Protein AF-A0A2W4K9P0-F1 (afdb_monomer_lite)

Foldseek 3Di:
DQVVQCVLVVHAALALQRRNPVDDLVNLQVSLCVVVVHRWDSDPVRSVVSVCVVVVVVLQPDQEAEEEALAAAQVQRKGKDFDQDCVVCSRFKRHQEYEYEYEQLRYDHHPVRVVLLQCLLCCLQPNDSGHPDIDIHRFADDPPDPIGHNGYHYHYDHLQLVVCPPHPLVLLSNASRSRNQLVQAPLCVVPTFVVLVDSDGHLSSLQVVCNRPNCVVNVCSLVSHPLPQRSQVSGPSRRSSSVSSVVVNVVCVVVVVDDPVVVVVVVVVCVQPVDPVSVLVVLQVQLVVCVVQWDADPPAPPDDDPDDDDDDDDDDDDDDDDDDDDDDDDDPDDPQPQRRIWRCADPDPVNVVSVQDTDRGRGNDDPVVVVVVVVVVPPPDPPPPPDPRPDPPPPDDPDDDDPDDDDD

Sequence (408 aa):
LGEYIIQLAGHKPSHIVAPAVHLSQQQIRELFSREAGRELPDEPEALAAFARERLREKFLRADVGISGANFVVAESGTVVLVTNEGNGRMVTSLPRVHIAVMGMERVVPTWEDLGVLLEVLARSATGQKITVYTTFAGGPRRPGEVDGPEEFHLVIVDNGRSNLLGTLFQEALHCIRCGACLNACPVYRQMGGHPYGGVYSGPIGAVITPLLAGFDGWEELPYASSLCGACHEACPVMIPLHDLLVDLREEEVRQGRTGTAERIAFRLWRWIFTDPQRYRVAARLAAWLQRPWLRREPGGPGTEAPATGQGSTEGGGSGDPAVQGASPRASDGLPTLLAGAVLRGGPGPLGAWTAGRDFPPLADRPFHARWAQLQEEGPEGEVPPREPQRGVDEAGPTGEREAARDGA

Secondary structure (DSSP, 8-state):
-HHHHHHHHTPPPSSSS-TTTTS-HHHHHHHHHHHHTSPPPS-HHHHHHHHHHHHHHHHHH-SEEEE--SEEETTTTEEEEEESSTHHHHHHHSSSEEEEEEEGGGEES-HHHHHHHHHHHHHHHHS-SS-SEEEEE-SSPPTT-SSS-SEEEEEEE-TTGGGGTTSTTGGGGG-----HHHHH-HHHHHH-SGGG-SSS-HHHHHHHHHHHH-STTTTTGGGS----SHHHHT-TT---HHHHHHHHHHHHHHTT-S-HHHHHHHHHHHHHHTSHHHHHHHHHHHHHHTGGGEEE-TTSTT-PPP------------------------------TTTTEEE---STHHHHHTTSS-BPPPPSS-HHHHHHHHHHHTT-------PPPPPP-------------S--

pLDDT: mean 80.14, std 23.76, range [24.47, 98.44]

Structure (mmCIF, N/CA/C/O backbone):
data_AF-A0A2W4K9P0-F1
#
_entry.id   AF-A0A2W4K9P0-F1
#
loop_
_atom_site.group_PDB
_atom_site.id
_atom_site.type_symbol
_atom_site.label_atom_id
_atom_site.label_alt_id
_atom_site.label_comp_id
_atom_site.label_asym_id
_atom_site.label_entity_id
_atom_site.label_seq_id
_atom_site.pdbx_PDB_ins_code
_atom_site.Cartn_x
_atom_site.Cartn_y
_atom_site.Cartn_z
_atom_site.occupancy
_atom_site.B_iso_or_equiv
_atom_site.auth_seq_id
_atom_site.auth_comp_id
_atom_site.auth_asym_id
_atom_site.auth_atom_id
_atom_site.pdbx_PDB_model_num
ATOM 1 N N . LEU A 1 1 ? -5.126 9.663 12.847 1.00 88.94 1 LEU A N 1
ATOM 2 C CA . LEU A 1 1 ? -5.083 11.144 12.736 1.00 88.94 1 LEU A CA 1
ATOM 3 C C . LEU A 1 1 ? -4.818 11.591 11.300 1.00 88.94 1 LEU A C 1
ATOM 5 O O . LEU A 1 1 ? -5.563 12.425 10.803 1.00 88.94 1 LEU A O 1
ATOM 9 N N . GLY A 1 2 ? -3.816 11.013 10.626 1.00 92.44 2 GLY A N 1
ATOM 10 C CA . GLY A 1 2 ? -3.462 11.380 9.246 1.00 92.44 2 GLY A CA 1
ATOM 11 C C . GLY A 1 2 ? -4.633 11.342 8.256 1.00 92.44 2 GLY A C 1
ATOM 12 O O . GLY A 1 2 ? -4.801 12.285 7.496 1.00 92.44 2 GLY A O 1
ATOM 13 N N . GLU A 1 3 ? -5.489 10.318 8.332 1.00 91.88 3 GLU A N 1
ATOM 14 C CA . GLU A 1 3 ? -6.700 10.220 7.497 1.00 91.88 3 GLU A CA 1
ATOM 15 C C . GLU A 1 3 ? -7.649 11.416 7.668 1.00 91.88 3 GLU A C 1
ATOM 17 O O . GLU A 1 3 ? -8.127 11.984 6.694 1.00 91.88 3 GLU A O 1
ATOM 22 N N . TYR A 1 4 ? -7.874 11.866 8.906 1.00 94.19 4 TYR A N 1
ATOM 23 C CA . TYR A 1 4 ? -8.728 13.027 9.170 1.00 94.19 4 TYR A CA 1
ATOM 24 C C . TYR A 1 4 ? -8.139 14.315 8.579 1.00 94.19 4 TYR A C 1
ATOM 26 O O . TYR A 1 4 ? -8.867 15.136 8.025 1.00 94.19 4 TYR A O 1
ATOM 34 N N . ILE A 1 5 ? -6.814 14.471 8.652 1.00 96.06 5 ILE A N 1
ATOM 35 C CA . ILE A 1 5 ? -6.109 15.621 8.076 1.00 96.06 5 ILE A CA 1
ATOM 36 C C . ILE A 1 5 ? -6.307 15.658 6.557 1.00 96.06 5 ILE A C 1
ATOM 38 O O . ILE A 1 5 ? -6.720 16.686 6.026 1.00 96.06 5 ILE A O 1
ATOM 42 N N . ILE A 1 6 ? -6.058 14.549 5.849 1.00 95.38 6 ILE A N 1
ATOM 43 C CA . ILE A 1 6 ? -6.195 14.539 4.384 1.00 95.38 6 ILE A CA 1
ATOM 44 C C . ILE A 1 6 ? -7.653 14.666 3.931 1.00 95.38 6 ILE A C 1
ATOM 46 O O . ILE A 1 6 ? -7.902 15.275 2.894 1.00 95.38 6 ILE A O 1
ATOM 50 N N . GLN A 1 7 ? -8.616 14.180 4.724 1.00 94.62 7 GLN A N 1
ATOM 51 C CA . GLN A 1 7 ? -10.045 14.385 4.472 1.00 94.62 7 GLN A CA 1
ATOM 52 C C . GLN A 1 7 ? -10.422 15.866 4.527 1.00 94.62 7 GLN A C 1
ATOM 54 O O . GLN A 1 7 ? -11.086 16.353 3.617 1.00 94.62 7 GLN A O 1
ATOM 59 N N . LEU A 1 8 ? -9.968 16.594 5.553 1.00 96.19 8 LEU A N 1
ATOM 60 C CA . LEU A 1 8 ? -10.187 18.041 5.642 1.00 96.19 8 LEU A CA 1
ATOM 61 C C . LEU A 1 8 ? -9.476 18.804 4.515 1.00 96.19 8 LEU A C 1
ATOM 63 O O . LEU A 1 8 ? -9.989 19.813 4.039 1.00 96.19 8 LEU A O 1
ATOM 67 N N . ALA A 1 9 ? -8.305 18.329 4.085 1.00 95.69 9 ALA A N 1
ATOM 68 C CA . ALA A 1 9 ? -7.554 18.934 2.988 1.00 95.69 9 ALA A CA 1
ATOM 69 C C . ALA A 1 9 ? -8.117 18.590 1.593 1.00 95.69 9 ALA A C 1
ATOM 71 O O . ALA A 1 9 ? -7.747 19.233 0.616 1.00 95.69 9 ALA A O 1
ATOM 72 N N . GLY A 1 10 ? -8.980 17.574 1.471 1.00 94.56 10 GLY A N 1
ATOM 73 C CA . GLY A 1 10 ? -9.423 17.048 0.175 1.00 94.56 10 GLY A CA 1
ATOM 74 C C . GLY A 1 10 ? -8.313 16.333 -0.609 1.00 94.56 10 GLY A C 1
ATOM 75 O O . GLY A 1 10 ? -8.363 16.270 -1.836 1.00 94.56 10 GLY A O 1
ATOM 76 N N . HIS A 1 11 ? -7.288 15.822 0.078 1.00 93.56 11 HIS A N 1
ATOM 77 C CA . HIS A 1 11 ? -6.133 15.163 -0.533 1.00 93.56 11 HIS A CA 1
ATOM 78 C C . HIS A 1 11 ? -6.288 13.636 -0.541 1.00 93.56 11 HIS A C 1
ATOM 80 O O . HIS A 1 11 ? -6.910 13.045 0.340 1.00 93.56 11 HIS A O 1
ATOM 86 N N . LYS A 1 12 ? -5.643 12.973 -1.509 1.00 92.38 12 LYS A N 1
ATOM 87 C CA . LYS A 1 12 ? -5.405 11.521 -1.464 1.00 92.38 12 LYS A CA 1
ATOM 88 C C . LYS A 1 12 ? -4.264 11.190 -0.482 1.00 92.38 12 LYS A C 1
ATOM 90 O O . LYS A 1 12 ? -3.391 12.039 -0.265 1.00 92.38 12 LYS A O 1
ATOM 95 N N . PRO A 1 13 ? -4.216 9.971 0.086 1.00 93.00 13 PRO A N 1
ATOM 96 C CA . PRO A 1 13 ? -3.096 9.552 0.925 1.00 93.00 13 PRO A CA 1
ATOM 97 C C . PRO A 1 13 ? -1.794 9.524 0.116 1.00 93.00 13 PRO A C 1
ATOM 99 O O . PRO A 1 13 ? -1.765 9.018 -1.004 1.00 93.00 13 PRO A O 1
ATOM 102 N N . SER A 1 14 ? -0.704 10.053 0.679 1.00 93.12 14 SER A N 1
ATOM 103 C CA . SER A 1 14 ? 0.620 9.963 0.043 1.00 93.12 14 SER A CA 1
ATOM 104 C C . SER A 1 14 ? 1.397 8.715 0.478 1.00 93.12 14 SER A C 1
ATOM 106 O O . SER A 1 14 ? 2.172 8.178 -0.303 1.00 93.12 14 SER A O 1
ATOM 108 N N . HIS A 1 15 ? 1.179 8.216 1.697 1.00 94.56 15 HIS A N 1
ATOM 109 C CA . HIS A 1 15 ? 1.868 7.042 2.243 1.00 94.56 15 HIS A CA 1
ATOM 110 C C . HIS A 1 15 ? 0.883 6.115 2.962 1.00 94.56 15 HIS A C 1
ATOM 112 O O . HIS A 1 15 ? -0.005 6.592 3.663 1.00 94.56 15 HIS A O 1
ATOM 118 N N . ILE A 1 16 ? 1.088 4.798 2.859 1.00 91.94 16 ILE A N 1
ATOM 119 C CA . ILE A 1 16 ? 0.170 3.776 3.401 1.00 91.94 16 ILE A CA 1
ATOM 120 C C . ILE A 1 16 ? 0.044 3.857 4.934 1.00 91.94 16 ILE A C 1
ATOM 122 O O . ILE A 1 16 ? -1.041 3.686 5.475 1.00 91.94 16 ILE A O 1
ATOM 126 N N . VAL A 1 17 ? 1.147 4.132 5.636 1.00 91.56 17 VAL A N 1
ATOM 127 C CA . VAL A 1 17 ? 1.181 4.229 7.113 1.00 91.56 17 VAL A CA 1
ATOM 128 C C . VAL A 1 17 ? 1.068 5.678 7.606 1.00 91.56 17 VAL A C 1
ATOM 130 O O . VAL A 1 17 ? 0.690 5.922 8.746 1.00 91.56 17 VAL A O 1
ATOM 133 N N . ALA A 1 18 ? 1.384 6.656 6.752 1.00 92.19 18 ALA A N 1
ATOM 134 C CA . ALA A 1 18 ? 1.493 8.067 7.131 1.00 92.19 18 ALA A CA 1
ATOM 135 C C . ALA A 1 18 ? 0.796 8.965 6.088 1.00 92.19 18 ALA A C 1
ATOM 137 O O . ALA A 1 18 ? 1.460 9.703 5.358 1.00 92.19 18 ALA A O 1
ATOM 138 N N . PRO A 1 19 ? -0.544 8.908 5.983 1.00 93.31 19 PRO A N 1
ATOM 139 C CA . PRO A 1 19 ? -1.290 9.471 4.851 1.00 93.31 19 PRO A CA 1
ATOM 140 C C . PRO A 1 19 ? -1.031 10.959 4.578 1.00 93.31 19 PRO A C 1
ATOM 142 O O . PRO A 1 19 ? -1.033 11.384 3.423 1.00 93.31 19 PRO A O 1
ATOM 145 N N . ALA A 1 20 ? -0.773 11.729 5.639 1.00 95.00 20 ALA A N 1
ATOM 146 C CA . ALA A 1 20 ? -0.581 13.178 5.620 1.00 95.00 20 ALA A CA 1
ATOM 147 C C . ALA A 1 20 ? 0.897 13.622 5.645 1.00 95.00 20 ALA A C 1
ATOM 149 O O . ALA A 1 20 ? 1.160 14.792 5.892 1.00 95.00 20 ALA A O 1
ATOM 150 N N . VAL A 1 21 ? 1.869 12.728 5.411 1.00 92.88 21 VAL A N 1
ATOM 151 C CA . VAL A 1 21 ? 3.313 13.042 5.555 1.00 92.88 21 VAL A CA 1
ATOM 152 C C . VAL A 1 21 ? 3.809 14.173 4.638 1.00 92.88 21 VAL A C 1
ATOM 154 O O . VAL A 1 21 ? 4.849 14.766 4.891 1.00 92.88 21 VAL A O 1
ATOM 157 N N . HIS A 1 22 ? 3.063 14.491 3.580 1.00 94.00 22 HIS A N 1
ATOM 158 C CA . HIS A 1 22 ? 3.358 15.593 2.665 1.00 94.00 22 HIS A CA 1
ATOM 159 C C . HIS A 1 22 ? 2.952 16.979 3.203 1.00 94.00 22 HIS A C 1
ATOM 161 O O . HIS A 1 22 ? 3.239 17.977 2.548 1.00 94.00 22 HIS A O 1
ATOM 167 N N . LEU A 1 23 ? 2.260 17.054 4.346 1.00 95.38 23 LEU A N 1
ATOM 168 C CA . LEU A 1 23 ? 1.838 18.310 4.966 1.00 95.38 23 LEU A CA 1
ATOM 169 C C . LEU A 1 23 ? 2.756 18.676 6.130 1.00 95.38 23 LEU A C 1
ATOM 171 O O . LEU A 1 23 ? 3.065 17.843 6.984 1.00 95.38 23 LEU A O 1
ATOM 175 N N . SER A 1 24 ? 3.147 19.947 6.191 1.00 95.38 24 SER A N 1
ATOM 176 C CA . SER A 1 24 ? 3.861 20.500 7.337 1.00 95.38 24 SER A CA 1
ATOM 177 C C . SER A 1 24 ? 2.919 20.704 8.526 1.00 95.38 24 SER A C 1
ATOM 179 O O . SER A 1 24 ? 1.705 20.856 8.383 1.00 95.38 24 SER A O 1
ATOM 181 N N . GLN A 1 25 ? 3.492 20.772 9.725 1.00 94.56 25 GLN A N 1
ATOM 182 C CA . GLN A 1 25 ? 2.753 21.074 10.951 1.00 94.56 25 GLN A CA 1
ATOM 183 C C . GLN A 1 25 ? 1.997 22.410 10.868 1.00 94.56 25 GLN A C 1
ATOM 185 O O . GLN A 1 25 ? 0.849 22.485 11.295 1.00 94.56 25 GLN A O 1
ATOM 190 N N . GLN A 1 26 ? 2.593 23.430 10.242 1.00 95.56 26 GLN A N 1
ATOM 191 C CA . GLN A 1 26 ? 1.958 24.735 10.026 1.00 95.56 26 GLN A CA 1
ATOM 192 C C . GLN A 1 26 ? 0.724 24.617 9.123 1.00 95.56 26 GLN A C 1
ATOM 194 O O . GLN A 1 26 ? -0.338 25.140 9.454 1.00 95.56 26 GLN A O 1
ATOM 199 N N . GLN A 1 27 ? 0.821 23.858 8.026 1.00 96.38 27 GLN A N 1
ATOM 200 C CA . GLN A 1 27 ? -0.320 23.608 7.136 1.00 96.38 27 GLN A CA 1
ATOM 201 C C . GLN A 1 27 ? -1.446 22.856 7.861 1.00 96.38 27 GLN A C 1
ATOM 203 O O . GLN A 1 27 ? -2.626 23.152 7.661 1.00 96.38 27 GLN A O 1
ATOM 208 N N . ILE A 1 28 ? -1.092 21.906 8.733 1.00 96.81 28 ILE A N 1
ATOM 209 C CA . ILE A 1 28 ? -2.060 21.184 9.569 1.00 96.81 28 ILE A CA 1
ATOM 210 C C . ILE A 1 28 ? -2.723 22.138 10.573 1.00 96.81 28 ILE A C 1
ATOM 212 O O . ILE A 1 28 ? -3.947 22.101 10.716 1.00 96.81 28 ILE A O 1
ATOM 216 N N . ARG A 1 29 ? -1.959 23.025 11.226 1.00 96.69 29 ARG A N 1
ATOM 217 C CA . ARG A 1 29 ? -2.507 24.050 12.129 1.00 96.69 29 ARG A CA 1
ATOM 218 C C . ARG A 1 29 ? -3.492 24.956 11.414 1.00 96.69 29 ARG A C 1
ATOM 220 O O . ARG A 1 29 ? -4.583 25.180 11.934 1.00 96.69 29 ARG A O 1
ATOM 227 N N . GLU A 1 30 ? -3.135 25.475 10.245 1.00 96.88 30 GLU A N 1
ATOM 228 C CA . GLU A 1 30 ? -4.019 26.338 9.457 1.00 96.88 30 GLU A CA 1
ATOM 229 C C . GLU A 1 30 ? -5.318 25.615 9.098 1.00 96.88 30 GLU A C 1
ATOM 231 O O . GLU A 1 30 ? -6.407 26.174 9.237 1.00 96.88 30 GLU A O 1
ATOM 236 N N . LEU A 1 31 ? -5.216 24.351 8.682 1.00 97.12 31 LEU A N 1
ATOM 237 C CA . LEU A 1 31 ? -6.368 23.522 8.352 1.00 97.12 31 LEU A CA 1
ATOM 238 C C . LEU A 1 31 ? -7.289 23.316 9.560 1.00 97.12 31 LEU A C 1
ATOM 240 O O . LEU A 1 31 ? -8.498 23.520 9.454 1.00 97.12 31 LEU A O 1
ATOM 244 N N . PHE A 1 32 ? -6.725 22.956 10.713 1.00 97.56 32 PHE A N 1
ATOM 245 C CA . PHE A 1 32 ? -7.499 22.761 11.936 1.00 97.56 32 PHE A CA 1
ATOM 246 C C . PHE A 1 32 ? -8.051 24.073 12.498 1.00 97.56 32 PHE A C 1
ATOM 248 O O . PHE A 1 32 ? -9.169 24.077 12.996 1.00 97.56 32 PHE A O 1
ATOM 255 N N . SER A 1 33 ? -7.329 25.187 12.372 1.00 97.00 33 SER A N 1
ATOM 256 C CA . SER A 1 33 ? -7.804 26.509 12.802 1.00 97.00 33 SER A CA 1
ATOM 257 C C . SER A 1 33 ? -9.017 26.959 11.986 1.00 97.00 33 SER A C 1
ATOM 259 O O . SER A 1 33 ? -9.985 27.482 12.541 1.00 97.00 33 SER A O 1
ATOM 261 N N . ARG A 1 34 ? -9.013 26.690 10.671 1.00 96.44 34 ARG A N 1
ATOM 262 C CA . ARG A 1 34 ? -10.183 26.921 9.809 1.00 96.44 34 ARG A CA 1
ATOM 263 C C . ARG A 1 34 ? -11.380 26.068 10.232 1.00 96.44 34 ARG A C 1
ATOM 265 O O . ARG A 1 34 ? -12.467 26.614 10.376 1.00 96.44 34 ARG A O 1
ATOM 272 N N . GLU A 1 35 ? -11.182 24.771 10.476 1.00 95.19 35 GLU A N 1
ATOM 273 C CA . GLU A 1 35 ? -12.253 23.876 10.959 1.00 95.19 35 GLU A CA 1
ATOM 274 C C . GLU A 1 35 ? -12.756 24.273 12.360 1.00 95.19 35 GLU A C 1
ATOM 276 O O . GLU A 1 35 ? -13.940 24.138 12.656 1.00 95.19 35 GLU A O 1
ATOM 281 N N . ALA A 1 36 ? -11.878 24.785 13.227 1.00 94.81 36 ALA A N 1
ATOM 282 C CA . ALA A 1 36 ? -12.228 25.223 14.577 1.00 94.81 36 ALA A CA 1
ATOM 283 C C . ALA A 1 36 ? -12.943 26.585 14.615 1.00 94.81 36 ALA A C 1
ATOM 285 O O . ALA A 1 36 ? -13.529 26.931 15.641 1.00 94.81 36 ALA A O 1
ATOM 286 N N . GLY A 1 37 ? -12.847 27.389 13.548 1.00 96.31 37 GLY A N 1
ATOM 287 C CA . GLY A 1 37 ? -13.310 28.780 13.535 1.00 96.31 37 GLY A CA 1
ATOM 288 C C . GLY A 1 37 ? -12.505 29.715 14.450 1.00 96.31 37 GLY A C 1
ATOM 289 O O . GLY A 1 37 ? -12.964 30.812 14.764 1.00 96.31 37 GLY A O 1
ATOM 290 N N . ARG A 1 38 ? -11.321 29.287 14.903 1.00 95.88 38 ARG A N 1
ATOM 291 C CA . ARG A 1 38 ? -10.407 30.055 15.759 1.00 95.88 38 ARG A CA 1
ATOM 292 C C . ARG A 1 38 ? -8.971 29.629 15.509 1.00 95.88 38 ARG A C 1
ATOM 294 O O . ARG A 1 38 ? -8.723 28.497 15.107 1.00 95.88 38 ARG A O 1
ATOM 301 N N . GLU A 1 39 ? -8.027 30.508 15.812 1.00 95.88 39 GLU A N 1
ATOM 302 C CA . GLU A 1 39 ? -6.616 30.150 15.751 1.00 95.88 39 GLU A CA 1
ATOM 303 C C . GLU A 1 39 ? -6.278 29.096 16.815 1.00 95.88 39 GLU A C 1
ATOM 305 O O . GLU A 1 39 ? -6.648 29.218 17.991 1.00 95.88 39 GLU A O 1
ATOM 310 N N . LEU A 1 40 ? -5.618 28.026 16.372 1.00 96.12 40 LEU A N 1
ATOM 311 C CA . LEU A 1 40 ? -5.062 27.001 17.241 1.00 96.12 40 LEU A CA 1
ATOM 312 C C . LEU A 1 40 ? -3.561 27.234 17.452 1.00 96.12 40 LEU A C 1
ATOM 314 O O . LEU A 1 40 ? -2.914 27.821 16.584 1.00 96.12 40 LEU A O 1
ATOM 318 N N . PRO A 1 41 ? -3.005 26.756 18.576 1.00 94.19 41 PRO A N 1
ATOM 319 C CA . PRO A 1 41 ? -1.565 26.752 18.801 1.00 94.19 41 PRO A CA 1
ATOM 320 C C . PRO A 1 41 ? -0.820 25.830 17.819 1.00 94.19 41 PRO A C 1
ATOM 322 O O . PRO A 1 41 ? -1.420 24.920 17.239 1.00 94.19 41 PRO A O 1
ATOM 325 N N . ASP A 1 42 ? 0.481 26.061 17.627 1.00 89.56 42 ASP A N 1
ATOM 326 C CA . ASP A 1 42 ? 1.321 25.224 16.760 1.00 89.56 42 ASP A CA 1
ATOM 327 C C . ASP A 1 42 ? 1.654 23.869 17.397 1.00 89.56 42 ASP A C 1
ATOM 329 O O . ASP A 1 42 ? 1.945 22.934 16.658 1.00 89.56 42 ASP A O 1
ATOM 333 N N . GLU A 1 43 ? 1.596 23.711 18.723 1.00 94.81 43 GLU A N 1
ATOM 334 C CA . GLU A 1 43 ? 2.066 22.500 19.406 1.00 94.81 43 GLU A CA 1
ATOM 335 C C . GLU A 1 43 ? 1.337 21.225 18.919 1.00 94.81 43 GLU A C 1
ATOM 337 O O . GLU A 1 43 ? 0.098 21.181 18.910 1.00 94.81 43 GLU A O 1
ATOM 342 N N . PRO A 1 44 ? 2.065 20.145 18.557 1.00 92.94 44 PRO A N 1
ATOM 343 C CA . PRO A 1 44 ? 1.458 18.904 18.070 1.00 92.94 44 PRO A CA 1
ATOM 344 C C . PRO A 1 44 ? 0.423 18.316 19.034 1.00 92.94 44 PRO A C 1
ATOM 346 O O . PRO A 1 44 ? -0.605 17.787 18.603 1.00 92.94 44 PRO A O 1
ATOM 349 N N . GLU A 1 45 ? 0.662 18.433 20.340 1.00 94.31 45 GLU A N 1
ATOM 350 C CA . GLU A 1 45 ? -0.237 17.978 21.397 1.00 94.31 45 GLU A CA 1
ATOM 351 C C . GLU A 1 45 ? -1.570 18.730 21.363 1.00 94.31 45 GLU A C 1
ATOM 353 O O . GLU A 1 45 ? -2.626 18.107 21.498 1.00 94.31 45 GLU A O 1
ATOM 358 N N . ALA A 1 46 ? -1.540 20.047 21.134 1.00 94.81 46 ALA A N 1
ATOM 359 C CA . ALA A 1 46 ? -2.737 20.878 21.041 1.00 94.81 46 ALA A CA 1
ATOM 360 C C . ALA A 1 46 ? -3.557 20.529 19.789 1.00 94.81 46 ALA A C 1
ATOM 362 O O . ALA A 1 46 ? -4.777 20.348 19.869 1.00 94.81 46 ALA A O 1
ATOM 363 N N . LEU A 1 47 ? -2.890 20.344 18.647 1.00 95.50 47 LEU A N 1
ATOM 364 C CA . LEU A 1 47 ? -3.533 19.928 17.396 1.00 95.50 47 LEU A CA 1
ATOM 365 C C . LEU A 1 47 ? -4.150 18.524 17.512 1.00 95.50 47 LEU A C 1
ATOM 367 O O . LEU A 1 47 ? -5.289 18.294 17.091 1.00 95.50 47 LEU A O 1
ATOM 371 N N . ALA A 1 48 ? -3.435 17.582 18.131 1.00 93.88 48 ALA A N 1
ATOM 372 C CA . ALA A 1 48 ? -3.938 16.236 18.384 1.00 93.88 48 ALA A CA 1
ATOM 373 C C . ALA A 1 48 ? -5.106 16.232 19.385 1.00 93.88 48 ALA A C 1
ATOM 375 O O . ALA A 1 48 ? -6.048 15.448 19.221 1.00 93.88 48 ALA A O 1
ATOM 376 N N . ALA A 1 49 ? -5.075 17.099 20.403 1.00 94.12 49 ALA A N 1
ATOM 377 C CA . ALA A 1 49 ? -6.165 17.266 21.361 1.00 94.12 49 ALA A CA 1
ATOM 378 C C . ALA A 1 49 ? -7.436 17.790 20.681 1.00 94.12 49 ALA A C 1
ATOM 380 O O . ALA A 1 49 ? -8.503 17.206 20.880 1.00 94.12 49 ALA A O 1
ATOM 381 N N . PHE A 1 50 ? -7.313 18.796 19.810 1.00 95.12 50 PHE A N 1
ATOM 382 C CA . PHE A 1 50 ? -8.431 19.302 19.010 1.00 95.12 50 PHE A CA 1
ATOM 383 C C . PHE A 1 50 ? -9.047 18.204 18.130 1.00 95.12 50 PHE A C 1
ATOM 385 O O . PHE A 1 50 ? -10.254 17.957 18.176 1.00 95.12 50 PHE A O 1
ATOM 392 N N . ALA A 1 51 ? -8.218 17.478 17.371 1.00 94.25 51 ALA A N 1
ATOM 393 C CA . ALA A 1 51 ? -8.706 16.384 16.533 1.00 94.25 51 ALA A CA 1
ATOM 394 C C . ALA A 1 51 ? -9.396 15.290 17.367 1.00 94.25 51 ALA A C 1
ATOM 396 O O . ALA A 1 51 ? -10.433 14.757 16.970 1.00 94.25 51 ALA A O 1
ATOM 397 N N . ARG A 1 52 ? -8.847 14.965 18.543 1.00 93.50 52 ARG A N 1
ATOM 398 C CA . ARG A 1 52 ? -9.424 13.988 19.473 1.00 93.50 52 ARG A CA 1
ATOM 399 C C . ARG A 1 52 ? -10.789 14.429 19.993 1.00 93.50 52 ARG A C 1
ATOM 401 O O . ARG A 1 52 ? -11.693 13.598 20.021 1.00 93.50 52 ARG A O 1
ATOM 408 N N . GLU A 1 53 ? -10.932 15.680 20.417 1.00 93.38 53 GLU A N 1
ATOM 409 C CA . GLU A 1 53 ? -12.207 16.250 20.866 1.00 93.38 53 GLU A CA 1
ATOM 410 C C . GLU A 1 53 ? -13.263 16.120 19.763 1.00 93.38 53 GLU A C 1
ATOM 412 O O . GLU A 1 53 ? -14.296 15.477 19.959 1.00 93.38 53 GLU A O 1
ATOM 417 N N . ARG A 1 54 ? -12.931 16.597 18.559 1.00 92.25 54 ARG A N 1
ATOM 418 C CA . ARG A 1 54 ? -13.831 16.591 17.402 1.00 92.25 54 ARG A CA 1
ATOM 419 C C . ARG A 1 54 ? -14.250 15.187 16.964 1.00 92.25 54 ARG A C 1
ATOM 421 O O . ARG A 1 54 ? -15.408 14.960 16.615 1.00 92.25 54 ARG A O 1
ATOM 428 N N . LEU A 1 55 ? -13.312 14.239 16.948 1.00 93.38 55 LEU A N 1
ATOM 429 C CA . LEU A 1 55 ? -13.577 12.868 16.507 1.00 93.38 55 LEU A CA 1
ATOM 430 C C . LEU A 1 55 ? -14.306 12.036 17.569 1.00 93.38 55 LEU A C 1
ATOM 432 O O . LEU A 1 55 ? -15.113 11.183 17.206 1.00 93.38 55 LEU A O 1
ATOM 436 N N . ARG A 1 56 ? -14.077 12.280 18.867 1.00 92.38 56 ARG A N 1
ATOM 437 C CA . ARG A 1 56 ? -14.763 11.548 19.949 1.00 92.38 56 ARG A CA 1
ATOM 438 C C . ARG A 1 56 ? -16.274 11.708 19.895 1.00 92.38 56 ARG A C 1
ATOM 440 O O . ARG A 1 56 ? -16.978 10.714 20.042 1.00 92.38 56 ARG A O 1
ATOM 447 N N . GLU A 1 57 ? -16.766 12.917 19.638 1.00 90.81 57 GLU A N 1
ATOM 448 C CA . GLU A 1 57 ? -18.206 13.145 19.475 1.00 90.81 57 GLU A CA 1
ATOM 449 C C . GLU A 1 57 ? -18.795 12.300 18.341 1.00 90.81 57 GLU A C 1
ATOM 451 O O . GLU A 1 57 ? -19.884 11.746 18.482 1.00 90.81 57 GLU A O 1
ATOM 456 N N . LYS A 1 58 ? -18.057 12.167 17.230 1.00 91.81 58 LYS A N 1
ATOM 457 C CA . LYS A 1 58 ? -18.471 11.340 16.092 1.00 91.81 58 LYS A CA 1
ATOM 458 C C . LYS A 1 58 ? -18.482 9.857 16.456 1.00 91.81 58 LYS A C 1
ATOM 460 O O . LYS A 1 58 ? -19.464 9.186 16.164 1.00 91.81 58 LYS A O 1
ATOM 465 N N . PHE A 1 59 ? -17.437 9.356 17.121 1.00 92.62 59 PHE A N 1
ATOM 466 C CA . PHE A 1 59 ? -17.373 7.948 17.529 1.00 92.62 59 PHE A CA 1
ATOM 467 C C . PHE A 1 59 ? -18.488 7.565 18.510 1.00 92.62 59 PHE A C 1
ATOM 469 O O . PHE A 1 59 ? -19.047 6.484 18.384 1.00 92.62 59 PHE A O 1
ATOM 476 N N . LEU A 1 60 ? -18.839 8.447 19.452 1.00 92.12 60 LEU A N 1
ATOM 477 C CA . LEU A 1 60 ? -19.886 8.186 20.451 1.00 92.12 60 LEU A CA 1
ATOM 478 C C . LEU A 1 60 ? -21.308 8.188 19.878 1.00 92.12 60 LEU A C 1
ATOM 480 O O . LEU A 1 60 ? -22.200 7.593 20.475 1.00 92.12 60 LEU A O 1
ATOM 484 N N . ARG A 1 61 ? -21.537 8.887 18.762 1.00 94.50 61 ARG A N 1
ATOM 485 C CA . ARG A 1 61 ? -22.858 8.995 18.121 1.00 94.50 61 ARG A CA 1
ATOM 486 C C . ARG A 1 61 ? -23.054 8.020 16.961 1.00 94.50 61 ARG A C 1
ATOM 488 O O . ARG A 1 61 ? -24.155 7.954 16.431 1.00 94.50 61 ARG A O 1
ATOM 495 N N . ALA A 1 62 ? -22.004 7.335 16.519 1.00 95.75 62 ALA A N 1
ATOM 496 C CA . ALA A 1 62 ? -22.070 6.471 15.350 1.00 95.75 62 ALA A CA 1
ATOM 497 C C . ALA A 1 62 ? -22.816 5.165 15.657 1.00 95.75 62 ALA A C 1
ATOM 499 O O . ALA A 1 62 ? -22.449 4.436 16.576 1.00 95.75 62 ALA A O 1
ATOM 500 N N . ASP A 1 63 ? -23.810 4.831 14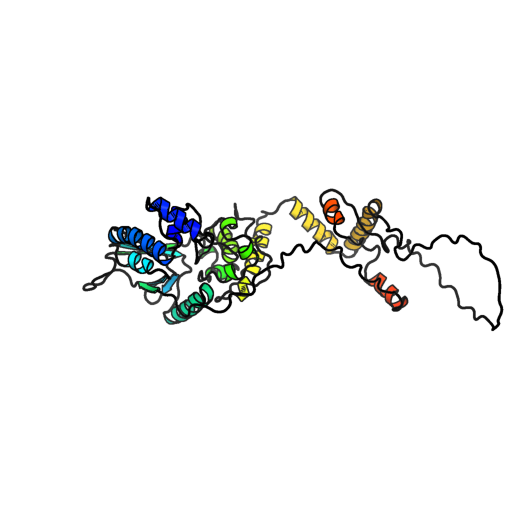.833 1.00 96.12 63 ASP A N 1
ATOM 501 C CA . ASP A 1 63 ? -24.516 3.546 14.913 1.00 96.12 63 ASP A CA 1
ATOM 502 C C . ASP A 1 63 ? -23.684 2.385 14.346 1.00 96.12 63 ASP A C 1
ATOM 504 O O . ASP A 1 63 ? -23.774 1.253 14.826 1.00 96.12 63 ASP A O 1
ATOM 508 N N . VAL A 1 64 ? -22.851 2.680 13.339 1.00 97.56 64 VAL A N 1
ATOM 509 C CA . VAL A 1 64 ? -22.039 1.706 12.600 1.00 97.56 64 VAL A CA 1
ATOM 510 C C . VAL A 1 64 ? -20.578 2.146 12.555 1.00 97.56 64 VAL A C 1
ATOM 512 O O . VAL A 1 64 ? -20.262 3.269 12.153 1.00 97.56 64 VAL A O 1
ATOM 515 N N . GLY A 1 65 ? -19.680 1.239 12.928 1.00 96.38 65 GLY A N 1
ATOM 516 C CA . GLY A 1 65 ? -18.239 1.370 12.755 1.00 96.38 65 GLY A CA 1
ATOM 517 C C . GLY A 1 65 ? -17.759 0.566 11.556 1.00 96.38 65 GLY A C 1
ATOM 518 O O . GLY A 1 65 ? -18.068 -0.618 11.443 1.00 96.38 65 GLY A O 1
ATOM 519 N N . ILE A 1 66 ? -16.976 1.188 10.673 1.00 97.19 66 ILE A N 1
ATOM 520 C CA . ILE A 1 66 ? -16.349 0.508 9.533 1.00 97.19 66 ILE A CA 1
ATOM 521 C C . ILE A 1 66 ? -14.837 0.549 9.713 1.00 97.19 66 ILE A C 1
ATOM 523 O O . ILE A 1 66 ? -14.253 1.628 9.838 1.00 97.19 66 ILE A O 1
ATOM 527 N N . SER A 1 67 ? -14.199 -0.619 9.712 1.00 95.81 67 SER A N 1
ATOM 528 C CA . SER A 1 67 ? -12.745 -0.742 9.812 1.00 95.81 67 SER A CA 1
ATOM 529 C C . SER A 1 67 ? -12.163 -1.563 8.668 1.00 95.81 67 SER A C 1
ATOM 531 O O . SER A 1 67 ? -12.853 -2.340 8.012 1.00 95.81 67 SER A O 1
ATOM 533 N N . GLY A 1 68 ? -10.853 -1.432 8.472 1.00 94.88 68 GLY A N 1
ATOM 534 C CA . GLY A 1 68 ? -10.083 -2.433 7.741 1.00 94.88 68 GLY A CA 1
ATOM 535 C C . GLY A 1 68 ? -9.824 -3.689 8.583 1.00 94.88 68 GLY A C 1
ATOM 536 O O . GLY A 1 68 ? -10.356 -3.839 9.685 1.00 94.88 68 GLY A O 1
ATOM 537 N N . ALA A 1 69 ? -8.920 -4.533 8.090 1.00 95.50 69 ALA A N 1
ATOM 538 C CA . ALA A 1 69 ? -8.191 -5.526 8.872 1.00 95.50 69 ALA A CA 1
ATOM 539 C C . ALA A 1 69 ? -6.735 -5.568 8.388 1.00 95.50 69 ALA A C 1
ATOM 541 O O . ALA A 1 69 ? -6.482 -5.590 7.177 1.00 95.50 69 ALA A O 1
ATOM 542 N N . ASN A 1 70 ? -5.780 -5.571 9.320 1.00 96.06 70 ASN A N 1
ATOM 543 C CA . ASN A 1 70 ? -4.382 -5.840 8.985 1.00 96.06 70 ASN A CA 1
ATOM 544 C C . ASN A 1 70 ? -4.201 -7.333 8.721 1.00 96.06 70 ASN A C 1
ATOM 546 O O . ASN A 1 70 ? -3.613 -7.699 7.702 1.00 96.06 70 ASN A O 1
ATOM 550 N N . PHE A 1 71 ? -4.780 -8.155 9.602 1.00 97.75 71 PHE A N 1
ATOM 551 C CA . PHE A 1 71 ? -4.812 -9.608 9.494 1.00 97.75 71 PHE A CA 1
ATOM 552 C C . PHE A 1 71 ? -6.155 -10.166 9.977 1.00 97.75 71 PHE A C 1
ATOM 554 O O . PHE A 1 71 ? -6.848 -9.531 10.775 1.00 97.75 71 PHE A O 1
ATOM 561 N N . VAL A 1 72 ? -6.495 -11.371 9.529 1.00 97.56 72 VAL A N 1
ATOM 562 C CA . VAL A 1 72 ? -7.537 -12.222 10.109 1.00 97.56 72 VAL A CA 1
ATOM 563 C C . VAL A 1 72 ? -6.946 -13.593 10.380 1.00 97.56 72 VAL A C 1
ATOM 565 O O . VAL A 1 72 ? -6.385 -14.207 9.476 1.00 97.56 72 VAL A O 1
ATOM 568 N N . VAL A 1 73 ? -7.069 -14.064 11.618 1.00 98.19 73 VAL A N 1
ATOM 569 C CA . VAL A 1 73 ? -6.575 -15.380 12.037 1.00 98.19 73 VAL A CA 1
ATOM 570 C C . VAL A 1 73 ? -7.614 -16.435 11.678 1.00 98.19 73 VAL A C 1
ATOM 572 O O . VAL A 1 73 ? -8.724 -16.409 12.212 1.00 98.19 73 VAL A O 1
ATOM 575 N N . ALA A 1 74 ? -7.276 -17.348 10.769 1.00 97.19 74 ALA A N 1
ATOM 576 C CA . ALA A 1 74 ? -8.210 -18.333 10.233 1.00 97.19 74 ALA A CA 1
ATOM 577 C C . ALA A 1 74 ? -8.693 -19.324 11.299 1.00 97.19 74 ALA A C 1
ATOM 579 O O . ALA A 1 74 ? -9.886 -19.616 11.348 1.00 97.19 74 ALA A O 1
ATOM 580 N N . GLU A 1 75 ? -7.801 -19.802 12.176 1.00 97.12 75 GLU A N 1
ATOM 581 C CA . GLU A 1 75 ? -8.163 -20.806 13.188 1.00 97.12 75 GLU A CA 1
ATOM 582 C C . GLU A 1 75 ? -9.190 -20.318 14.224 1.00 97.12 75 GLU A C 1
ATOM 584 O O . GLU A 1 75 ? -9.907 -21.128 14.806 1.00 97.12 75 GLU A O 1
ATOM 589 N N . SER A 1 76 ? -9.298 -19.003 14.440 1.00 95.94 76 SER A N 1
ATOM 590 C CA . SER A 1 76 ? -10.212 -18.411 15.426 1.00 95.94 76 SER A CA 1
ATOM 591 C C . SER A 1 76 ? -11.231 -17.433 14.838 1.00 95.94 76 SER A C 1
ATOM 593 O O . SER A 1 76 ? -12.072 -16.920 15.575 1.00 95.94 76 SER A O 1
ATOM 595 N N . GLY A 1 77 ? -11.138 -17.108 13.545 1.00 94.19 77 GLY A N 1
ATOM 596 C CA . GLY A 1 77 ? -11.951 -16.070 12.905 1.00 94.19 77 GLY A CA 1
ATOM 597 C C . GLY A 1 77 ? -11.732 -14.664 13.479 1.00 94.19 77 GLY A C 1
ATOM 598 O O . GLY A 1 77 ? -12.632 -13.830 13.417 1.00 94.19 77 GLY A O 1
ATOM 599 N N . THR A 1 78 ? -10.572 -14.391 14.088 1.00 96.50 78 THR A N 1
ATOM 600 C CA . THR A 1 78 ? -10.318 -13.121 14.791 1.00 96.50 78 THR A CA 1
ATOM 601 C C . THR A 1 78 ? -9.766 -12.049 13.859 1.00 96.50 78 THR A C 1
ATOM 603 O O . THR A 1 78 ? -8.753 -12.263 13.193 1.00 96.50 78 THR A O 1
ATOM 606 N N . VAL A 1 79 ? -10.392 -10.868 13.858 1.00 97.19 79 VAL A N 1
ATOM 607 C CA . VAL A 1 79 ? -9.918 -9.688 13.124 1.00 97.19 79 VAL A CA 1
ATOM 608 C C . VAL A 1 79 ? -8.859 -8.954 13.932 1.00 97.19 79 VAL A C 1
ATOM 610 O O . VAL A 1 79 ? -9.055 -8.658 15.109 1.00 97.19 79 VAL A O 1
ATOM 613 N N . VAL A 1 80 ? -7.749 -8.613 13.283 1.00 97.38 80 VAL A N 1
ATOM 614 C CA . VAL A 1 80 ? -6.614 -7.932 13.905 1.00 97.38 80 VAL A CA 1
ATOM 615 C C . VAL A 1 80 ? -6.425 -6.562 13.275 1.00 97.38 80 VAL A C 1
ATOM 617 O O . VAL A 1 80 ? -6.247 -6.422 12.059 1.00 97.38 80 VAL A O 1
ATOM 620 N N . LEU A 1 81 ? -6.439 -5.542 14.125 1.00 95.88 81 LEU A N 1
ATOM 621 C CA . LEU A 1 81 ? -6.220 -4.148 13.764 1.00 95.88 81 LEU A CA 1
ATOM 622 C C . LEU A 1 81 ? -4.975 -3.616 14.453 1.00 95.88 81 LEU A C 1
ATOM 624 O O . LEU A 1 81 ? -4.819 -3.729 15.668 1.00 95.88 81 LEU A O 1
ATOM 628 N N . VAL A 1 82 ? -4.120 -2.982 13.665 1.00 94.88 82 VAL A N 1
ATOM 629 C CA . VAL A 1 82 ? -2.851 -2.415 14.105 1.00 94.88 82 VAL A CA 1
ATOM 630 C C . VAL A 1 82 ? -2.915 -0.908 13.898 1.00 94.88 82 VAL A C 1
ATOM 632 O O . VAL A 1 82 ? -3.031 -0.441 12.764 1.00 94.88 82 VAL A O 1
ATOM 635 N N . THR A 1 83 ? -2.865 -0.138 14.985 1.00 92.56 83 THR A N 1
ATOM 636 C CA . THR A 1 83 ? -2.931 1.329 14.929 1.00 92.56 83 THR A CA 1
ATOM 637 C C . THR A 1 83 ? -1.948 1.978 15.900 1.00 92.56 83 THR A C 1
ATOM 639 O O . THR A 1 83 ? -1.548 1.391 16.906 1.00 92.56 83 THR A O 1
ATOM 642 N N . ASN A 1 84 ? -1.562 3.221 15.606 1.00 89.69 84 ASN A N 1
ATOM 643 C CA . ASN A 1 84 ? -0.789 4.056 16.531 1.00 89.69 84 ASN A CA 1
ATOM 644 C C . ASN A 1 84 ? -1.670 5.081 17.250 1.00 89.69 84 ASN A C 1
ATOM 646 O O . ASN A 1 84 ? -1.340 5.552 18.336 1.00 89.69 84 ASN A O 1
ATOM 650 N N . GLU A 1 85 ? -2.837 5.375 16.688 1.00 85.19 85 GLU A N 1
ATOM 651 C CA . GLU A 1 85 ? -3.869 6.188 17.298 1.00 85.19 85 GLU A CA 1
ATOM 652 C C . GLU A 1 85 ? -4.996 5.264 17.784 1.00 85.19 85 GLU A C 1
ATOM 654 O O . GLU A 1 85 ? -5.479 4.399 17.055 1.00 85.19 85 GLU A O 1
ATOM 659 N N . GLY A 1 86 ? -5.420 5.394 19.044 1.00 85.38 86 GLY A N 1
ATOM 660 C CA . GLY A 1 86 ? -6.403 4.485 19.663 1.00 85.38 86 GLY A CA 1
ATOM 661 C C . GLY A 1 86 ? -7.823 4.554 19.076 1.00 85.38 86 GLY A C 1
ATOM 662 O O . GLY A 1 86 ? -8.764 4.022 19.663 1.00 85.38 86 GLY A O 1
ATOM 663 N N . ASN A 1 87 ? -8.013 5.231 17.940 1.00 89.75 87 ASN A N 1
ATOM 664 C CA . ASN A 1 87 ? -9.301 5.365 17.266 1.00 89.75 87 ASN A CA 1
ATOM 665 C C . ASN A 1 87 ? -9.810 4.052 16.671 1.00 89.75 87 ASN A C 1
ATOM 667 O O . ASN A 1 87 ? -11.022 3.889 16.599 1.00 89.75 87 ASN A O 1
ATOM 671 N N . GLY A 1 88 ? -8.925 3.113 16.314 1.00 91.88 88 GLY A N 1
ATOM 672 C CA . GLY A 1 88 ? -9.332 1.780 15.855 1.00 91.88 88 GLY A CA 1
ATOM 673 C C . GLY A 1 88 ? -10.273 1.096 16.850 1.00 91.88 88 GLY A C 1
ATOM 674 O O . GLY A 1 88 ? -11.381 0.725 16.481 1.00 91.88 88 GLY A O 1
ATOM 675 N N . ARG A 1 89 ? -9.895 1.064 18.138 1.00 91.00 89 ARG A N 1
ATOM 676 C CA . ARG A 1 89 ? -10.736 0.504 19.210 1.00 91.00 89 ARG A CA 1
ATOM 677 C C . ARG A 1 89 ? -12.086 1.211 19.312 1.00 91.00 89 ARG A C 1
ATOM 679 O O . ARG A 1 89 ? -13.106 0.553 19.441 1.00 91.00 89 ARG A O 1
ATOM 686 N N . MET A 1 90 ? -12.102 2.544 19.223 1.00 93.19 90 MET A N 1
ATOM 687 C CA . MET A 1 90 ? -13.353 3.310 19.284 1.00 93.19 90 MET A CA 1
ATOM 688 C C . MET A 1 90 ? -14.297 2.963 18.130 1.00 93.19 90 MET A C 1
ATOM 690 O O . MET A 1 90 ? -15.496 2.872 18.354 1.00 93.19 90 MET A O 1
ATOM 694 N N . VAL A 1 91 ? -13.769 2.729 16.927 1.00 94.44 91 VAL A N 1
ATOM 695 C CA . VAL A 1 91 ? -14.564 2.317 15.759 1.00 94.44 91 VAL A CA 1
ATOM 696 C C . VAL A 1 91 ? -15.104 0.896 15.913 1.00 94.44 91 VAL A C 1
ATOM 698 O O . VAL A 1 91 ? -16.216 0.632 15.473 1.00 94.44 91 VAL A O 1
ATOM 701 N N . THR A 1 92 ? -14.350 -0.015 16.531 1.00 94.56 92 THR A N 1
ATOM 702 C CA . THR A 1 92 ? -14.751 -1.427 16.625 1.00 94.56 92 THR A CA 1
ATOM 703 C C . THR A 1 92 ? -15.550 -1.782 17.873 1.00 94.56 92 THR A C 1
ATOM 705 O O . THR A 1 92 ? -16.117 -2.865 17.905 1.00 94.56 92 THR A O 1
ATOM 708 N N . SER A 1 93 ? -15.572 -0.937 18.912 1.00 92.81 93 SER A N 1
ATOM 709 C CA . SER A 1 93 ? -16.197 -1.287 20.199 1.00 92.81 93 SER A CA 1
ATOM 710 C C . SER A 1 93 ? -17.327 -0.370 20.664 1.00 92.81 93 SER A C 1
ATOM 712 O O . SER A 1 93 ? -18.072 -0.778 21.550 1.00 92.81 93 SER A O 1
ATOM 714 N N . LEU A 1 94 ? -17.415 0.871 20.165 1.00 94.12 94 LEU A N 1
ATOM 715 C CA . LEU A 1 94 ? -18.461 1.820 20.580 1.00 94.12 94 LEU A CA 1
ATOM 716 C C . LEU A 1 94 ? -19.745 1.705 19.747 1.00 94.12 94 LEU A C 1
ATOM 718 O O . LEU A 1 94 ? -20.818 1.704 20.349 1.00 94.12 94 LEU A O 1
ATOM 722 N N . PRO A 1 95 ? -19.681 1.615 18.403 1.00 95.38 95 PRO A N 1
ATOM 723 C CA . PRO A 1 95 ? -20.881 1.483 17.591 1.00 95.38 95 PRO A CA 1
ATOM 724 C C . PRO A 1 95 ? -21.585 0.151 17.838 1.00 95.38 95 PRO A C 1
ATOM 726 O O . PRO A 1 95 ? -20.949 -0.864 18.131 1.00 95.38 95 PRO A O 1
ATOM 729 N N . ARG A 1 96 ? -22.909 0.144 17.661 1.00 95.44 96 ARG A N 1
ATOM 730 C CA . ARG A 1 96 ? -23.732 -1.063 17.820 1.00 95.44 96 ARG A CA 1
ATOM 731 C C . ARG A 1 96 ? -23.423 -2.109 16.753 1.00 95.44 96 ARG A C 1
ATOM 733 O O . ARG A 1 96 ? -23.526 -3.295 17.035 1.00 95.44 96 ARG A O 1
ATOM 740 N N . VAL A 1 97 ? -23.026 -1.685 15.556 1.00 97.38 97 VAL A N 1
ATOM 741 C CA . VAL A 1 97 ? -22.663 -2.582 14.453 1.00 97.38 97 VAL A CA 1
ATOM 742 C C . VAL A 1 97 ? -21.214 -2.339 14.049 1.00 97.38 97 VAL A C 1
ATOM 744 O O . VAL A 1 97 ? -20.815 -1.193 13.834 1.00 97.38 97 VAL A O 1
ATOM 747 N N . HIS A 1 98 ? -20.431 -3.405 13.889 1.00 97.44 98 HIS A N 1
ATOM 748 C CA . HIS A 1 98 ? -19.077 -3.340 13.335 1.00 97.44 98 HIS A CA 1
ATOM 749 C C . HIS A 1 98 ? -18.997 -4.085 12.001 1.00 97.44 98 HIS A C 1
ATOM 751 O O . HIS A 1 98 ? -19.314 -5.268 11.913 1.00 97.44 98 HIS A O 1
ATOM 757 N N . ILE A 1 99 ? -18.532 -3.392 10.963 1.00 98.00 99 ILE A N 1
ATOM 758 C CA . ILE A 1 99 ? -18.225 -3.968 9.654 1.00 98.00 99 ILE A CA 1
ATOM 759 C C . ILE A 1 99 ? -16.711 -3.905 9.438 1.00 98.00 99 ILE A C 1
ATOM 761 O O . ILE A 1 99 ? -16.131 -2.822 9.320 1.00 98.00 99 ILE A O 1
ATOM 765 N N . ALA A 1 100 ? -16.064 -5.063 9.358 1.00 97.38 100 ALA A N 1
ATOM 766 C CA . ALA A 1 100 ? -14.668 -5.177 8.956 1.00 97.38 100 ALA A CA 1
ATOM 767 C C . ALA A 1 100 ? -14.577 -5.478 7.454 1.00 97.38 100 ALA A C 1
ATOM 769 O O . ALA A 1 100 ? -15.216 -6.407 6.961 1.00 97.38 100 ALA A O 1
ATOM 770 N N . VAL A 1 101 ? -13.761 -4.715 6.726 1.00 97.31 101 VAL A N 1
ATOM 771 C CA . VAL A 1 101 ? -13.511 -4.906 5.290 1.00 97.31 101 VAL A CA 1
ATOM 772 C C . VAL A 1 101 ? -12.048 -5.269 5.069 1.00 97.31 101 VAL A C 1
ATOM 774 O O . VAL A 1 101 ? -11.140 -4.570 5.524 1.00 97.31 101 VAL A O 1
ATOM 777 N N . MET A 1 102 ? -11.791 -6.349 4.339 1.00 96.06 102 MET A N 1
ATOM 778 C CA . MET A 1 102 ? -10.432 -6.810 4.055 1.00 96.06 102 MET A CA 1
ATOM 779 C C . MET A 1 102 ? -10.294 -7.312 2.626 1.00 96.06 102 MET A C 1
ATOM 781 O O . MET A 1 102 ? -11.253 -7.796 2.040 1.00 96.06 102 MET A O 1
ATOM 785 N N . GLY A 1 103 ? -9.084 -7.236 2.076 1.00 95.25 103 GLY A N 1
ATOM 786 C CA . GLY A 1 103 ? -8.760 -8.016 0.883 1.00 95.25 103 GLY A CA 1
ATOM 787 C C . GLY A 1 103 ? -8.561 -9.488 1.256 1.00 95.25 103 GLY A C 1
ATOM 788 O O . GLY A 1 103 ? -8.127 -9.763 2.376 1.00 95.25 103 GLY A O 1
ATOM 789 N N . MET A 1 104 ? -8.857 -10.427 0.353 1.00 95.25 104 MET A N 1
ATOM 790 C CA . MET A 1 104 ? -8.731 -11.873 0.625 1.00 95.25 104 MET A CA 1
ATOM 791 C C . MET A 1 104 ? -7.329 -12.322 1.075 1.00 95.25 104 MET A C 1
ATOM 793 O O . MET A 1 104 ? -7.185 -13.350 1.725 1.00 95.25 104 MET A O 1
ATOM 797 N N . GLU A 1 105 ? -6.298 -11.534 0.773 1.00 95.19 105 GLU A N 1
ATOM 798 C CA . GLU A 1 105 ? -4.901 -11.812 1.098 1.00 95.19 105 GLU A CA 1
ATOM 799 C C . GLU A 1 105 ? -4.517 -11.495 2.552 1.00 95.19 105 GLU A C 1
ATOM 801 O O . GLU A 1 105 ? -3.373 -11.693 2.947 1.00 95.19 105 GLU A O 1
ATOM 806 N N . ARG A 1 106 ? -5.443 -10.966 3.365 1.00 95.94 106 ARG A N 1
ATOM 807 C CA . ARG A 1 106 ? -5.170 -10.584 4.765 1.00 95.94 106 ARG A CA 1
ATOM 808 C C . ARG A 1 106 ? -5.339 -11.736 5.760 1.00 95.94 106 ARG A C 1
ATOM 810 O O . ARG A 1 106 ? -5.425 -11.477 6.953 1.00 95.94 106 ARG A O 1
ATOM 817 N N . VAL A 1 107 ? -5.433 -12.982 5.305 1.00 96.12 107 VAL A N 1
ATOM 818 C CA . VAL A 1 107 ? -5.648 -14.145 6.179 1.00 96.12 107 VAL A CA 1
ATOM 819 C C . VAL A 1 107 ? -4.310 -14.745 6.607 1.00 96.12 107 VAL A C 1
ATOM 821 O O . VAL A 1 107 ? -3.421 -14.927 5.780 1.00 96.12 107 VAL A O 1
ATOM 824 N N . VAL A 1 108 ? -4.188 -15.081 7.890 1.00 97.56 108 VAL A N 1
ATOM 825 C CA . VAL A 1 108 ? -3.069 -15.847 8.455 1.00 97.56 108 VAL A CA 1
ATOM 826 C C . VAL A 1 108 ? -3.612 -17.148 9.055 1.00 97.56 108 VAL A C 1
ATOM 828 O O . VAL A 1 108 ? -4.710 -17.115 9.618 1.00 97.56 108 VAL A O 1
ATOM 831 N N . PRO A 1 109 ? -2.920 -18.295 8.937 1.00 97.56 109 PRO A N 1
ATOM 832 C CA . PRO A 1 109 ? -3.470 -19.570 9.397 1.00 97.56 109 PRO A CA 1
ATOM 833 C C . PRO A 1 109 ? -3.651 -19.624 10.918 1.00 97.56 109 PRO A C 1
ATOM 835 O O . PRO A 1 109 ? -4.753 -19.923 11.387 1.00 97.56 109 PRO A O 1
ATOM 838 N N . THR A 1 110 ? -2.591 -19.292 11.665 1.00 98.44 110 THR A N 1
ATOM 839 C CA . THR A 1 110 ? -2.527 -19.461 13.125 1.00 98.44 110 THR A CA 1
ATOM 840 C C . THR A 1 110 ? -2.115 -18.191 13.878 1.00 98.44 110 THR A C 1
ATOM 842 O O . THR A 1 110 ? -1.623 -17.215 13.301 1.00 98.44 110 THR A O 1
ATOM 845 N N . TRP A 1 111 ? -2.291 -18.207 15.199 1.00 98.06 111 TRP A N 1
ATOM 846 C CA . TRP A 1 111 ? -1.783 -17.199 16.130 1.00 98.06 111 TRP A CA 1
ATOM 847 C C . TRP A 1 111 ? -0.253 -17.125 16.145 1.00 98.06 111 TRP A C 1
ATOM 849 O O . TRP A 1 111 ? 0.298 -16.039 16.331 1.00 98.06 111 TRP A O 1
ATOM 859 N N . GLU A 1 112 ? 0.431 -18.251 15.931 1.00 97.69 112 GLU A N 1
ATOM 860 C CA . GLU A 1 112 ? 1.894 -18.292 15.836 1.00 97.69 112 GLU A CA 1
ATOM 861 C C . GLU A 1 112 ? 2.375 -17.523 14.598 1.00 97.69 112 GLU A C 1
ATOM 863 O O . GLU A 1 112 ? 3.232 -16.642 14.714 1.00 97.69 112 GLU A O 1
ATOM 868 N N . ASP A 1 113 ? 1.741 -17.759 13.442 1.00 97.19 113 ASP A N 1
ATOM 869 C CA . ASP A 1 113 ? 2.024 -17.020 12.203 1.00 97.19 113 ASP A CA 1
ATOM 870 C C . ASP A 1 113 ? 1.759 -15.519 12.374 1.00 97.19 113 ASP A C 1
ATOM 872 O O . ASP A 1 113 ? 2.551 -14.673 11.943 1.00 97.19 113 ASP A O 1
ATOM 876 N N . LEU A 1 114 ? 0.654 -15.167 13.044 1.00 97.75 114 LEU A N 1
ATOM 877 C CA . LEU A 1 114 ? 0.339 -13.776 13.349 1.00 97.75 114 LEU A CA 1
ATOM 878 C C . LEU A 1 114 ? 1.436 -13.116 14.192 1.00 97.75 114 LEU A C 1
ATOM 880 O O . LEU A 1 114 ? 1.788 -11.967 13.924 1.00 97.75 114 LEU A O 1
ATOM 884 N N . GLY A 1 115 ? 1.960 -13.815 15.202 1.00 96.56 115 GLY A N 1
ATOM 885 C CA . GLY A 1 115 ? 3.013 -13.299 16.077 1.00 96.56 115 GLY A CA 1
ATOM 886 C C . GLY A 1 115 ? 4.237 -12.839 15.285 1.00 96.56 115 GLY A C 1
ATOM 887 O O . GLY A 1 115 ? 4.695 -11.706 15.457 1.00 96.56 115 GLY A O 1
ATOM 888 N N . VAL A 1 116 ? 4.688 -13.671 14.342 1.00 95.56 116 VAL A N 1
ATOM 889 C CA . VAL A 1 116 ? 5.799 -13.345 13.435 1.00 95.56 116 VAL A CA 1
ATOM 890 C C . VAL A 1 116 ? 5.467 -12.122 12.579 1.00 95.56 116 VAL A C 1
ATOM 892 O O . VAL A 1 116 ? 6.272 -11.193 12.471 1.00 95.56 116 VAL A O 1
ATOM 895 N N . LEU A 1 117 ? 4.268 -12.084 11.992 1.00 97.12 117 LEU A N 1
ATOM 896 C CA . LEU A 1 117 ? 3.865 -11.000 11.095 1.00 97.12 117 LEU A CA 1
ATOM 897 C C . LEU A 1 117 ? 3.697 -9.659 11.817 1.00 97.12 117 LEU A C 1
ATOM 899 O O . LEU A 1 117 ? 4.077 -8.626 11.265 1.00 97.12 117 LEU A O 1
ATOM 903 N N . LEU A 1 118 ? 3.186 -9.652 13.050 1.00 96.88 118 LEU A N 1
ATOM 904 C CA . LEU A 1 118 ? 3.101 -8.447 13.880 1.00 96.88 118 LEU A CA 1
ATOM 905 C C . LEU A 1 118 ? 4.491 -7.903 14.235 1.00 96.88 118 LEU A C 1
ATOM 907 O O . LEU A 1 118 ? 4.703 -6.687 14.188 1.00 96.88 118 LEU A O 1
ATOM 911 N N . GLU A 1 119 ? 5.438 -8.793 14.545 1.00 94.69 119 GLU A N 1
ATOM 912 C CA . GLU A 1 119 ? 6.819 -8.434 14.872 1.00 94.69 119 GLU A CA 1
ATOM 913 C C . GLU A 1 119 ? 7.517 -7.749 13.691 1.00 94.69 119 GLU A C 1
ATOM 915 O O . GLU A 1 119 ? 8.088 -6.663 13.846 1.00 94.69 119 GLU A O 1
ATOM 920 N N . VAL A 1 120 ? 7.436 -8.338 12.494 1.00 95.81 120 VAL A N 1
ATOM 921 C CA . VAL A 1 120 ? 8.060 -7.740 11.304 1.00 95.81 120 VAL A CA 1
ATOM 922 C C . VAL A 1 120 ? 7.299 -6.509 10.805 1.00 95.81 120 VAL A C 1
ATOM 924 O O . VAL A 1 120 ? 7.929 -5.551 10.358 1.00 95.81 120 VAL A O 1
ATOM 927 N N . LEU A 1 121 ? 5.966 -6.468 10.934 1.00 96.75 121 LEU A N 1
ATOM 928 C CA . LEU A 1 121 ? 5.151 -5.320 10.522 1.00 96.75 121 LEU A CA 1
ATOM 929 C C . LEU A 1 121 ? 5.583 -4.040 11.241 1.00 96.75 121 LEU A C 1
ATOM 931 O O . LEU A 1 121 ? 5.877 -3.043 10.580 1.00 96.75 121 LEU A O 1
ATOM 935 N N . ALA A 1 122 ? 5.623 -4.059 12.577 1.00 94.69 122 ALA A N 1
ATOM 936 C CA . ALA A 1 122 ? 5.929 -2.869 13.371 1.00 94.69 122 ALA A CA 1
ATOM 937 C C . ALA A 1 122 ? 7.374 -2.392 13.151 1.00 94.69 122 ALA A C 1
ATOM 939 O O . ALA A 1 122 ? 7.619 -1.196 12.955 1.00 94.69 122 ALA A O 1
ATOM 940 N N . ARG A 1 123 ? 8.325 -3.332 13.101 1.00 95.38 123 ARG A N 1
ATOM 941 C CA . ARG A 1 123 ? 9.749 -3.024 12.917 1.00 95.38 123 ARG A CA 1
ATOM 942 C C . ARG A 1 123 ? 10.035 -2.442 11.542 1.00 95.38 123 ARG A C 1
ATOM 944 O O . ARG A 1 123 ? 10.736 -1.440 11.444 1.00 95.38 123 ARG A O 1
ATOM 951 N N . SER A 1 124 ? 9.467 -3.027 10.491 1.00 94.81 124 SER A N 1
ATOM 952 C CA . SER A 1 124 ? 9.683 -2.554 9.122 1.00 94.81 124 SER A CA 1
ATOM 953 C C . SER A 1 124 ? 8.903 -1.279 8.792 1.00 94.81 124 SER A C 1
ATOM 955 O O . SER A 1 124 ? 9.318 -0.543 7.901 1.00 94.81 124 SER A O 1
ATOM 957 N N . ALA A 1 125 ? 7.781 -1.013 9.471 1.00 92.69 125 ALA A N 1
ATOM 958 C CA . ALA A 1 125 ? 6.979 0.186 9.228 1.00 92.69 125 ALA A CA 1
ATOM 959 C C . ALA A 1 125 ? 7.521 1.421 9.960 1.00 92.69 125 ALA A C 1
ATOM 961 O O . ALA A 1 125 ? 7.810 2.438 9.333 1.00 92.69 125 ALA A O 1
ATOM 962 N N . THR A 1 126 ? 7.633 1.342 11.287 1.00 90.88 126 THR A N 1
ATOM 963 C CA . THR A 1 126 ? 7.916 2.493 12.164 1.00 90.88 126 THR A CA 1
ATOM 964 C C . THR A 1 126 ? 9.144 2.284 13.048 1.00 90.88 126 THR A C 1
ATOM 966 O O . THR A 1 126 ? 9.443 3.136 13.882 1.00 90.88 126 THR A O 1
ATOM 969 N N . GLY A 1 127 ? 9.853 1.157 12.911 1.00 92.81 127 GLY A N 1
ATOM 970 C CA . GLY A 1 127 ? 10.978 0.803 13.783 1.00 92.81 127 GLY A CA 1
ATOM 971 C C . GLY A 1 127 ? 10.562 0.404 15.202 1.00 92.81 127 GLY A C 1
ATOM 972 O O . GLY A 1 127 ? 11.414 0.201 16.066 1.00 92.81 127 GLY A O 1
ATOM 973 N N . GLN A 1 128 ? 9.260 0.289 15.471 1.00 92.88 128 GLN A N 1
ATOM 974 C CA . GLN A 1 128 ? 8.745 -0.064 16.789 1.00 92.88 128 GLN A CA 1
ATOM 975 C C . GLN A 1 128 ? 8.859 -1.574 17.029 1.00 92.88 128 GLN A C 1
ATOM 977 O O . GLN A 1 128 ? 8.734 -2.377 16.108 1.00 92.88 128 GLN A O 1
ATOM 982 N N . LYS A 1 129 ? 9.052 -1.982 18.291 1.00 91.69 129 LYS A N 1
ATOM 983 C CA . LYS A 1 129 ? 9.030 -3.410 18.669 1.00 91.69 129 LYS A CA 1
ATOM 984 C C . LYS A 1 129 ? 7.647 -4.035 18.454 1.00 91.69 129 LYS A C 1
ATOM 986 O O . LYS A 1 129 ? 7.558 -5.187 18.054 1.00 91.69 129 LYS A O 1
ATOM 991 N N . ILE A 1 130 ? 6.607 -3.257 18.740 1.00 91.88 130 ILE A N 1
ATOM 992 C CA . ILE A 1 130 ? 5.187 -3.518 18.505 1.00 91.88 130 ILE A CA 1
ATOM 993 C C . ILE A 1 130 ? 4.494 -2.153 18.397 1.00 91.88 130 ILE A C 1
ATOM 995 O O . ILE A 1 130 ? 5.000 -1.165 18.937 1.00 91.88 130 ILE A O 1
ATOM 999 N N . THR A 1 131 ? 3.369 -2.068 17.694 1.00 91.44 131 THR A N 1
ATOM 1000 C CA . THR A 1 131 ? 2.598 -0.820 17.603 1.00 91.44 131 THR A CA 1
ATOM 1001 C C . THR A 1 131 ? 1.948 -0.447 18.930 1.00 91.44 131 THR A C 1
ATOM 1003 O O . THR A 1 131 ? 1.793 -1.278 19.826 1.00 91.44 131 THR A O 1
ATOM 1006 N N . VAL A 1 132 ? 1.529 0.817 19.051 1.00 93.69 132 VAL A N 1
ATOM 1007 C CA . VAL A 1 132 ? 0.912 1.333 20.286 1.00 93.69 132 VAL A CA 1
ATOM 1008 C C . VAL A 1 132 ? -0.390 0.594 20.614 1.00 93.69 132 VAL A C 1
ATOM 1010 O O . VAL A 1 132 ? -0.657 0.304 21.779 1.00 93.69 132 VAL A O 1
ATOM 1013 N N . TYR A 1 133 ? -1.184 0.259 19.594 1.00 94.31 133 TYR A N 1
ATOM 1014 C CA . TYR A 1 133 ? -2.400 -0.530 19.740 1.00 94.31 133 TYR A CA 1
ATOM 1015 C C . TYR A 1 133 ? -2.394 -1.704 18.758 1.00 94.31 133 TYR A C 1
ATOM 1017 O O . TYR A 1 133 ? -2.227 -1.532 17.548 1.00 94.31 133 TYR A O 1
ATOM 1025 N N . THR A 1 134 ? -2.626 -2.902 19.294 1.00 94.94 134 THR A N 1
ATOM 1026 C CA . THR A 1 134 ? -2.961 -4.108 18.527 1.00 94.94 134 THR A CA 1
ATOM 1027 C C . THR A 1 134 ? -4.273 -4.644 19.085 1.00 94.94 134 THR A C 1
ATOM 1029 O O . THR A 1 134 ? -4.334 -5.093 20.227 1.00 94.94 134 THR A O 1
ATOM 1032 N N . THR A 1 135 ? -5.347 -4.504 18.314 1.00 94.44 135 THR A N 1
ATOM 1033 C CA . THR A 1 135 ? -6.705 -4.878 18.722 1.00 94.44 135 THR A CA 1
ATOM 1034 C C . THR A 1 135 ? -7.083 -6.199 18.076 1.00 94.44 135 THR A C 1
ATOM 1036 O O . THR A 1 135 ? -6.982 -6.335 16.859 1.00 94.44 135 THR A O 1
ATOM 1039 N N . PHE A 1 136 ? -7.555 -7.139 18.890 1.00 94.94 136 PHE A N 1
ATOM 1040 C CA . PHE A 1 136 ? -8.057 -8.441 18.463 1.00 94.94 136 PHE A CA 1
ATOM 1041 C C . PHE A 1 136 ? -9.571 -8.466 18.679 1.00 94.94 136 PHE A C 1
ATOM 1043 O O . PHE A 1 136 ? -10.035 -8.419 19.817 1.00 94.94 136 PHE A O 1
ATOM 1050 N N . ALA A 1 137 ? -10.341 -8.487 17.595 1.00 92.81 137 ALA A N 1
ATOM 1051 C CA . ALA A 1 137 ? -11.799 -8.467 17.615 1.00 92.81 137 ALA A CA 1
ATOM 1052 C C . ALA A 1 137 ? -12.342 -9.839 17.196 1.00 92.81 137 ALA A C 1
ATOM 1054 O O . ALA A 1 137 ? -12.208 -10.250 16.043 1.00 92.81 137 ALA A O 1
ATOM 1055 N N . GLY A 1 138 ? -12.932 -10.555 18.156 1.00 89.69 138 GLY A N 1
ATOM 1056 C CA . GLY A 1 138 ? -13.438 -11.922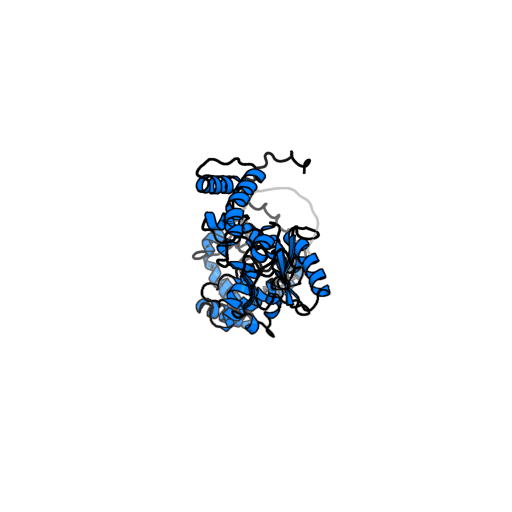 17.981 1.00 89.69 138 GLY A CA 1
ATOM 1057 C C . GLY A 1 138 ? -14.898 -12.029 17.525 1.00 89.69 138 GLY A C 1
ATOM 1058 O O . GLY A 1 138 ? -15.445 -13.127 17.555 1.00 89.69 138 GLY A O 1
ATOM 1059 N N . GLY A 1 139 ? -15.542 -10.915 17.158 1.00 90.00 139 GLY A N 1
ATOM 1060 C CA . GLY A 1 139 ? -16.947 -10.865 16.738 1.00 90.00 139 GLY A CA 1
ATOM 1061 C C . GLY A 1 139 ? -17.813 -9.959 17.627 1.00 90.00 139 GLY A C 1
ATOM 1062 O O . GLY A 1 139 ? -17.282 -9.020 18.226 1.00 90.00 139 GLY A O 1
ATOM 1063 N N . PRO A 1 140 ? -19.138 -10.200 17.695 1.00 95.06 140 PRO A N 1
ATOM 1064 C CA . PRO A 1 140 ? -20.044 -9.397 18.511 1.00 95.06 140 PRO A CA 1
ATOM 1065 C C . PRO A 1 140 ? -19.812 -9.640 20.007 1.00 95.06 140 PRO A C 1
ATOM 1067 O O . PRO A 1 140 ? -19.327 -10.703 20.411 1.00 95.06 140 PRO A O 1
ATOM 1070 N N . ARG A 1 141 ? -20.197 -8.661 20.832 1.00 93.94 141 ARG A N 1
ATOM 1071 C CA . ARG A 1 141 ? -20.112 -8.747 22.292 1.00 93.94 141 ARG A CA 1
ATOM 1072 C C . ARG A 1 141 ? -20.903 -9.946 22.811 1.00 93.94 141 ARG A C 1
ATOM 1074 O O . ARG A 1 141 ? -22.013 -10.237 22.352 1.00 93.94 141 ARG A O 1
ATOM 1081 N N . ARG A 1 142 ? -20.351 -10.628 23.806 1.00 93.06 142 ARG A N 1
ATOM 1082 C CA . ARG A 1 142 ? -20.977 -11.778 24.467 1.00 93.06 142 ARG A CA 1
ATOM 1083 C C . ARG A 1 142 ? -21.893 -11.322 25.606 1.00 93.06 142 ARG A C 1
ATOM 1085 O O . ARG A 1 142 ? -21.728 -10.223 26.139 1.00 93.06 142 ARG A O 1
ATOM 1092 N N . PRO A 1 143 ? -22.849 -12.164 26.038 1.00 92.81 143 PRO A N 1
ATOM 1093 C CA . PRO A 1 143 ? -23.644 -11.871 27.226 1.00 92.81 143 PRO A CA 1
ATOM 1094 C C . PRO A 1 143 ? -22.751 -11.590 28.444 1.00 92.81 143 PRO A C 1
ATOM 1096 O O . PRO A 1 143 ? -21.900 -12.404 28.793 1.00 92.81 143 PRO A O 1
ATOM 1099 N N . GLY A 1 144 ? -22.961 -10.443 29.093 1.00 90.75 144 GLY A N 1
ATOM 1100 C CA . GLY A 1 144 ? -22.191 -10.009 30.264 1.00 90.75 144 GLY A CA 1
ATOM 1101 C C . GLY A 1 144 ? -20.958 -9.151 29.957 1.00 90.75 144 GLY A C 1
ATOM 1102 O O . GLY A 1 144 ? -20.377 -8.602 30.892 1.00 90.75 144 GLY A O 1
ATOM 1103 N N . GLU A 1 145 ? -20.579 -8.980 28.687 1.00 90.94 145 GLU A N 1
ATOM 1104 C CA . GLU A 1 145 ? -19.546 -8.014 28.295 1.00 90.94 145 GLU A CA 1
ATOM 1105 C C . GLU A 1 145 ? -20.105 -6.582 28.311 1.00 90.94 145 GLU A C 1
ATOM 1107 O O . GLU A 1 145 ? -21.244 -6.329 27.911 1.00 90.94 145 GLU A O 1
ATOM 1112 N N . VAL A 1 146 ? -19.301 -5.641 28.817 1.00 87.44 146 VAL A N 1
ATOM 1113 C CA . VAL A 1 146 ? -19.707 -4.237 29.019 1.00 87.44 146 VAL A CA 1
ATOM 1114 C C . VAL A 1 146 ? -19.533 -3.370 27.772 1.00 87.44 146 VAL A C 1
ATOM 1116 O O . VAL A 1 146 ? -20.168 -2.322 27.666 1.00 87.44 146 VAL A O 1
ATOM 1119 N N . ASP A 1 147 ? -18.681 -3.787 26.838 1.00 87.81 147 ASP A N 1
ATOM 1120 C CA . ASP A 1 147 ? -18.376 -3.089 25.592 1.00 87.81 147 ASP A CA 1
ATOM 1121 C C . ASP A 1 147 ? -18.328 -4.054 24.399 1.00 87.81 147 ASP A C 1
ATOM 1123 O O . ASP A 1 147 ? -18.327 -5.273 24.558 1.00 87.81 147 ASP A O 1
ATOM 1127 N N . GLY A 1 148 ? -18.340 -3.491 23.188 1.00 92.81 148 GLY A N 1
ATOM 1128 C CA . GLY A 1 148 ? -18.325 -4.245 21.938 1.00 92.81 148 GLY A CA 1
ATOM 1129 C C . GLY A 1 148 ? -19.619 -4.110 21.127 1.00 92.81 148 GLY A C 1
ATOM 1130 O O . GLY A 1 148 ? -20.656 -3.694 21.655 1.00 92.81 148 GLY A O 1
ATOM 1131 N N . PRO A 1 149 ? -19.559 -4.458 19.834 1.00 95.88 149 PRO A N 1
ATOM 1132 C CA . PRO A 1 149 ? -20.689 -4.319 18.933 1.00 95.88 149 PRO A CA 1
ATOM 1133 C C . PRO A 1 149 ? -21.745 -5.396 19.215 1.00 95.88 149 PRO A C 1
ATOM 1135 O O . PRO A 1 149 ? -21.424 -6.524 19.576 1.00 95.88 149 PRO A O 1
ATOM 1138 N N . GLU A 1 150 ? -23.017 -5.064 19.033 1.00 95.88 150 GLU A N 1
ATOM 1139 C CA . GLU A 1 150 ? -24.143 -6.007 19.073 1.00 95.88 150 GLU A CA 1
ATOM 1140 C C . GLU A 1 150 ? -24.142 -6.934 17.851 1.00 95.88 150 GLU A C 1
ATOM 1142 O O . GLU A 1 150 ? -24.538 -8.093 17.952 1.00 95.88 150 GLU A O 1
ATOM 1147 N N . GLU A 1 151 ? -23.666 -6.429 16.713 1.00 96.56 151 GLU A N 1
ATOM 1148 C CA . GLU A 1 151 ? -23.627 -7.135 15.437 1.00 96.56 151 GLU A CA 1
ATOM 1149 C C . GLU A 1 151 ? -22.267 -6.950 14.755 1.00 96.56 151 GLU A C 1
ATOM 1151 O O . GLU A 1 151 ? -21.679 -5.867 14.780 1.00 96.56 151 GLU A O 1
ATOM 1156 N N . PHE A 1 152 ? -21.764 -8.015 14.132 1.00 96.62 152 PHE A N 1
ATOM 1157 C CA . PHE A 1 152 ? -20.481 -8.016 13.438 1.00 96.62 152 PHE A CA 1
ATOM 1158 C C . PHE A 1 152 ? -20.617 -8.597 12.030 1.00 96.62 152 PHE A C 1
ATOM 1160 O O . PHE A 1 152 ? -21.177 -9.681 11.850 1.00 96.62 152 PHE A O 1
ATOM 1167 N N . HIS A 1 153 ? -20.028 -7.912 11.050 1.00 97.25 153 HIS A N 1
ATOM 1168 C CA . HIS A 1 153 ? -19.939 -8.367 9.666 1.00 97.25 153 HIS A CA 1
ATOM 1169 C C . HIS A 1 153 ? -18.495 -8.338 9.173 1.00 97.25 153 HIS A C 1
ATOM 1171 O O . HIS A 1 153 ? -17.781 -7.351 9.357 1.00 97.25 153 HIS A O 1
ATOM 1177 N N . LEU A 1 154 ? -18.096 -9.390 8.459 1.00 96.25 154 LEU A N 1
ATOM 1178 C CA . LEU A 1 154 ? -16.830 -9.447 7.738 1.00 96.25 154 LEU A CA 1
ATOM 1179 C C . LEU A 1 154 ? -17.093 -9.439 6.231 1.00 96.25 154 LEU A C 1
ATOM 1181 O O . LEU A 1 154 ? -17.770 -10.324 5.708 1.00 96.25 154 LEU A O 1
ATOM 1185 N N . VAL A 1 155 ? -16.525 -8.459 5.533 1.00 97.69 155 VAL A N 1
ATOM 1186 C CA . VAL A 1 155 ? -16.567 -8.349 4.073 1.00 97.69 155 VAL A CA 1
ATOM 1187 C C . VAL A 1 155 ? -15.185 -8.667 3.517 1.00 97.69 155 VAL A C 1
ATOM 1189 O O . VAL A 1 155 ? -14.238 -7.894 3.682 1.00 97.69 155 VAL A O 1
ATOM 1192 N N . ILE A 1 156 ? -15.076 -9.811 2.841 1.00 97.06 156 ILE A N 1
ATOM 1193 C CA . ILE A 1 156 ? -13.858 -10.229 2.146 1.00 97.06 156 ILE A CA 1
ATOM 1194 C C . ILE A 1 156 ? -13.961 -9.801 0.684 1.00 97.06 156 ILE A C 1
ATOM 1196 O O . ILE A 1 156 ? -14.856 -10.221 -0.046 1.00 97.06 156 ILE A O 1
ATOM 1200 N N . VAL A 1 157 ? -13.029 -8.954 0.265 1.00 96.50 157 VAL A N 1
ATOM 1201 C CA . VAL A 1 157 ? -12.974 -8.362 -1.066 1.00 96.50 157 VAL A CA 1
ATOM 1202 C C . VAL A 1 157 ? -11.921 -9.088 -1.893 1.00 96.50 157 VAL A C 1
ATOM 1204 O O . VAL A 1 157 ? -10.723 -9.007 -1.617 1.00 96.50 157 VAL A O 1
ATOM 1207 N N . ASP A 1 158 ? -12.372 -9.768 -2.941 1.00 95.31 158 ASP A N 1
ATOM 1208 C CA . ASP A 1 158 ? -11.489 -10.299 -3.973 1.00 95.31 158 ASP A CA 1
ATOM 1209 C C . ASP A 1 158 ? -10.947 -9.150 -4.846 1.00 95.31 158 ASP A C 1
ATOM 1211 O O . ASP A 1 158 ? -9.776 -8.777 -4.746 1.00 95.31 158 ASP A O 1
ATOM 1215 N N . ASN A 1 159 ? -11.820 -8.507 -5.631 1.00 94.00 159 ASN A N 1
ATOM 1216 C CA . ASN A 1 159 ? -11.468 -7.414 -6.548 1.00 94.00 159 ASN A CA 1
ATOM 1217 C C . ASN A 1 159 ? -10.257 -7.770 -7.434 1.00 94.00 159 ASN A C 1
ATOM 1219 O O . ASN A 1 159 ? -9.295 -7.005 -7.509 1.00 94.00 159 ASN A O 1
ATOM 1223 N N . GLY A 1 160 ? -10.277 -8.962 -8.037 1.00 94.00 160 GLY A N 1
ATOM 1224 C CA . GLY A 1 160 ? -9.246 -9.431 -8.965 1.00 94.00 160 GLY A CA 1
ATOM 1225 C C . GLY A 1 160 ? -8.035 -10.095 -8.307 1.00 94.00 160 GLY A C 1
ATOM 1226 O O . GLY A 1 160 ? -7.153 -10.568 -9.015 1.00 94.00 160 GLY A O 1
ATOM 1227 N N . ARG A 1 161 ? -7.975 -10.181 -6.972 1.00 96.38 161 ARG A N 1
ATOM 1228 C CA . ARG A 1 161 ? -6.851 -10.809 -6.249 1.00 96.38 161 ARG A CA 1
ATOM 1229 C C . ARG A 1 161 ? -6.729 -12.304 -6.524 1.00 96.38 161 ARG A C 1
ATOM 1231 O O . ARG A 1 161 ? -5.615 -12.798 -6.667 1.00 96.38 161 ARG A O 1
ATOM 1238 N N . SER A 1 162 ? -7.843 -13.018 -6.627 1.00 96.50 162 SER A N 1
ATOM 1239 C CA . SER A 1 162 ? -7.869 -14.448 -6.953 1.00 96.50 162 SER A CA 1
ATOM 1240 C C . SER A 1 162 ? -7.271 -14.757 -8.320 1.00 96.50 162 SER A C 1
ATOM 1242 O O . SER A 1 162 ? -6.669 -15.815 -8.471 1.00 96.50 162 SER A O 1
ATOM 1244 N N . ASN A 1 163 ? -7.318 -13.817 -9.270 1.00 95.56 163 ASN A N 1
ATOM 1245 C CA . ASN A 1 163 ? -6.670 -13.971 -10.576 1.00 95.56 163 ASN A CA 1
ATOM 1246 C C . ASN A 1 163 ? -5.138 -14.025 -10.479 1.00 95.56 163 ASN A C 1
ATOM 1248 O O . ASN A 1 163 ? -4.489 -14.455 -11.427 1.00 95.56 163 ASN A O 1
ATOM 1252 N N . LEU A 1 164 ? -4.554 -13.580 -9.359 1.00 96.75 164 LEU A N 1
ATOM 1253 C CA . LEU A 1 164 ? -3.107 -13.612 -9.141 1.00 96.75 164 LEU A CA 1
ATOM 1254 C C . LEU A 1 164 ? -2.637 -14.936 -8.532 1.00 96.75 164 LEU A C 1
ATOM 1256 O O . LEU A 1 164 ? -1.448 -15.247 -8.616 1.00 96.75 164 LEU A O 1
ATOM 1260 N N . LEU A 1 165 ? -3.536 -15.726 -7.937 1.00 96.50 165 LEU A N 1
ATOM 1261 C CA . LEU A 1 165 ? -3.184 -17.022 -7.360 1.00 96.50 165 LEU A CA 1
ATOM 1262 C C . LEU A 1 165 ? -2.699 -17.986 -8.452 1.00 96.50 165 LEU A C 1
ATOM 1264 O O . LEU A 1 165 ? -3.300 -18.102 -9.516 1.00 96.50 165 LEU A O 1
ATOM 1268 N N . GLY A 1 166 ? -1.598 -18.685 -8.185 1.00 96.00 166 GLY A N 1
ATOM 1269 C CA . GLY A 1 166 ? -0.942 -19.597 -9.122 1.00 96.00 166 GLY A CA 1
ATOM 1270 C C . GLY A 1 166 ? -0.184 -18.912 -10.264 1.00 96.00 166 GLY A C 1
ATOM 1271 O O . GLY A 1 166 ? 0.362 -19.604 -11.120 1.00 96.00 166 GLY A O 1
ATOM 1272 N N . THR A 1 167 ? -0.136 -17.577 -10.294 1.00 96.44 167 THR A N 1
ATOM 1273 C CA . THR A 1 167 ? 0.603 -16.807 -11.307 1.00 96.44 167 THR A CA 1
ATOM 1274 C C . THR A 1 167 ? 1.957 -16.336 -10.777 1.00 96.44 167 THR A C 1
ATOM 1276 O O . THR A 1 167 ? 2.206 -16.364 -9.572 1.00 96.44 167 THR A O 1
ATOM 1279 N N . LEU A 1 168 ? 2.806 -15.818 -11.671 1.00 95.31 168 LEU A N 1
ATOM 1280 C CA . LEU A 1 168 ? 4.063 -15.151 -11.301 1.00 95.31 168 LEU A CA 1
ATOM 1281 C C . LEU A 1 168 ? 3.837 -13.958 -10.350 1.00 95.31 168 LEU A C 1
ATOM 1283 O O . LEU A 1 168 ? 4.700 -13.631 -9.546 1.00 95.31 168 LEU A O 1
ATOM 1287 N N . PHE A 1 169 ? 2.648 -13.346 -10.379 1.00 97.56 169 PHE A N 1
ATOM 1288 C CA . PHE A 1 169 ? 2.307 -12.180 -9.563 1.00 97.56 169 PHE A CA 1
ATOM 1289 C C . PHE A 1 169 ? 1.728 -12.522 -8.184 1.00 97.56 169 PHE A C 1
ATOM 1291 O O . PHE A 1 169 ? 1.412 -11.606 -7.418 1.00 97.56 169 PHE A O 1
ATOM 1298 N N . GLN A 1 170 ? 1.582 -13.809 -7.842 1.00 97.38 170 GLN A N 1
ATOM 1299 C CA . GLN A 1 170 ? 0.977 -14.237 -6.575 1.00 97.38 170 GLN A CA 1
ATOM 1300 C C . GLN A 1 170 ? 1.662 -13.595 -5.364 1.00 97.38 170 GLN A C 1
ATOM 1302 O O . GLN A 1 170 ? 0.992 -13.186 -4.416 1.00 97.38 170 GLN A O 1
ATOM 1307 N N . GLU A 1 171 ? 2.986 -13.466 -5.398 1.00 97.06 171 GLU A N 1
ATOM 1308 C CA . GLU A 1 171 ? 3.766 -12.953 -4.270 1.00 97.06 171 GLU A CA 1
ATOM 1309 C C . GLU A 1 171 ? 3.425 -11.501 -3.910 1.00 97.06 171 GLU A C 1
ATOM 1311 O O . GLU A 1 171 ? 3.578 -11.102 -2.755 1.00 97.06 171 GLU A O 1
ATOM 1316 N N . ALA A 1 172 ? 2.863 -10.716 -4.837 1.00 97.31 172 ALA A N 1
ATOM 1317 C CA . ALA A 1 172 ? 2.368 -9.374 -4.529 1.00 97.31 172 ALA A CA 1
ATOM 1318 C C . ALA A 1 172 ? 1.275 -9.391 -3.437 1.00 97.31 172 ALA A C 1
ATOM 1320 O O . ALA A 1 172 ? 1.148 -8.432 -2.665 1.00 97.31 172 ALA A O 1
ATOM 1321 N N . LEU A 1 173 ? 0.521 -10.493 -3.323 1.00 97.12 173 LEU A N 1
ATOM 1322 C CA . LEU A 1 173 ? -0.509 -10.686 -2.300 1.00 97.12 173 LEU A CA 1
ATOM 1323 C C . LEU A 1 173 ? 0.069 -10.877 -0.890 1.00 97.12 173 LEU A C 1
ATOM 1325 O O . LEU A 1 173 ? -0.626 -10.589 0.082 1.00 97.12 173 LEU A O 1
ATOM 1329 N N . HIS A 1 174 ? 1.341 -11.263 -0.744 1.00 96.75 174 HIS A N 1
ATOM 1330 C CA . HIS A 1 174 ? 1.977 -11.409 0.574 1.00 96.75 174 HIS A CA 1
ATOM 1331 C C . HIS A 1 174 ? 2.202 -10.067 1.282 1.00 96.75 174 HIS A C 1
ATOM 1333 O O . HIS A 1 174 ? 2.521 -10.030 2.470 1.00 96.75 174 HIS A O 1
ATOM 1339 N N . CYS A 1 175 ? 2.065 -8.941 0.573 1.00 97.19 175 CYS A N 1
ATOM 1340 C CA . CYS A 1 175 ? 2.407 -7.628 1.104 1.00 97.19 175 CYS A CA 1
ATOM 1341 C C . CYS A 1 175 ? 1.636 -7.338 2.387 1.00 97.19 175 CYS A C 1
ATOM 1343 O O . CYS A 1 175 ? 0.432 -7.154 2.324 1.00 97.19 175 CYS A O 1
ATOM 1345 N N . ILE A 1 176 ? 2.311 -7.173 3.525 1.00 96.31 176 ILE A N 1
ATOM 1346 C CA . ILE A 1 176 ? 1.693 -6.844 4.827 1.00 96.31 176 ILE A CA 1
ATOM 1347 C C . ILE A 1 176 ? 1.407 -5.348 5.031 1.00 96.31 176 ILE A C 1
ATOM 1349 O O . ILE A 1 176 ? 1.040 -4.924 6.122 1.00 96.31 176 ILE A O 1
ATOM 1353 N N . ARG A 1 177 ? 1.574 -4.531 3.982 1.00 95.31 177 ARG A N 1
ATOM 1354 C CA . ARG A 1 177 ? 1.315 -3.078 3.985 1.00 95.31 177 ARG A CA 1
ATOM 1355 C C . ARG A 1 177 ? 2.146 -2.288 5.013 1.00 95.31 177 ARG A C 1
ATOM 1357 O O . ARG A 1 177 ? 1.699 -1.260 5.506 1.00 95.31 177 ARG A O 1
ATOM 1364 N N . CYS A 1 178 ? 3.381 -2.719 5.286 1.00 95.94 178 CYS A N 1
ATOM 1365 C CA . CYS A 1 178 ? 4.286 -2.025 6.213 1.00 95.94 178 CYS A CA 1
ATOM 1366 C C . CYS A 1 178 ? 4.852 -0.700 5.666 1.00 95.94 178 CYS A C 1
ATOM 1368 O O . CYS A 1 178 ? 5.282 0.147 6.436 1.00 95.94 178 CYS A O 1
ATOM 1370 N N . GLY A 1 179 ? 4.882 -0.506 4.343 1.00 96.38 179 GLY A N 1
ATOM 1371 C CA . GLY A 1 179 ? 5.455 0.694 3.720 1.00 96.38 179 GLY A CA 1
ATOM 1372 C C . GLY A 1 179 ? 6.987 0.710 3.611 1.00 96.38 179 GLY A C 1
ATOM 1373 O O . GLY A 1 179 ? 7.532 1.650 3.045 1.00 96.38 179 GLY A O 1
ATOM 1374 N N . ALA A 1 180 ? 7.698 -0.334 4.052 1.00 97.56 180 ALA A N 1
ATOM 1375 C CA . ALA A 1 180 ? 9.165 -0.390 3.973 1.00 97.56 180 ALA A CA 1
ATOM 1376 C C . ALA A 1 180 ? 9.703 -0.167 2.547 1.00 97.56 180 ALA A C 1
ATOM 1378 O O . ALA A 1 180 ? 10.654 0.584 2.341 1.00 97.56 180 ALA A O 1
ATOM 1379 N N . CYS A 1 181 ? 9.035 -0.743 1.541 1.00 97.94 181 CYS A N 1
ATOM 1380 C CA . CYS A 1 181 ? 9.403 -0.549 0.139 1.00 97.94 181 CYS A CA 1
ATOM 1381 C C . CYS A 1 181 ? 9.253 0.908 -0.335 1.00 97.94 181 CYS A C 1
ATOM 1383 O O . CYS A 1 181 ? 10.029 1.338 -1.185 1.00 97.94 181 CYS A O 1
ATOM 1385 N N . LEU A 1 182 ? 8.302 1.678 0.210 1.00 96.94 182 LEU A N 1
ATOM 1386 C CA . LEU A 1 182 ? 8.146 3.104 -0.102 1.00 96.94 182 LEU A CA 1
ATOM 1387 C C . LEU A 1 182 ? 9.352 3.873 0.447 1.00 96.94 182 LEU A C 1
ATOM 1389 O O . LEU A 1 182 ? 9.992 4.619 -0.290 1.00 96.94 182 LEU A O 1
ATOM 1393 N N . ASN A 1 183 ? 9.707 3.624 1.710 1.00 94.38 183 ASN A N 1
ATOM 1394 C CA . ASN A 1 183 ? 10.819 4.294 2.387 1.00 94.38 183 ASN A CA 1
ATOM 1395 C C . ASN A 1 183 ? 12.184 3.981 1.757 1.00 94.38 183 ASN A C 1
ATOM 1397 O O . ASN A 1 183 ? 13.050 4.852 1.717 1.00 94.38 183 ASN A O 1
ATOM 1401 N N . ALA A 1 184 ? 12.380 2.765 1.243 1.00 96.56 184 ALA A N 1
ATOM 1402 C CA . ALA A 1 184 ? 13.619 2.370 0.571 1.00 96.56 184 ALA A CA 1
ATOM 1403 C C . ALA A 1 184 ? 13.724 2.894 -0.874 1.00 96.56 184 ALA A C 1
ATOM 1405 O O . ALA A 1 184 ? 14.823 3.032 -1.410 1.00 96.56 184 ALA A O 1
ATOM 1406 N N . CYS A 1 185 ? 12.597 3.182 -1.530 1.00 97.62 185 CYS A N 1
ATOM 1407 C CA . CYS A 1 185 ? 12.578 3.489 -2.955 1.00 97.62 185 CYS A CA 1
ATOM 1408 C C . CYS A 1 185 ? 13.080 4.915 -3.256 1.00 97.62 185 CYS A C 1
ATOM 1410 O O . CYS A 1 185 ? 12.451 5.885 -2.822 1.00 97.62 185 CYS A O 1
ATOM 1412 N N . PRO A 1 186 ? 14.145 5.088 -4.067 1.00 96.88 186 PRO A N 1
ATOM 1413 C CA . PRO A 1 186 ? 14.647 6.418 -4.416 1.00 96.88 186 PRO A CA 1
ATOM 1414 C C . PRO A 1 186 ? 13.631 7.227 -5.235 1.00 96.88 186 PRO A C 1
ATOM 1416 O O . PRO A 1 186 ? 13.499 8.432 -5.040 1.00 96.88 186 PRO A O 1
ATOM 1419 N N . VAL A 1 187 ? 12.862 6.558 -6.099 1.00 96.69 187 VAL A N 1
ATOM 1420 C CA . VAL A 1 187 ? 11.827 7.192 -6.926 1.00 96.69 187 VAL A CA 1
ATOM 1421 C C . VAL A 1 187 ? 10.690 7.727 -6.051 1.00 96.69 187 VAL A C 1
ATOM 1423 O O . VAL A 1 187 ? 10.327 8.895 -6.151 1.00 96.69 187 VAL A O 1
ATOM 1426 N N . TYR A 1 188 ? 10.165 6.916 -5.127 1.00 96.44 188 TYR A N 1
ATOM 1427 C CA . TYR A 1 188 ? 9.126 7.363 -4.192 1.00 96.44 188 TYR A CA 1
ATOM 1428 C C . TYR A 1 188 ? 9.613 8.515 -3.304 1.00 96.44 188 TYR A C 1
ATOM 1430 O O . TYR A 1 188 ? 8.888 9.487 -3.116 1.00 96.44 188 TYR A O 1
ATOM 1438 N N . ARG A 1 189 ? 10.847 8.445 -2.789 1.00 94.44 189 ARG A N 1
ATOM 1439 C CA . ARG A 1 189 ? 11.411 9.505 -1.938 1.00 94.44 189 ARG A CA 1
ATOM 1440 C C . ARG A 1 189 ? 11.519 10.855 -2.645 1.00 94.44 189 ARG A C 1
ATOM 1442 O O . ARG A 1 189 ? 11.385 11.876 -1.980 1.00 94.44 189 ARG A O 1
ATOM 1449 N N . GLN A 1 190 ? 11.753 10.857 -3.957 1.00 94.19 190 GLN A N 1
ATOM 1450 C CA . GLN A 1 190 ? 11.868 12.088 -4.737 1.00 94.19 190 GLN A CA 1
ATOM 1451 C C . GLN A 1 190 ? 10.510 12.633 -5.197 1.00 94.19 190 GLN A C 1
ATOM 1453 O O . GLN A 1 190 ? 10.310 13.844 -5.217 1.00 94.19 190 GLN A O 1
ATOM 1458 N N . MET A 1 191 ? 9.588 11.754 -5.596 1.00 92.44 191 MET A N 1
ATOM 1459 C CA . MET A 1 191 ? 8.319 12.154 -6.223 1.00 92.44 191 MET A CA 1
ATOM 1460 C C . MET A 1 191 ? 7.144 12.220 -5.236 1.00 92.44 191 MET A C 1
ATOM 1462 O O . MET A 1 191 ? 6.130 12.856 -5.516 1.00 92.44 191 MET A O 1
ATOM 1466 N N . GLY A 1 192 ? 7.251 11.543 -4.091 1.00 93.44 192 GLY A N 1
ATOM 1467 C CA . GLY A 1 192 ? 6.134 11.292 -3.187 1.00 93.44 192 GLY A CA 1
ATOM 1468 C C . GLY A 1 192 ? 5.147 10.253 -3.733 1.00 93.44 192 GLY A C 1
ATOM 1469 O O . GLY A 1 192 ? 5.379 9.602 -4.753 1.00 93.44 192 GLY A O 1
ATOM 1470 N N . GLY A 1 193 ? 4.026 10.073 -3.030 1.00 93.88 193 GLY A N 1
ATOM 1471 C CA . GLY A 1 193 ? 3.040 9.045 -3.377 1.00 93.88 193 GLY A CA 1
ATOM 1472 C C . GLY A 1 193 ? 1.924 9.473 -4.323 1.00 93.88 193 GLY A C 1
ATOM 1473 O O . GLY A 1 193 ? 1.357 8.618 -4.992 1.00 93.88 193 GLY A O 1
ATOM 1474 N N . HIS A 1 194 ? 1.610 10.767 -4.416 1.00 94.31 194 HIS A N 1
ATOM 1475 C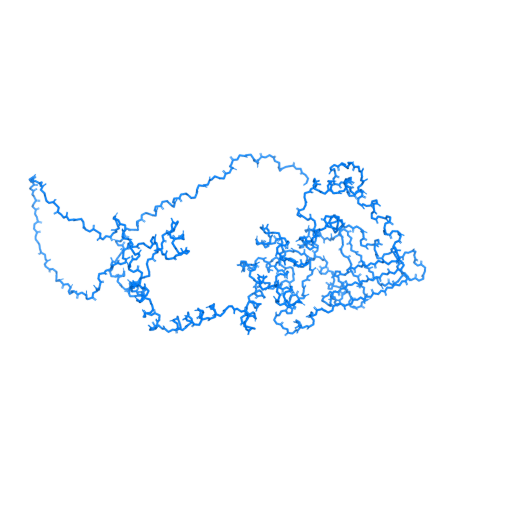 CA . HIS A 1 194 ? 0.505 11.248 -5.256 1.00 94.31 194 HIS A CA 1
ATOM 1476 C C . HIS A 1 194 ? 0.680 10.977 -6.757 1.00 94.31 194 HIS A C 1
ATOM 1478 O O . HIS A 1 194 ? -0.318 10.608 -7.378 1.00 94.31 194 HIS A O 1
ATOM 1484 N N . PRO A 1 195 ? 1.890 11.073 -7.349 1.00 93.38 195 PRO A N 1
ATOM 1485 C CA . PRO A 1 195 ? 2.085 10.767 -8.769 1.00 93.38 195 PRO A CA 1
ATOM 1486 C C . PRO A 1 195 ? 1.751 9.321 -9.159 1.00 93.38 195 PRO A C 1
ATOM 1488 O O . PRO A 1 195 ? 1.500 9.059 -10.327 1.00 93.38 195 PRO A O 1
ATOM 1491 N N . TYR A 1 196 ? 1.692 8.391 -8.197 1.00 93.44 196 TYR A N 1
ATOM 1492 C CA . TYR A 1 196 ? 1.269 7.010 -8.450 1.00 93.44 196 TYR A CA 1
ATOM 1493 C C . TYR A 1 196 ? -0.249 6.882 -8.667 1.00 93.44 196 TYR A C 1
ATOM 1495 O O . TYR A 1 196 ? -0.707 5.809 -9.034 1.00 93.44 196 TYR A O 1
ATOM 1503 N N . GLY A 1 197 ? -1.043 7.931 -8.410 1.00 89.12 197 GLY A N 1
ATOM 1504 C CA . GLY A 1 197 ? -2.476 8.048 -8.729 1.00 89.12 197 GLY A CA 1
ATOM 1505 C C . GLY A 1 197 ? -3.455 7.238 -7.860 1.00 89.12 197 GLY A C 1
ATOM 1506 O O . GLY A 1 197 ? -4.565 7.717 -7.571 1.00 89.12 197 GLY A O 1
ATOM 1507 N N . GLY A 1 198 ? -3.062 6.036 -7.437 1.00 84.31 198 GLY A N 1
ATOM 1508 C CA . GLY A 1 198 ? -3.862 5.102 -6.644 1.00 84.31 198 GLY A CA 1
ATOM 1509 C C . GLY A 1 198 ? -3.750 5.289 -5.127 1.00 84.31 198 GLY A C 1
ATOM 1510 O O . GLY A 1 198 ? -3.015 6.136 -4.627 1.00 84.31 198 GLY A O 1
ATOM 1511 N N . VAL A 1 199 ? -4.496 4.468 -4.379 1.00 85.56 199 VAL A N 1
ATOM 1512 C CA . VAL A 1 199 ? -4.376 4.376 -2.908 1.00 85.56 199 VAL A CA 1
ATOM 1513 C C . VAL A 1 199 ? -3.086 3.651 -2.515 1.00 85.56 199 VAL A C 1
ATOM 1515 O O . VAL A 1 199 ? -2.452 3.988 -1.516 1.00 85.56 199 VAL A O 1
ATOM 1518 N N . TYR A 1 200 ? -2.680 2.661 -3.313 1.00 91.81 200 TYR A N 1
ATOM 1519 C CA . TYR A 1 200 ? -1.379 2.023 -3.184 1.00 91.81 200 TYR A CA 1
ATOM 1520 C C . TYR A 1 200 ? -0.343 2.859 -3.938 1.00 91.81 200 TYR A C 1
ATOM 1522 O O . TYR A 1 200 ? -0.430 3.007 -5.153 1.00 91.81 200 TYR A O 1
ATOM 1530 N N . SER A 1 201 ? 0.640 3.395 -3.219 1.00 94.31 201 SER A N 1
ATOM 1531 C CA . SER A 1 201 ? 1.746 4.168 -3.788 1.00 94.31 201 SER A CA 1
ATOM 1532 C C . SER A 1 201 ? 3.074 3.405 -3.712 1.00 94.31 201 SER A C 1
ATOM 1534 O O . SER A 1 201 ? 3.165 2.325 -3.115 1.00 94.31 201 SER A O 1
ATOM 1536 N N . GLY A 1 202 ? 4.117 3.957 -4.336 1.00 95.75 202 GLY A N 1
ATOM 1537 C CA . GLY A 1 202 ? 5.463 3.384 -4.308 1.00 95.75 202 GLY A CA 1
ATOM 1538 C C . GLY A 1 202 ? 5.585 2.050 -5.051 1.00 95.75 202 GLY A C 1
ATOM 1539 O O . GLY A 1 202 ? 4.706 1.699 -5.838 1.00 95.75 202 GLY A O 1
ATOM 1540 N N . PRO A 1 203 ? 6.660 1.279 -4.795 1.00 97.06 203 PRO A N 1
ATOM 1541 C CA . PRO A 1 203 ? 6.942 0.046 -5.534 1.00 97.06 203 PRO A CA 1
ATOM 1542 C C . PRO A 1 203 ? 5.811 -0.986 -5.499 1.00 97.06 203 PRO A C 1
ATOM 1544 O O . PRO A 1 203 ? 5.464 -1.545 -6.532 1.00 97.06 203 PRO A O 1
ATOM 1547 N N . ILE A 1 204 ? 5.190 -1.212 -4.335 1.00 97.69 204 ILE A N 1
ATOM 1548 C CA . ILE A 1 204 ? 4.041 -2.124 -4.251 1.00 97.69 204 ILE A CA 1
ATOM 1549 C C . ILE A 1 204 ? 2.841 -1.587 -5.032 1.00 97.69 204 ILE A C 1
ATOM 1551 O O . ILE A 1 204 ? 2.168 -2.361 -5.701 1.00 97.69 204 ILE A O 1
ATOM 1555 N N . GLY A 1 205 ? 2.584 -0.277 -4.974 1.00 96.31 205 GLY A N 1
ATOM 1556 C CA . GLY A 1 205 ? 1.509 0.364 -5.727 1.00 96.31 205 GLY A CA 1
ATOM 1557 C C . GLY A 1 205 ? 1.688 0.233 -7.232 1.00 96.31 205 GLY A C 1
ATOM 1558 O O . GLY A 1 205 ? 0.720 -0.064 -7.929 1.00 96.31 205 GLY A O 1
ATOM 1559 N N . ALA A 1 206 ? 2.928 0.370 -7.702 1.00 96.88 206 ALA A N 1
ATOM 1560 C CA . ALA A 1 206 ? 3.286 0.210 -9.103 1.00 96.88 206 ALA A CA 1
ATOM 1561 C C . ALA A 1 206 ? 3.055 -1.216 -9.633 1.00 96.88 206 ALA A C 1
ATOM 1563 O O . ALA A 1 206 ? 2.760 -1.383 -10.811 1.00 96.88 206 ALA A O 1
ATOM 1564 N N . VAL A 1 207 ? 3.138 -2.227 -8.760 1.00 97.31 207 VAL A N 1
ATOM 1565 C CA . VAL A 1 207 ? 2.842 -3.624 -9.106 1.00 97.31 207 VAL A CA 1
ATOM 1566 C C . VAL A 1 207 ? 1.353 -3.939 -8.957 1.00 97.31 207 VAL A C 1
ATOM 1568 O O . VAL A 1 207 ? 0.711 -4.413 -9.886 1.00 97.31 207 VAL A O 1
ATOM 1571 N N . ILE A 1 208 ? 0.777 -3.689 -7.779 1.00 95.75 208 ILE A N 1
ATOM 1572 C CA . ILE A 1 208 ? -0.554 -4.205 -7.438 1.00 95.75 208 ILE A CA 1
ATOM 1573 C C . ILE A 1 208 ? -1.685 -3.447 -8.143 1.00 95.75 208 ILE A C 1
ATOM 1575 O O . ILE A 1 208 ? -2.729 -4.027 -8.416 1.00 95.75 208 ILE A O 1
ATOM 1579 N N . THR A 1 209 ? -1.506 -2.158 -8.442 1.00 95.31 209 THR A N 1
ATOM 1580 C CA . THR A 1 209 ? -2.565 -1.344 -9.057 1.00 95.31 209 THR A CA 1
ATOM 1581 C C . THR A 1 209 ? -2.948 -1.843 -10.452 1.00 95.31 209 THR A C 1
ATOM 1583 O O . THR A 1 209 ? -4.126 -2.161 -10.621 1.00 95.31 209 THR A O 1
ATOM 1586 N N . PRO A 1 210 ? -2.021 -2.002 -11.420 1.00 94.50 210 PRO A N 1
ATOM 1587 C CA . PRO A 1 210 ? -2.382 -2.522 -12.742 1.00 94.50 210 PRO A CA 1
ATOM 1588 C C . PRO A 1 210 ? -2.918 -3.960 -12.689 1.00 94.50 210 PRO A C 1
ATOM 1590 O O . PRO A 1 210 ? -3.795 -4.323 -13.469 1.00 94.50 210 PRO A O 1
ATOM 1593 N N . LEU A 1 211 ? -2.468 -4.770 -11.724 1.00 94.62 211 LEU A N 1
ATOM 1594 C CA . LEU A 1 211 ? -2.966 -6.134 -11.525 1.00 94.62 211 LEU A CA 1
ATOM 1595 C C . LEU A 1 211 ? -4.422 -6.190 -11.035 1.00 94.62 211 LEU A C 1
ATOM 1597 O O . LEU A 1 211 ? -5.148 -7.118 -11.385 1.00 94.62 211 LEU A O 1
ATOM 1601 N N . LEU A 1 212 ? -4.855 -5.220 -10.223 1.00 93.69 212 LEU A N 1
ATOM 1602 C CA . LEU A 1 212 ? -6.216 -5.182 -9.674 1.00 93.69 212 LEU A CA 1
ATOM 1603 C C . LEU A 1 212 ? -7.188 -4.344 -10.512 1.00 93.69 212 LEU A C 1
ATOM 1605 O O . LEU A 1 212 ? -8.373 -4.663 -10.561 1.00 93.69 212 LEU A O 1
ATOM 1609 N N . ALA A 1 213 ? -6.714 -3.255 -11.118 1.00 91.88 213 ALA A N 1
ATOM 1610 C CA . ALA A 1 213 ? -7.543 -2.304 -11.861 1.00 91.88 213 ALA A CA 1
ATOM 1611 C C . ALA A 1 213 ? -7.476 -2.493 -13.386 1.00 91.88 213 ALA A C 1
ATOM 1613 O O . ALA A 1 213 ? -8.268 -1.887 -14.105 1.00 91.88 213 ALA A O 1
ATOM 1614 N N . GLY A 1 214 ? -6.557 -3.331 -13.876 1.00 90.81 214 GLY A N 1
ATOM 1615 C CA . GLY A 1 214 ? -6.172 -3.369 -15.283 1.00 90.81 214 GLY A CA 1
ATOM 1616 C C . GLY A 1 214 ? -5.137 -2.291 -15.619 1.00 90.81 214 GLY A C 1
ATOM 1617 O O . GLY A 1 214 ? -4.877 -1.387 -14.830 1.00 90.81 214 GLY A O 1
ATOM 1618 N N . PHE A 1 215 ? -4.533 -2.394 -16.803 1.00 89.75 215 PHE A N 1
ATOM 1619 C CA . PHE A 1 215 ? -3.477 -1.477 -17.251 1.00 89.75 215 PHE A CA 1
ATOM 1620 C C . PHE A 1 215 ? -3.988 -0.116 -17.731 1.00 89.75 215 PHE A C 1
ATOM 1622 O O . PHE A 1 215 ? -3.209 0.828 -17.761 1.00 89.75 215 PHE A O 1
ATOM 1629 N N . ASP A 1 216 ? -5.264 0.001 -18.105 1.00 89.75 216 ASP A N 1
ATOM 1630 C CA . ASP A 1 216 ? -5.805 1.232 -18.690 1.00 89.75 216 ASP A CA 1
ATOM 1631 C C . ASP A 1 216 ? -5.727 2.394 -17.682 1.00 89.75 216 ASP A C 1
ATOM 1633 O O . ASP A 1 216 ? -6.373 2.365 -16.629 1.00 89.75 216 ASP A O 1
ATOM 1637 N N . GLY A 1 217 ? -4.935 3.421 -18.003 1.00 89.25 217 GLY A N 1
ATOM 1638 C CA . GLY A 1 217 ? -4.655 4.560 -17.118 1.00 89.25 217 GLY A CA 1
ATOM 1639 C C . GLY A 1 217 ? -3.561 4.316 -16.069 1.00 89.25 217 GLY A C 1
ATOM 1640 O O . GLY A 1 217 ? -3.340 5.178 -15.213 1.00 89.25 217 GLY A O 1
ATOM 1641 N N . TRP A 1 218 ? -2.886 3.166 -16.123 1.00 93.31 218 TRP A N 1
ATOM 1642 C CA . TRP A 1 218 ? -1.821 2.745 -15.206 1.00 93.31 218 TRP A CA 1
ATOM 1643 C C . TRP A 1 218 ? -0.570 2.234 -15.936 1.00 93.31 218 TRP A C 1
ATOM 1645 O O . TRP A 1 218 ? 0.310 1.654 -15.300 1.00 93.31 218 TRP A O 1
ATOM 1655 N N . GLU A 1 219 ? -0.473 2.468 -17.245 1.00 91.06 219 GLU A N 1
ATOM 1656 C CA . GLU A 1 219 ? 0.569 1.936 -18.136 1.00 91.06 219 GLU A CA 1
ATOM 1657 C C . GLU A 1 219 ? 1.978 2.414 -17.748 1.00 91.06 219 GLU A C 1
ATOM 1659 O O . GLU A 1 219 ? 2.976 1.733 -17.938 1.00 91.06 219 GLU A O 1
ATOM 1664 N N . GLU A 1 220 ? 2.078 3.596 -17.142 1.00 92.38 220 GLU A N 1
ATOM 1665 C CA . GLU A 1 220 ? 3.360 4.178 -16.732 1.00 92.38 220 GLU A CA 1
ATOM 1666 C C . GLU A 1 220 ? 3.855 3.639 -15.378 1.00 92.38 220 GLU A C 1
ATOM 1668 O O . GLU A 1 220 ? 5.032 3.780 -15.030 1.00 92.38 220 GLU A O 1
ATOM 1673 N N . LEU A 1 221 ? 2.979 3.012 -14.581 1.00 94.94 221 LEU A N 1
ATOM 1674 C CA . LEU A 1 221 ? 3.334 2.565 -13.233 1.00 94.94 221 LEU A CA 1
ATOM 1675 C C . LEU A 1 221 ? 4.458 1.518 -13.220 1.00 94.94 221 LEU A C 1
ATOM 1677 O O . LEU A 1 221 ? 5.401 1.709 -12.442 1.00 94.94 221 LEU A O 1
ATOM 1681 N N . PRO A 1 222 ? 4.454 0.475 -14.077 1.00 95.38 222 PRO A N 1
ATOM 1682 C CA . PRO A 1 222 ? 5.569 -0.464 -14.165 1.00 95.38 222 PRO A CA 1
ATOM 1683 C C . PRO A 1 222 ? 6.919 0.212 -14.449 1.00 95.38 222 PRO A C 1
ATOM 1685 O O . PRO A 1 222 ? 7.976 -0.307 -14.070 1.00 95.38 222 PRO A O 1
ATOM 1688 N N . TYR A 1 223 ? 6.910 1.389 -15.082 1.00 94.75 223 TYR A N 1
ATOM 1689 C CA . TYR A 1 223 ? 8.093 2.172 -15.443 1.00 94.75 223 TYR A CA 1
ATOM 1690 C C . TYR A 1 223 ? 8.538 3.168 -14.363 1.00 94.75 223 TYR A C 1
ATOM 1692 O O . TYR A 1 223 ? 9.667 3.658 -14.424 1.00 94.75 223 TYR A O 1
ATOM 1700 N N . ALA A 1 224 ? 7.735 3.389 -13.317 1.00 94.19 224 ALA A N 1
ATOM 1701 C CA . ALA A 1 224 ? 8.046 4.261 -12.179 1.00 94.19 224 ALA A CA 1
ATOM 1702 C C . ALA A 1 224 ? 9.070 3.641 -11.196 1.00 94.19 224 ALA A C 1
ATOM 1704 O O . ALA A 1 224 ? 8.895 3.652 -9.975 1.00 94.19 224 ALA A O 1
ATOM 1705 N N . SER A 1 225 ? 10.154 3.066 -11.723 1.00 95.62 225 SER A N 1
ATOM 1706 C CA . SER A 1 225 ? 11.188 2.369 -10.959 1.00 95.62 225 SER A CA 1
ATOM 1707 C C . SER A 1 225 ? 12.528 2.367 -11.691 1.00 95.62 225 SER A C 1
ATOM 1709 O O . SER A 1 225 ? 12.592 2.120 -12.895 1.00 95.62 225 SER A O 1
ATOM 1711 N N . SER A 1 226 ? 13.613 2.553 -10.933 1.00 95.50 226 SER A N 1
ATOM 1712 C CA . SER A 1 226 ? 14.990 2.358 -11.406 1.00 95.50 226 SER A CA 1
ATOM 1713 C C . SER A 1 226 ? 15.427 0.889 -11.437 1.00 95.50 226 SER A C 1
ATOM 1715 O O . SER A 1 226 ? 16.556 0.611 -11.830 1.00 95.50 226 SER A O 1
ATOM 1717 N N . LEU A 1 227 ? 14.564 -0.041 -10.999 1.00 97.62 227 LEU A N 1
ATOM 1718 C CA . LEU A 1 227 ? 14.842 -1.480 -10.900 1.00 97.62 227 LEU A CA 1
ATOM 1719 C C . LEU A 1 227 ? 16.070 -1.832 -10.036 1.00 97.62 227 LEU A C 1
ATOM 1721 O O . LEU A 1 227 ? 16.686 -2.873 -10.220 1.00 97.62 227 LEU A O 1
ATOM 1725 N N . CYS A 1 228 ? 16.422 -0.994 -9.057 1.00 97.44 228 CYS A N 1
ATOM 1726 C CA . CYS A 1 228 ? 17.621 -1.192 -8.234 1.00 97.44 228 CYS A CA 1
ATOM 1727 C C . CYS A 1 228 ? 17.521 -2.294 -7.162 1.00 97.44 228 CYS A C 1
ATOM 1729 O O . CYS A 1 228 ? 18.473 -2.478 -6.414 1.00 97.44 228 CYS A O 1
ATOM 1731 N N . GLY A 1 229 ? 16.376 -2.965 -7.005 1.00 97.25 229 GLY A N 1
ATOM 1732 C CA . GLY A 1 229 ? 16.205 -4.053 -6.029 1.00 97.25 229 GLY A CA 1
ATOM 1733 C C . GLY A 1 229 ? 16.035 -3.638 -4.557 1.00 97.25 229 GLY A C 1
ATOM 1734 O O . GLY A 1 229 ? 15.555 -4.444 -3.766 1.00 97.25 229 GLY A O 1
ATOM 1735 N N . ALA A 1 230 ? 16.284 -2.378 -4.178 1.00 98.06 230 ALA A N 1
ATOM 1736 C CA . ALA A 1 230 ? 16.220 -1.923 -2.775 1.00 98.06 230 ALA A CA 1
ATOM 1737 C C . ALA A 1 230 ? 14.870 -2.194 -2.073 1.00 98.06 230 ALA A C 1
ATOM 1739 O O . ALA A 1 230 ? 14.802 -2.407 -0.866 1.00 98.06 230 ALA A O 1
ATOM 1740 N N . CYS A 1 231 ? 13.769 -2.195 -2.829 1.00 97.69 231 CYS A N 1
ATOM 1741 C CA . CYS A 1 231 ? 12.445 -2.514 -2.300 1.00 97.69 231 CYS A CA 1
ATOM 1742 C C . CYS A 1 231 ? 12.278 -3.990 -1.905 1.00 97.69 231 CYS A C 1
ATOM 1744 O O . CYS A 1 231 ? 11.506 -4.262 -0.988 1.00 97.69 231 CYS A O 1
ATOM 1746 N N . HIS A 1 232 ? 12.983 -4.907 -2.575 1.00 97.75 232 HIS A N 1
ATOM 1747 C CA . HIS A 1 232 ? 13.014 -6.329 -2.237 1.00 97.75 232 HIS A CA 1
ATOM 1748 C C . HIS A 1 232 ? 13.861 -6.559 -0.984 1.00 97.75 232 HIS A C 1
ATOM 1750 O O . HIS A 1 232 ? 13.374 -7.169 -0.039 1.00 97.75 232 HIS A O 1
ATOM 1756 N N . GLU A 1 233 ? 15.063 -5.974 -0.926 1.00 97.38 233 GLU A N 1
ATOM 1757 C CA . GLU A 1 233 ? 15.945 -6.064 0.250 1.00 97.38 233 GLU A CA 1
ATOM 1758 C C . GLU A 1 233 ? 15.284 -5.524 1.526 1.00 97.38 233 GLU A C 1
ATOM 1760 O O . GLU A 1 233 ? 15.454 -6.076 2.610 1.00 97.38 233 GLU A O 1
ATOM 1765 N N . ALA A 1 234 ? 14.493 -4.455 1.405 1.00 97.19 234 ALA A N 1
ATOM 1766 C CA . ALA A 1 234 ? 13.759 -3.878 2.528 1.00 97.19 234 ALA A CA 1
ATOM 1767 C C . ALA A 1 234 ? 12.458 -4.629 2.880 1.00 97.19 234 ALA A C 1
ATOM 1769 O O . ALA A 1 234 ? 11.816 -4.301 3.882 1.00 97.19 234 ALA A O 1
ATOM 1770 N N . CYS A 1 235 ? 12.002 -5.574 2.051 1.00 98.19 235 CYS A N 1
ATOM 1771 C CA . CYS A 1 235 ? 10.716 -6.236 2.239 1.00 98.19 235 CYS A CA 1
ATOM 1772 C C . CYS A 1 235 ? 10.816 -7.336 3.310 1.00 98.19 235 CYS A C 1
ATOM 1774 O O . CYS A 1 235 ? 11.481 -8.340 3.075 1.00 98.19 235 CYS A O 1
ATOM 1776 N N . PRO A 1 236 ? 10.086 -7.249 4.440 1.00 97.12 236 PRO A N 1
ATOM 1777 C CA . PRO A 1 236 ? 10.147 -8.286 5.477 1.00 97.12 236 PRO A CA 1
ATOM 1778 C C . PRO A 1 236 ? 9.549 -9.633 5.050 1.00 97.12 236 PRO A C 1
ATOM 1780 O O . PRO A 1 236 ? 9.746 -10.636 5.724 1.00 97.12 236 PRO A O 1
ATOM 1783 N N . VAL A 1 237 ? 8.785 -9.642 3.957 1.00 97.19 237 VAL A N 1
ATOM 1784 C CA . VAL A 1 237 ? 8.137 -10.830 3.385 1.00 97.19 237 VAL A CA 1
ATOM 1785 C C . VAL A 1 237 ? 8.672 -11.146 1.982 1.00 97.19 237 VAL A C 1
ATOM 1787 O O . VAL A 1 237 ? 8.025 -11.854 1.219 1.00 97.19 237 VAL A O 1
ATOM 1790 N N . MET A 1 238 ? 9.853 -10.606 1.648 1.00 96.75 238 MET A N 1
ATOM 1791 C CA . MET A 1 238 ? 10.678 -10.974 0.489 1.00 96.75 238 MET A CA 1
ATOM 1792 C C . MET A 1 238 ? 10.005 -10.892 -0.890 1.00 96.75 238 MET A C 1
ATOM 1794 O O . MET A 1 238 ? 10.376 -11.622 -1.801 1.00 96.75 238 MET A O 1
ATOM 1798 N N . ILE A 1 239 ? 9.065 -9.965 -1.095 1.00 98.25 239 ILE A N 1
ATOM 1799 C CA . ILE A 1 239 ? 8.408 -9.792 -2.403 1.00 98.25 239 ILE A CA 1
ATOM 1800 C C . ILE A 1 239 ? 9.417 -9.219 -3.415 1.00 98.25 239 ILE A C 1
ATOM 1802 O O . ILE A 1 239 ? 9.990 -8.151 -3.158 1.00 98.25 239 ILE A O 1
ATOM 1806 N N . PRO A 1 240 ? 9.636 -9.854 -4.577 1.00 97.62 240 PRO A N 1
ATOM 1807 C CA . PRO A 1 240 ? 10.581 -9.416 -5.601 1.00 97.62 240 PRO A CA 1
ATOM 1808 C C . PRO A 1 240 ? 9.960 -8.330 -6.486 1.00 97.6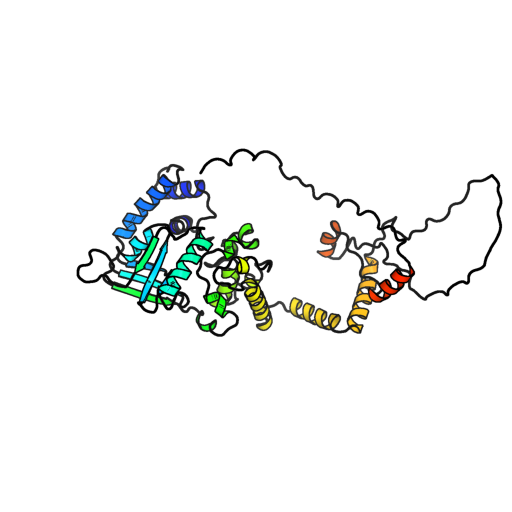2 240 PRO A C 1
ATOM 1810 O O . PRO A 1 240 ? 9.800 -8.477 -7.690 1.00 97.62 240 PRO A O 1
ATOM 1813 N N . LEU A 1 241 ? 9.593 -7.191 -5.886 1.00 98.19 241 LEU A N 1
ATOM 1814 C CA . LEU A 1 241 ? 8.841 -6.131 -6.576 1.00 98.19 241 LEU A CA 1
ATOM 1815 C C . LEU A 1 241 ? 9.526 -5.620 -7.853 1.00 98.19 241 LEU A C 1
ATOM 1817 O O . LEU A 1 241 ? 8.840 -5.217 -8.779 1.00 98.19 241 LEU A O 1
ATOM 1821 N N . HIS A 1 242 ? 10.857 -5.618 -7.914 1.00 97.44 242 HIS A N 1
ATOM 1822 C CA . HIS A 1 242 ? 11.591 -5.185 -9.102 1.00 97.44 242 HIS A CA 1
ATOM 1823 C C . HIS A 1 242 ? 11.450 -6.171 -10.269 1.00 97.44 242 HIS A C 1
ATOM 1825 O O . HIS A 1 242 ? 11.248 -5.715 -11.391 1.00 97.44 242 HIS A O 1
ATOM 1831 N N . ASP A 1 243 ? 11.466 -7.478 -10.006 1.00 97.94 243 ASP A N 1
ATOM 1832 C CA . ASP A 1 243 ? 11.219 -8.503 -11.024 1.00 97.94 243 ASP A CA 1
ATOM 1833 C C . ASP A 1 243 ? 9.758 -8.472 -11.475 1.00 97.94 243 ASP A C 1
ATOM 1835 O O . ASP A 1 243 ? 9.488 -8.399 -12.670 1.00 97.94 243 ASP A O 1
ATOM 1839 N N . LEU A 1 244 ? 8.811 -8.354 -10.533 1.00 98.25 244 LEU A N 1
ATOM 1840 C CA . LEU A 1 244 ? 7.385 -8.233 -10.864 1.00 98.25 244 LEU A CA 1
ATOM 1841 C C . LEU A 1 244 ? 7.086 -7.010 -11.749 1.00 98.25 244 LEU A C 1
ATOM 1843 O O . LEU A 1 244 ? 6.190 -7.057 -12.588 1.00 98.25 244 LEU A O 1
ATOM 1847 N N . LEU A 1 245 ? 7.827 -5.907 -11.591 1.00 98.00 245 LEU A N 1
ATOM 1848 C CA . LEU A 1 245 ? 7.713 -4.748 -12.484 1.00 98.00 245 LEU A CA 1
ATOM 1849 C C . LEU A 1 245 ? 8.233 -5.058 -13.893 1.00 98.00 245 LEU A C 1
ATOM 1851 O O . LEU A 1 245 ? 7.661 -4.564 -14.861 1.00 98.00 245 LEU A O 1
ATOM 1855 N N . VAL A 1 246 ? 9.297 -5.853 -14.031 1.00 97.38 246 VAL A N 1
ATOM 1856 C CA . VAL A 1 246 ? 9.789 -6.307 -15.342 1.00 97.38 246 VAL A CA 1
ATOM 1857 C C . VAL A 1 246 ? 8.769 -7.234 -16.001 1.00 97.38 246 VAL A C 1
ATOM 1859 O O . VAL A 1 246 ? 8.453 -7.034 -17.174 1.00 97.38 246 VAL A O 1
ATOM 1862 N N . ASP A 1 247 ? 8.191 -8.163 -15.240 1.00 97.44 247 ASP A N 1
ATOM 1863 C CA . ASP A 1 247 ? 7.146 -9.072 -15.722 1.00 97.44 247 ASP A CA 1
ATOM 1864 C C . ASP A 1 247 ? 5.892 -8.310 -16.178 1.00 97.44 247 ASP A C 1
ATOM 1866 O O . ASP A 1 247 ? 5.301 -8.638 -17.208 1.00 97.44 247 ASP A O 1
ATOM 1870 N N . LEU A 1 248 ? 5.506 -7.244 -15.466 1.00 96.38 248 LEU A N 1
ATOM 1871 C CA . LEU A 1 248 ? 4.410 -6.365 -15.888 1.00 96.38 248 LEU A CA 1
ATOM 1872 C C . LEU A 1 248 ? 4.711 -5.668 -17.218 1.00 96.38 248 LEU A C 1
ATOM 1874 O O . LEU A 1 248 ? 3.851 -5.657 -18.096 1.00 96.38 248 LEU A O 1
ATOM 1878 N N . ARG A 1 249 ? 5.930 -5.145 -17.400 1.00 95.31 249 ARG A N 1
ATOM 1879 C CA . ARG A 1 249 ? 6.348 -4.535 -18.677 1.00 95.31 249 ARG A CA 1
ATOM 1880 C C . ARG A 1 249 ? 6.338 -5.560 -19.815 1.00 95.31 249 ARG A C 1
ATOM 1882 O O . ARG A 1 249 ? 5.966 -5.231 -20.941 1.00 95.31 249 ARG A O 1
ATOM 1889 N N . GLU A 1 250 ? 6.745 -6.805 -19.551 1.00 94.56 250 GLU A N 1
ATOM 1890 C CA . GLU A 1 250 ? 6.644 -7.882 -20.544 1.00 94.56 250 GLU A CA 1
ATOM 1891 C C . GLU A 1 250 ? 5.181 -8.154 -20.912 1.00 94.56 250 GLU A C 1
ATOM 1893 O O . GLU A 1 250 ? 4.853 -8.298 -22.094 1.00 94.56 250 GLU A O 1
ATOM 1898 N N . GLU A 1 251 ? 4.291 -8.189 -19.923 1.00 92.88 251 GLU A N 1
ATOM 1899 C CA . GLU A 1 251 ? 2.870 -8.428 -20.147 1.00 92.88 251 GLU A CA 1
ATOM 1900 C C . GLU A 1 251 ? 2.221 -7.298 -20.965 1.00 92.88 251 GLU A C 1
ATOM 1902 O O . GLU A 1 251 ? 1.456 -7.577 -21.890 1.00 92.88 251 GLU A O 1
ATOM 1907 N N . GLU A 1 252 ? 2.601 -6.037 -20.750 1.00 91.81 252 GLU A N 1
ATOM 1908 C CA . GLU A 1 252 ? 2.170 -4.917 -21.602 1.00 91.81 252 GLU A CA 1
ATOM 1909 C C . GLU A 1 252 ? 2.595 -5.097 -23.064 1.00 91.81 252 GLU A C 1
ATOM 1911 O O . GLU A 1 252 ? 1.800 -4.891 -23.994 1.00 91.81 252 GLU A O 1
ATOM 1916 N N . VAL A 1 253 ? 3.837 -5.540 -23.290 1.00 91.62 253 VAL A N 1
ATOM 1917 C CA . VAL A 1 253 ? 4.335 -5.866 -24.634 1.00 91.62 253 VAL A CA 1
ATOM 1918 C C . VAL A 1 253 ? 3.540 -7.025 -25.237 1.00 91.62 253 VAL A C 1
ATOM 1920 O O . VAL A 1 253 ? 3.154 -6.955 -26.411 1.00 91.62 253 VAL A O 1
ATOM 1923 N N . ARG A 1 254 ? 3.271 -8.079 -24.457 1.00 90.75 254 ARG A N 1
ATOM 1924 C CA . ARG A 1 254 ? 2.547 -9.282 -24.898 1.00 90.75 254 ARG A CA 1
ATOM 1925 C C . ARG A 1 254 ? 1.094 -8.979 -25.260 1.00 90.75 254 ARG A C 1
ATOM 1927 O O . ARG A 1 254 ? 0.600 -9.496 -26.262 1.00 90.75 254 ARG A O 1
ATOM 1934 N N . GLN A 1 255 ? 0.452 -8.080 -24.520 1.00 89.81 255 GLN A N 1
ATOM 1935 C CA . GLN A 1 255 ? -0.893 -7.573 -24.808 1.00 89.81 255 GLN A CA 1
ATOM 1936 C C . GLN A 1 255 ? -0.924 -6.566 -25.970 1.00 89.81 255 GLN A C 1
ATOM 1938 O O . GLN A 1 255 ? -1.992 -6.101 -26.365 1.00 89.81 255 GLN A O 1
ATOM 1943 N N . GLY A 1 256 ? 0.232 -6.229 -26.552 1.00 88.06 256 GLY A N 1
ATOM 1944 C CA . GLY A 1 256 ? 0.327 -5.317 -27.688 1.00 88.06 256 GLY A CA 1
ATOM 1945 C C . GLY A 1 256 ? 0.047 -3.857 -27.333 1.00 88.06 256 GLY A C 1
ATOM 1946 O O . GLY A 1 256 ? -0.263 -3.079 -28.240 1.00 88.06 256 GLY A O 1
ATOM 1947 N N . ARG A 1 257 ? 0.179 -3.493 -26.049 1.00 85.88 257 ARG A N 1
ATOM 1948 C CA . ARG A 1 257 ? -0.059 -2.140 -25.516 1.00 85.88 257 ARG A CA 1
ATOM 1949 C C . ARG A 1 257 ? 1.080 -1.163 -25.823 1.00 85.88 257 ARG A C 1
ATOM 1951 O O . ARG A 1 257 ? 0.914 0.039 -25.677 1.00 85.88 257 ARG A O 1
ATOM 1958 N N . THR A 1 258 ? 2.207 -1.654 -26.337 1.00 84.88 258 THR A N 1
ATOM 1959 C CA . THR A 1 258 ? 3.328 -0.813 -26.775 1.00 84.88 258 THR A CA 1
ATOM 1960 C C . THR A 1 258 ? 3.113 -0.186 -28.151 1.00 84.88 258 THR A C 1
ATOM 1962 O O . THR A 1 258 ? 2.456 -0.742 -29.046 1.00 84.88 258 THR A O 1
ATOM 1965 N N . GLY A 1 259 ? 3.727 0.979 -28.365 1.00 86.75 259 GLY A N 1
ATOM 1966 C CA . GLY A 1 259 ? 3.615 1.727 -29.614 1.00 86.75 259 GLY A CA 1
ATOM 1967 C C . GLY A 1 259 ? 4.139 0.946 -30.826 1.00 86.75 259 GLY A C 1
ATOM 1968 O O . GLY A 1 259 ? 5.142 0.235 -30.763 1.00 86.75 259 GLY A O 1
ATOM 1969 N N . THR A 1 260 ? 3.484 1.086 -31.983 1.00 89.06 260 THR A N 1
ATOM 1970 C CA . THR A 1 260 ? 3.903 0.396 -33.220 1.00 89.06 260 THR A CA 1
ATOM 1971 C C . THR A 1 260 ? 5.328 0.772 -33.638 1.00 89.06 260 THR A C 1
ATOM 1973 O O . THR A 1 260 ? 6.083 -0.086 -34.093 1.00 89.06 260 THR A O 1
ATOM 1976 N N . ALA A 1 261 ? 5.716 2.038 -33.448 1.00 91.44 261 ALA A N 1
ATOM 1977 C CA . ALA A 1 261 ? 7.062 2.520 -33.747 1.00 91.44 261 ALA A CA 1
ATOM 1978 C C . ALA A 1 261 ? 8.125 1.830 -32.878 1.00 91.44 261 ALA A C 1
ATOM 1980 O O . ALA A 1 261 ? 9.126 1.349 -33.405 1.00 91.44 261 ALA A O 1
ATOM 1981 N N . GLU A 1 262 ? 7.871 1.709 -31.574 1.00 89.62 262 GLU A N 1
ATOM 1982 C CA . GLU A 1 262 ? 8.736 0.996 -30.632 1.00 89.62 262 GLU A CA 1
ATOM 1983 C C . GLU A 1 262 ? 8.882 -0.481 -31.025 1.00 89.62 262 GLU A C 1
ATOM 1985 O O . GLU A 1 262 ? 9.996 -0.993 -31.151 1.00 89.62 262 GLU A O 1
ATOM 1990 N N . ARG A 1 263 ? 7.767 -1.156 -31.332 1.00 89.69 263 ARG A N 1
ATOM 1991 C CA . ARG A 1 263 ? 7.785 -2.558 -31.779 1.00 89.69 263 ARG A CA 1
ATOM 1992 C C . ARG A 1 263 ? 8.606 -2.755 -33.053 1.00 89.69 263 ARG A C 1
ATOM 1994 O O . ARG A 1 263 ? 9.341 -3.738 -33.161 1.00 89.69 263 ARG A O 1
ATOM 2001 N N . ILE A 1 264 ? 8.499 -1.844 -34.021 1.00 93.94 264 ILE A N 1
ATOM 2002 C CA . ILE A 1 264 ? 9.313 -1.882 -35.245 1.00 93.94 264 ILE A CA 1
ATOM 2003 C C . ILE A 1 264 ? 10.788 -1.638 -34.913 1.00 93.94 264 ILE A C 1
ATOM 2005 O O . ILE A 1 264 ? 11.638 -2.386 -35.400 1.00 93.94 264 ILE A O 1
ATOM 2009 N N . ALA A 1 265 ? 11.093 -0.656 -34.062 1.00 93.31 265 ALA A N 1
ATOM 2010 C CA . ALA A 1 265 ? 12.457 -0.342 -33.648 1.00 93.31 265 ALA A CA 1
ATOM 2011 C C . ALA A 1 265 ? 13.137 -1.548 -32.981 1.00 93.31 265 ALA A C 1
ATOM 2013 O O . ALA A 1 265 ? 14.225 -1.941 -33.405 1.00 93.31 265 ALA A O 1
ATOM 2014 N N . PHE A 1 266 ? 12.477 -2.210 -32.025 1.00 93.19 266 PHE A N 1
ATOM 2015 C CA . PHE A 1 266 ? 13.023 -3.407 -31.376 1.00 93.19 266 PHE A CA 1
ATOM 2016 C C . PHE A 1 266 ? 13.118 -4.618 -32.313 1.00 93.19 266 PHE A C 1
ATOM 2018 O O . PHE A 1 266 ? 14.072 -5.392 -32.220 1.00 93.19 266 PHE A O 1
ATOM 2025 N N . ARG A 1 267 ? 12.183 -4.789 -33.259 1.00 93.19 267 ARG A N 1
ATOM 2026 C CA . ARG A 1 267 ? 12.293 -5.840 -34.291 1.00 93.19 267 ARG A CA 1
ATOM 2027 C C . ARG A 1 267 ? 13.493 -5.612 -35.205 1.00 93.19 267 ARG A C 1
ATOM 2029 O O . ARG A 1 267 ? 14.221 -6.565 -35.486 1.00 93.19 267 ARG A O 1
ATOM 2036 N N . LEU A 1 268 ? 13.709 -4.371 -35.641 1.00 95.44 268 LEU A N 1
ATOM 2037 C CA . LEU A 1 268 ? 14.867 -3.996 -36.447 1.00 95.44 268 LEU A CA 1
ATOM 2038 C C . LEU A 1 268 ? 16.162 -4.190 -35.653 1.00 95.44 268 LEU A C 1
ATOM 2040 O O . LEU A 1 268 ? 17.094 -4.810 -36.159 1.00 95.44 268 LEU A O 1
ATOM 2044 N N . TRP A 1 269 ? 16.188 -3.738 -34.397 1.00 94.31 269 TRP A N 1
ATOM 2045 C CA . TRP A 1 269 ? 17.309 -3.951 -33.485 1.00 94.31 269 TRP A CA 1
ATOM 2046 C C . TRP A 1 269 ? 17.655 -5.436 -33.370 1.00 94.31 269 TRP A C 1
ATOM 2048 O O . TRP A 1 269 ? 18.783 -5.828 -33.658 1.00 94.31 269 TRP A O 1
ATOM 2058 N N . ARG A 1 270 ? 16.675 -6.289 -33.044 1.00 95.62 270 ARG A N 1
ATOM 2059 C CA . ARG A 1 270 ? 16.867 -7.744 -32.986 1.00 95.62 270 ARG A CA 1
ATOM 2060 C C . ARG A 1 270 ? 17.430 -8.276 -34.304 1.00 95.62 270 ARG A C 1
ATOM 2062 O O . ARG A 1 270 ? 18.435 -8.971 -34.283 1.00 95.62 270 ARG A O 1
ATOM 2069 N N . TRP A 1 271 ? 16.827 -7.929 -35.441 1.00 95.81 271 TRP A N 1
ATOM 2070 C CA . TRP A 1 271 ? 17.262 -8.415 -36.755 1.00 95.81 271 TRP A CA 1
ATOM 2071 C C . TRP A 1 271 ? 18.712 -8.035 -37.097 1.00 95.81 271 TRP A C 1
ATOM 2073 O O . TRP A 1 271 ? 19.409 -8.854 -37.704 1.00 95.81 271 TRP A O 1
ATOM 2083 N N . ILE A 1 272 ? 19.164 -6.838 -36.695 1.00 95.06 272 ILE A N 1
ATOM 2084 C CA . ILE A 1 272 ? 20.541 -6.356 -36.888 1.00 95.06 272 ILE A CA 1
ATOM 2085 C C . ILE A 1 272 ? 21.513 -7.062 -35.937 1.00 95.06 272 ILE A C 1
ATOM 2087 O O . ILE A 1 272 ? 22.557 -7.537 -36.377 1.00 95.06 272 ILE A O 1
ATOM 2091 N N . PHE A 1 273 ? 21.194 -7.116 -34.643 1.00 93.69 273 PHE A N 1
ATOM 2092 C CA . PHE A 1 273 ? 22.145 -7.515 -33.601 1.00 93.69 273 PHE A CA 1
ATOM 2093 C C . PHE A 1 273 ? 22.245 -9.032 -33.384 1.00 93.69 273 PHE A C 1
ATOM 2095 O O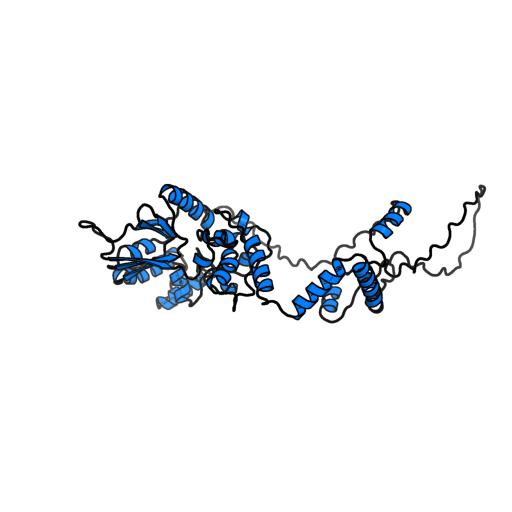 . PHE A 1 273 ? 23.224 -9.484 -32.797 1.00 93.69 273 PHE A O 1
ATOM 2102 N N . THR A 1 274 ? 21.295 -9.839 -33.871 1.00 95.00 274 THR A N 1
ATOM 2103 C CA . THR A 1 274 ? 21.374 -11.310 -33.747 1.00 95.00 274 THR A CA 1
ATOM 2104 C C . THR A 1 274 ? 22.264 -11.982 -34.796 1.00 95.00 274 THR A C 1
ATOM 2106 O O . THR A 1 274 ? 22.501 -13.182 -34.700 1.00 95.00 274 THR A O 1
ATOM 2109 N N . ASP A 1 275 ? 22.725 -11.253 -35.817 1.00 93.94 275 ASP A N 1
ATOM 2110 C CA . ASP A 1 275 ? 23.532 -11.794 -36.917 1.00 93.94 275 ASP A CA 1
ATOM 2111 C C . ASP A 1 275 ? 24.819 -10.964 -37.110 1.00 93.94 275 ASP A C 1
ATOM 2113 O O . ASP A 1 275 ? 24.740 -9.762 -37.396 1.00 93.94 275 ASP A O 1
ATOM 2117 N N . PRO A 1 276 ? 26.019 -11.573 -37.008 1.00 91.94 276 PRO A N 1
ATOM 2118 C CA . PRO A 1 276 ? 27.283 -10.849 -37.137 1.00 91.94 276 PRO A CA 1
ATOM 2119 C C . PRO A 1 276 ? 27.484 -10.131 -38.480 1.00 91.94 276 PRO A C 1
ATOM 2121 O O . PRO A 1 276 ? 28.145 -9.090 -38.515 1.00 91.94 276 PRO A O 1
ATOM 2124 N N . GLN A 1 277 ? 26.961 -10.658 -39.593 1.00 92.12 277 GLN A N 1
ATOM 2125 C CA . GLN A 1 277 ? 27.101 -10.022 -40.907 1.00 92.12 277 GLN A CA 1
ATOM 2126 C C . GLN A 1 277 ? 26.220 -8.777 -41.004 1.00 92.12 277 GLN A C 1
ATOM 2128 O O . GLN A 1 277 ? 26.699 -7.720 -41.426 1.00 92.12 277 GLN A O 1
ATOM 2133 N N . ARG A 1 278 ? 24.962 -8.875 -40.557 1.00 93.56 278 ARG A N 1
ATOM 2134 C CA . ARG A 1 278 ? 24.021 -7.741 -40.549 1.00 93.56 278 ARG A CA 1
ATOM 2135 C C . ARG A 1 278 ? 24.514 -6.623 -39.644 1.00 93.56 278 ARG A C 1
ATOM 2137 O O . ARG A 1 278 ? 24.537 -5.471 -40.074 1.00 93.56 278 ARG A O 1
ATOM 2144 N N . TYR A 1 279 ? 25.000 -6.967 -38.451 1.00 89.25 279 TYR A N 1
ATOM 2145 C CA . TYR A 1 279 ? 25.628 -6.013 -37.543 1.00 89.25 279 TYR A CA 1
ATOM 2146 C C . TYR A 1 279 ? 26.818 -5.292 -38.196 1.00 89.25 279 TYR A C 1
ATOM 2148 O O . TYR A 1 279 ? 26.885 -4.067 -38.157 1.00 89.25 279 TYR A O 1
ATOM 2156 N N . ARG A 1 280 ? 27.733 -6.017 -38.862 1.00 86.62 280 ARG A N 1
ATOM 2157 C CA . ARG A 1 280 ? 28.895 -5.406 -39.543 1.00 86.62 280 ARG A CA 1
ATOM 2158 C C . ARG A 1 280 ? 28.484 -4.454 -40.666 1.00 86.62 280 ARG A C 1
ATOM 2160 O O . ARG A 1 280 ? 29.083 -3.388 -40.801 1.00 86.62 280 ARG A O 1
ATOM 2167 N N . VAL A 1 281 ? 27.491 -4.826 -41.474 1.00 90.81 281 VAL A N 1
ATOM 2168 C CA . VAL A 1 281 ? 26.966 -3.960 -42.543 1.00 90.81 281 VAL A CA 1
ATOM 2169 C C . VAL A 1 281 ? 26.310 -2.716 -41.945 1.00 90.81 281 VAL A C 1
ATOM 2171 O O . VAL A 1 281 ? 26.624 -1.607 -42.373 1.00 90.81 281 VAL A O 1
ATOM 2174 N N . ALA A 1 282 ? 25.468 -2.883 -40.922 1.00 89.69 282 ALA A N 1
ATOM 2175 C CA . ALA A 1 282 ? 24.814 -1.777 -40.229 1.00 89.69 282 ALA A CA 1
ATOM 2176 C C . ALA A 1 282 ? 25.829 -0.829 -39.572 1.00 89.69 282 ALA A C 1
ATOM 2178 O O . ALA A 1 282 ? 25.709 0.383 -39.722 1.00 89.69 282 ALA A O 1
ATOM 2179 N N . ALA A 1 283 ? 26.868 -1.359 -38.923 1.00 85.94 283 ALA A N 1
ATOM 2180 C CA . ALA A 1 283 ? 27.936 -0.569 -38.317 1.00 85.94 283 ALA A CA 1
ATOM 2181 C C . ALA A 1 283 ? 28.731 0.226 -39.365 1.00 85.94 283 ALA A C 1
ATOM 2183 O O . ALA A 1 283 ? 28.975 1.413 -39.172 1.00 85.94 283 ALA A O 1
ATOM 2184 N N . ARG A 1 284 ? 29.079 -0.383 -40.510 1.00 84.06 284 ARG A N 1
ATOM 2185 C CA . ARG A 1 284 ? 29.750 0.322 -41.621 1.00 84.06 284 ARG A CA 1
ATOM 2186 C C . ARG A 1 284 ? 28.872 1.410 -42.226 1.00 84.06 284 ARG A C 1
ATOM 2188 O O . ARG A 1 284 ? 29.366 2.498 -42.514 1.00 84.06 284 ARG A O 1
ATOM 2195 N N . LEU A 1 285 ? 27.584 1.126 -42.409 1.00 87.75 285 LEU A N 1
ATOM 2196 C CA . LEU A 1 285 ? 26.620 2.099 -42.911 1.00 87.75 285 LEU A CA 1
ATOM 2197 C C . LEU A 1 285 ? 26.460 3.260 -41.927 1.00 87.75 285 LEU A C 1
ATOM 2199 O O . LEU A 1 285 ? 26.531 4.409 -42.346 1.00 87.75 285 LEU A O 1
ATOM 2203 N N . ALA A 1 286 ? 26.325 2.981 -40.629 1.00 84.56 286 ALA A N 1
ATOM 2204 C CA . ALA A 1 286 ? 26.282 4.001 -39.587 1.00 84.56 286 ALA A CA 1
ATOM 2205 C C . ALA A 1 286 ? 27.577 4.830 -39.561 1.00 84.56 286 ALA A C 1
ATOM 2207 O O . ALA A 1 286 ? 27.523 6.058 -39.500 1.00 84.56 286 ALA A O 1
ATOM 2208 N N . ALA A 1 287 ? 28.736 4.180 -39.715 1.00 79.31 287 ALA A N 1
ATOM 2209 C CA . ALA A 1 287 ? 30.030 4.847 -39.782 1.00 79.31 287 ALA A CA 1
ATOM 2210 C C . ALA A 1 287 ? 30.205 5.729 -41.027 1.00 79.31 287 ALA A C 1
ATOM 2212 O O . ALA A 1 287 ? 30.906 6.740 -40.979 1.00 79.31 287 ALA A O 1
ATOM 2213 N N . TRP A 1 288 ? 29.569 5.367 -42.139 1.00 83.44 288 TRP A N 1
ATOM 2214 C CA . TRP A 1 288 ? 29.520 6.191 -43.342 1.00 83.44 288 TRP A CA 1
ATOM 2215 C C . TRP A 1 288 ? 28.520 7.346 -43.201 1.00 83.44 288 TRP A C 1
ATOM 2217 O O . TRP A 1 288 ? 28.867 8.485 -43.508 1.00 83.44 288 TRP A O 1
ATOM 2227 N N . LEU A 1 289 ? 27.324 7.077 -42.673 1.00 83.06 289 LEU A N 1
ATOM 2228 C CA . LEU A 1 289 ? 26.270 8.070 -42.465 1.00 83.06 289 LEU A CA 1
ATOM 2229 C C . LEU A 1 289 ? 26.680 9.150 -41.466 1.00 83.06 289 LEU A C 1
ATOM 2231 O O . LEU A 1 289 ? 26.288 10.291 -41.652 1.00 83.06 289 LEU A O 1
ATOM 2235 N N . GLN A 1 290 ? 27.489 8.832 -40.451 1.00 78.88 290 GLN A N 1
ATOM 2236 C CA . GLN A 1 290 ? 27.939 9.828 -39.473 1.00 78.88 290 GLN A CA 1
ATOM 2237 C C . GLN A 1 290 ? 28.960 10.834 -40.044 1.00 78.88 290 GLN A C 1
ATOM 2239 O O . GLN A 1 290 ? 29.157 11.896 -39.458 1.00 78.88 290 GLN A O 1
ATOM 2244 N N . ARG A 1 291 ? 29.588 10.544 -41.200 1.00 76.12 291 ARG A N 1
ATOM 2245 C CA . ARG A 1 291 ? 30.681 11.349 -41.787 1.00 76.12 291 ARG A CA 1
ATOM 2246 C C . ARG A 1 291 ? 30.379 12.842 -41.975 1.00 76.12 291 ARG A C 1
ATOM 2248 O O . ARG A 1 291 ? 31.266 13.629 -41.659 1.00 76.12 291 ARG A O 1
ATOM 2255 N N . PRO A 1 292 ? 29.190 13.268 -42.443 1.00 79.62 292 PRO A N 1
ATOM 2256 C CA . PRO A 1 292 ? 28.869 14.687 -42.611 1.00 79.62 292 PRO A CA 1
ATOM 2257 C C . PRO A 1 292 ? 28.810 15.468 -41.290 1.00 79.62 292 PRO A C 1
ATOM 2259 O O . PRO A 1 292 ? 28.879 16.695 -41.305 1.00 79.62 292 PRO A O 1
ATOM 2262 N N . TRP A 1 293 ? 28.681 14.774 -40.155 1.00 74.25 293 TRP A N 1
ATOM 2263 C CA . TRP A 1 293 ? 28.555 15.370 -38.821 1.00 74.25 293 TRP A CA 1
ATOM 2264 C C . TRP A 1 293 ? 29.811 15.210 -37.956 1.00 74.25 293 TRP A C 1
ATOM 2266 O O . TRP A 1 293 ? 29.854 15.710 -36.831 1.00 74.25 293 TRP A O 1
ATOM 2276 N N . LEU A 1 294 ? 30.854 14.558 -38.476 1.00 69.19 294 LEU A N 1
ATOM 2277 C CA . LEU A 1 294 ? 32.147 14.485 -37.808 1.00 69.19 294 LEU A CA 1
ATOM 2278 C C . LEU A 1 294 ? 32.879 15.817 -37.961 1.00 69.19 294 LEU A C 1
ATOM 2280 O O . LEU A 1 294 ? 33.181 16.250 -39.074 1.00 69.19 294 LEU A O 1
ATOM 2284 N N . ARG A 1 295 ? 33.217 16.446 -36.834 1.00 64.00 295 ARG A N 1
ATOM 2285 C CA . ARG A 1 295 ? 34.189 17.541 -36.798 1.00 64.00 295 ARG A CA 1
ATOM 2286 C C . ARG A 1 295 ? 35.471 17.008 -36.170 1.00 64.00 295 ARG A C 1
ATOM 2288 O O . ARG A 1 295 ? 35.436 16.382 -35.114 1.00 64.00 295 ARG A O 1
ATOM 2295 N N . ARG A 1 296 ? 36.599 17.222 -36.847 1.00 57.06 296 ARG A N 1
ATOM 2296 C CA . ARG A 1 296 ? 37.925 16.984 -36.269 1.00 57.06 296 ARG A CA 1
ATOM 2297 C C . ARG A 1 296 ? 38.260 18.149 -35.352 1.00 57.06 296 ARG A C 1
ATOM 2299 O O . ARG A 1 296 ? 38.091 19.299 -35.757 1.00 57.06 296 ARG A O 1
ATOM 2306 N N . GLU A 1 297 ? 38.733 17.858 -34.148 1.00 50.41 297 GLU A N 1
ATOM 2307 C CA . GLU A 1 297 ? 39.402 18.882 -33.354 1.00 50.41 297 GLU A CA 1
ATOM 2308 C C . GLU A 1 297 ? 40.734 19.247 -34.029 1.00 50.41 297 GLU A C 1
ATOM 2310 O O . GLU A 1 297 ? 41.475 18.343 -34.435 1.00 50.41 297 GLU A O 1
ATOM 2315 N N . PRO A 1 298 ? 41.063 20.541 -34.184 1.00 40.69 298 PRO A N 1
ATOM 2316 C CA . PRO A 1 298 ? 42.420 20.937 -34.522 1.00 40.69 298 PRO A CA 1
ATOM 2317 C C . PRO A 1 298 ? 43.319 20.581 -33.326 1.00 40.69 298 PRO A C 1
ATOM 2319 O O . PRO A 1 298 ? 43.264 21.262 -32.308 1.00 40.69 298 PRO A O 1
ATOM 2322 N N . GLY A 1 299 ? 44.101 19.498 -33.433 1.00 45.31 299 GLY A N 1
ATOM 2323 C CA . GLY A 1 299 ? 45.063 19.074 -32.401 1.00 45.31 299 GLY A CA 1
ATOM 2324 C C . GLY A 1 299 ? 44.972 17.618 -31.919 1.00 45.31 299 GLY A C 1
ATOM 2325 O O . GLY A 1 299 ? 45.761 17.227 -31.066 1.00 45.31 299 GLY A O 1
ATOM 2326 N N . GLY A 1 300 ? 44.054 16.795 -32.442 1.00 40.44 300 GLY A N 1
ATOM 2327 C CA . GLY A 1 300 ? 44.005 15.362 -32.109 1.00 40.44 300 GLY A CA 1
ATOM 2328 C C . GLY A 1 300 ? 45.221 14.576 -32.645 1.00 40.44 300 GLY A C 1
ATOM 2329 O O . GLY A 1 300 ? 45.788 14.963 -33.671 1.00 40.44 300 GLY A O 1
ATOM 2330 N N . PRO A 1 301 ? 45.622 13.462 -31.999 1.00 37.03 301 PRO A N 1
ATOM 2331 C CA . PRO A 1 301 ? 46.819 12.710 -32.374 1.00 37.03 301 PRO A CA 1
ATOM 2332 C C . PRO A 1 301 ? 46.674 12.181 -33.809 1.00 37.03 301 PRO A C 1
ATOM 2334 O O . PRO A 1 301 ? 45.829 11.329 -34.087 1.00 37.03 301 PRO A O 1
ATOM 2337 N N . GLY A 1 302 ? 47.462 12.741 -34.732 1.00 40.88 302 GLY A N 1
ATOM 2338 C CA . GLY A 1 302 ? 47.447 12.391 -36.157 1.00 40.88 302 GLY A CA 1
ATOM 2339 C C . GLY A 1 302 ? 47.443 13.565 -37.143 1.00 40.88 302 GLY A C 1
ATOM 2340 O O . GLY A 1 302 ? 47.475 13.324 -38.349 1.00 40.88 302 GLY A O 1
ATOM 2341 N N . THR A 1 303 ? 47.413 14.826 -36.696 1.00 35.16 303 THR A N 1
ATOM 2342 C CA . THR A 1 303 ? 47.661 15.973 -37.591 1.00 35.16 303 THR A CA 1
ATOM 2343 C C . THR A 1 303 ? 49.152 16.297 -37.649 1.00 35.16 303 THR A C 1
ATOM 2345 O O . THR A 1 303 ? 49.646 17.082 -36.843 1.00 35.16 303 THR A O 1
ATOM 2348 N N . GLU A 1 304 ? 49.876 15.707 -38.601 1.00 33.25 304 GLU A N 1
ATOM 2349 C CA . GLU A 1 304 ? 51.199 16.209 -38.988 1.00 33.25 304 GLU A CA 1
ATOM 2350 C C . GLU A 1 304 ? 51.047 17.637 -39.536 1.00 33.25 304 GLU A C 1
ATOM 2352 O O . GLU A 1 304 ? 50.323 17.880 -40.506 1.00 33.25 304 GLU A O 1
ATOM 2357 N N . ALA A 1 305 ? 51.693 18.602 -38.880 1.00 30.77 305 ALA A N 1
ATOM 2358 C CA . ALA A 1 305 ? 51.788 19.971 -39.367 1.00 30.77 305 ALA A CA 1
ATOM 2359 C C . ALA A 1 305 ? 52.687 20.015 -40.620 1.00 30.77 305 ALA A C 1
ATOM 2361 O O . ALA A 1 305 ? 53.701 19.313 -40.663 1.00 30.77 305 ALA A O 1
ATOM 2362 N N . PRO A 1 306 ? 52.370 20.832 -41.642 1.00 30.81 306 PRO A N 1
ATOM 2363 C CA . PRO A 1 306 ? 53.217 20.940 -42.819 1.00 30.81 306 PRO A CA 1
ATOM 2364 C C . PRO A 1 306 ? 54.547 21.587 -42.419 1.00 30.81 306 PRO A C 1
ATOM 2366 O O . PRO A 1 306 ? 54.575 22.688 -41.871 1.00 30.81 306 PRO A O 1
ATOM 2369 N N . ALA A 1 307 ? 55.649 20.890 -42.690 1.00 33.41 307 ALA A N 1
ATOM 2370 C CA . ALA A 1 307 ? 56.997 21.373 -42.431 1.00 33.41 307 ALA A CA 1
ATOM 2371 C C . ALA A 1 307 ? 57.282 22.647 -43.248 1.00 33.41 307 ALA A C 1
ATOM 2373 O O . ALA A 1 307 ? 57.578 22.589 -44.442 1.00 33.41 307 ALA A O 1
ATOM 2374 N N . THR A 1 308 ? 57.213 23.812 -42.605 1.00 32.09 308 THR A N 1
ATOM 2375 C CA . THR A 1 308 ? 57.802 25.053 -43.116 1.00 32.09 308 THR A CA 1
ATOM 2376 C C . THR A 1 308 ? 59.246 25.130 -42.648 1.00 32.09 308 THR A C 1
ATOM 2378 O O . THR A 1 308 ? 59.516 25.284 -41.458 1.00 32.09 308 THR A O 1
ATOM 2381 N N . GLY A 1 309 ? 60.175 24.982 -43.590 1.00 29.52 309 GLY A N 1
ATOM 2382 C CA . GLY A 1 309 ? 61.601 25.122 -43.338 1.00 29.52 309 GLY A CA 1
ATOM 2383 C C . GLY A 1 309 ? 62.039 26.570 -43.111 1.00 29.52 309 GLY A C 1
ATOM 2384 O O . GLY A 1 309 ? 61.439 27.493 -43.654 1.00 29.52 309 GLY A O 1
ATOM 2385 N N . GLN A 1 310 ? 63.120 26.714 -42.340 1.00 30.03 310 GLN A N 1
ATOM 2386 C CA . GLN A 1 310 ? 64.309 27.563 -42.542 1.00 30.03 310 GLN A CA 1
ATOM 2387 C C . GLN A 1 310 ? 64.919 27.913 -41.177 1.00 30.03 310 GLN A C 1
ATOM 2389 O O . GLN A 1 310 ? 64.265 28.505 -40.326 1.00 30.03 310 GLN A O 1
ATOM 2394 N N . GLY A 1 311 ? 66.187 27.545 -40.982 1.00 26.36 311 GLY A N 1
ATOM 2395 C CA . GLY A 1 311 ? 66.957 27.842 -39.773 1.00 26.36 311 GLY A CA 1
ATOM 2396 C C . GLY A 1 311 ? 68.277 27.074 -39.754 1.00 26.36 311 GLY A C 1
ATOM 2397 O O . GLY A 1 311 ? 68.311 25.900 -39.421 1.00 26.36 311 GLY A O 1
ATOM 2398 N N . SER A 1 312 ? 69.333 27.737 -40.204 1.00 26.67 312 SER A N 1
ATOM 2399 C CA . SER A 1 312 ? 70.690 27.272 -40.510 1.00 26.67 312 SER A CA 1
ATOM 2400 C C . SER A 1 312 ? 71.609 27.028 -39.298 1.00 26.67 312 SER A C 1
ATOM 2402 O O . SER A 1 312 ? 71.535 27.795 -38.345 1.00 26.67 312 SER A O 1
ATOM 2404 N N . THR A 1 313 ? 72.555 26.075 -39.476 1.00 27.42 313 THR A N 1
ATOM 2405 C CA . THR A 1 313 ? 73.959 25.982 -38.954 1.00 27.42 313 THR A CA 1
ATOM 2406 C C . THR A 1 313 ? 74.164 25.969 -37.426 1.00 27.42 313 THR A C 1
ATOM 2408 O O . THR A 1 313 ? 73.569 26.770 -36.729 1.00 27.42 313 THR A O 1
ATOM 2411 N N . GLU A 1 314 ? 75.018 25.165 -36.780 1.00 26.69 314 GLU A N 1
ATOM 2412 C CA . GLU A 1 314 ? 76.252 24.440 -37.132 1.00 26.69 314 GLU A CA 1
ATOM 2413 C C . GLU A 1 314 ? 76.638 23.543 -35.916 1.00 26.69 314 GLU A C 1
ATOM 2415 O O . GLU A 1 314 ? 76.291 23.898 -34.791 1.00 26.69 314 GLU A O 1
ATOM 2420 N N . GLY A 1 315 ? 77.401 22.446 -36.099 1.00 25.83 315 GLY A N 1
ATOM 2421 C CA . GLY A 1 315 ? 78.259 21.896 -35.021 1.00 25.83 315 GLY A CA 1
ATOM 2422 C C . GLY A 1 315 ? 78.272 20.378 -34.735 1.00 25.83 315 GLY A C 1
ATOM 2423 O O . GLY A 1 315 ? 77.722 19.950 -33.733 1.00 25.83 315 GLY A O 1
ATOM 2424 N N . GLY A 1 316 ? 78.971 19.599 -35.577 1.00 24.92 316 GLY A N 1
ATOM 2425 C CA . GLY A 1 316 ? 80.017 18.601 -35.229 1.00 24.92 316 GLY A CA 1
ATOM 2426 C C . GLY A 1 316 ? 79.791 17.392 -34.285 1.00 24.92 316 GLY A C 1
ATOM 2427 O O . GLY A 1 316 ? 79.570 17.559 -33.094 1.00 24.92 316 GLY A O 1
ATOM 2428 N N . GLY A 1 317 ? 80.105 16.183 -34.798 1.00 25.06 317 GLY A N 1
ATOM 2429 C CA . GLY A 1 317 ? 80.613 15.016 -34.030 1.00 25.06 317 GLY A CA 1
ATOM 2430 C C . GLY A 1 317 ? 79.783 13.724 -34.153 1.00 25.06 317 GLY A C 1
ATOM 2431 O O . GLY A 1 317 ? 78.837 13.538 -33.407 1.00 25.06 317 GLY A O 1
ATOM 2432 N N . SER A 1 318 ? 79.977 12.894 -35.191 1.00 25.83 318 SER A N 1
ATOM 2433 C CA . SER A 1 318 ? 80.835 11.679 -35.243 1.00 25.83 318 SER A CA 1
ATOM 2434 C C . SER A 1 318 ? 80.215 10.387 -34.663 1.00 25.83 318 SER A C 1
ATOM 2436 O O . SER A 1 318 ? 80.096 10.277 -33.447 1.00 25.83 318 SER A O 1
ATOM 2438 N N . GLY A 1 319 ? 79.952 9.379 -35.521 1.00 26.86 319 GLY A N 1
ATOM 2439 C CA . GLY A 1 319 ? 79.892 7.962 -35.107 1.00 26.86 319 GLY A CA 1
ATOM 2440 C C . GLY A 1 319 ? 78.889 7.015 -35.802 1.00 26.86 319 GLY A C 1
ATOM 2441 O O . GLY A 1 319 ? 77.958 6.582 -35.142 1.00 26.86 319 GLY A O 1
ATOM 2442 N N . ASP A 1 320 ? 79.151 6.658 -37.071 1.00 28.05 320 ASP A N 1
ATOM 2443 C CA . ASP A 1 320 ? 79.058 5.306 -37.693 1.00 28.05 320 ASP A CA 1
ATOM 2444 C C . ASP A 1 320 ? 77.738 4.467 -37.785 1.00 28.05 320 ASP A C 1
ATOM 2446 O O . ASP A 1 320 ? 76.742 4.772 -37.136 1.00 28.05 320 ASP A O 1
ATOM 2450 N N . PRO A 1 321 ? 77.654 3.469 -38.712 1.00 33.88 321 PRO A N 1
ATOM 2451 C CA . PRO A 1 321 ? 76.563 3.412 -39.691 1.00 33.88 321 PRO A CA 1
ATOM 2452 C C . PRO A 1 321 ? 75.582 2.221 -39.599 1.00 33.88 321 PRO A C 1
ATOM 2454 O O . PRO A 1 321 ? 75.873 1.150 -39.082 1.00 33.88 321 PRO A O 1
ATOM 2457 N N . ALA A 1 322 ? 74.423 2.452 -40.225 1.00 27.02 322 ALA A N 1
ATOM 2458 C CA . ALA A 1 322 ? 73.533 1.559 -40.979 1.00 27.02 322 ALA A CA 1
ATOM 2459 C C . ALA A 1 322 ? 73.575 0.026 -40.766 1.00 27.02 322 ALA A C 1
ATOM 2461 O O . ALA A 1 322 ? 74.498 -0.660 -41.201 1.00 27.02 322 ALA A O 1
ATOM 2462 N N . VAL A 1 323 ? 72.417 -0.523 -40.370 1.00 26.41 323 VAL A N 1
ATOM 2463 C CA . VAL A 1 323 ? 71.913 -1.816 -40.868 1.00 26.41 323 VAL A CA 1
ATOM 2464 C C . VAL A 1 323 ? 70.495 -1.611 -41.403 1.00 26.41 323 VAL A C 1
ATOM 2466 O O . VAL A 1 323 ? 69.607 -1.120 -40.713 1.00 26.41 323 VAL A O 1
ATOM 2469 N N . GLN A 1 324 ? 70.322 -1.955 -42.677 1.00 30.89 324 GLN A N 1
ATOM 2470 C CA . GLN A 1 324 ? 69.080 -1.897 -43.440 1.00 30.89 324 GLN A CA 1
ATOM 2471 C C . GLN A 1 324 ? 68.080 -2.940 -42.919 1.00 30.89 324 GLN A C 1
ATOM 2473 O O . GLN A 1 324 ? 68.389 -4.129 -42.876 1.00 30.89 324 GLN A O 1
ATOM 2478 N N . GLY A 1 325 ? 66.872 -2.495 -42.567 1.00 25.03 325 GLY A N 1
ATOM 2479 C CA . GLY A 1 325 ? 65.736 -3.341 -42.207 1.00 25.03 325 GLY A CA 1
ATOM 2480 C C . GLY A 1 325 ? 64.569 -3.094 -43.156 1.00 25.03 325 GLY A C 1
ATOM 2481 O O . GLY A 1 325 ? 64.096 -1.972 -43.293 1.00 25.03 325 GLY A O 1
ATOM 2482 N N . ALA A 1 326 ? 64.163 -4.156 -43.842 1.00 24.47 326 ALA A N 1
ATOM 2483 C CA . ALA A 1 326 ? 63.108 -4.248 -44.840 1.00 24.47 326 ALA A CA 1
ATOM 2484 C C . ALA A 1 326 ? 61.816 -3.459 -44.538 1.00 24.47 326 ALA A C 1
ATOM 2486 O O . ALA A 1 326 ? 61.265 -3.508 -43.443 1.00 24.47 326 ALA A O 1
ATOM 2487 N N . SER A 1 327 ? 61.274 -2.836 -45.587 1.00 33.47 327 SER A N 1
ATOM 2488 C CA . SER A 1 327 ? 59.894 -2.346 -45.650 1.00 33.47 327 SER A CA 1
ATOM 2489 C C . SER A 1 327 ? 58.886 -3.495 -45.479 1.00 33.47 327 SER A C 1
ATOM 2491 O O . SER A 1 327 ? 58.957 -4.470 -46.238 1.00 33.47 327 SER A O 1
ATOM 2493 N N . PRO A 1 328 ? 57.883 -3.379 -44.589 1.00 30.02 328 PRO A N 1
ATOM 2494 C CA . PRO A 1 328 ? 56.653 -4.133 -44.707 1.00 30.02 328 PRO A CA 1
ATOM 2495 C C . PRO A 1 328 ? 55.617 -3.301 -45.471 1.00 30.02 328 PRO A C 1
ATOM 2497 O O . PRO A 1 328 ? 55.124 -2.276 -45.014 1.00 30.02 328 PRO A O 1
ATOM 2500 N N . ARG A 1 329 ? 55.348 -3.790 -46.682 1.00 25.62 329 ARG A N 1
ATOM 2501 C CA . ARG A 1 329 ? 54.073 -3.823 -47.412 1.00 25.62 329 ARG A CA 1
ATOM 2502 C C . ARG A 1 329 ? 52.948 -2.925 -46.882 1.00 25.62 329 ARG A C 1
ATOM 2504 O O . ARG A 1 329 ? 52.403 -3.150 -45.806 1.00 25.62 329 ARG A O 1
ATOM 2511 N N . ALA A 1 330 ? 52.520 -2.024 -47.766 1.00 28.20 330 ALA A N 1
ATOM 2512 C CA . ALA A 1 330 ? 51.227 -1.358 -47.741 1.00 28.20 330 ALA A CA 1
ATOM 2513 C C . ALA A 1 330 ? 50.110 -2.352 -47.381 1.00 28.20 330 ALA A C 1
ATOM 2515 O O . ALA A 1 330 ? 49.816 -3.275 -48.141 1.00 28.20 330 ALA A O 1
ATOM 2516 N N . SER A 1 331 ? 49.515 -2.173 -46.203 1.00 29.25 331 SER A N 1
ATOM 2517 C CA . SER A 1 331 ? 48.221 -2.761 -45.895 1.00 29.25 331 SER A CA 1
ATOM 2518 C C . SER A 1 331 ? 47.155 -1.830 -46.461 1.00 29.25 331 SER A C 1
ATOM 2520 O O . SER A 1 331 ? 47.133 -0.634 -46.169 1.00 29.25 331 SER A O 1
ATOM 2522 N N . ASP A 1 332 ? 46.293 -2.389 -47.308 1.00 31.17 332 ASP A N 1
ATOM 2523 C CA . ASP A 1 332 ? 45.080 -1.764 -47.827 1.00 31.17 332 ASP A CA 1
ATOM 2524 C C . ASP A 1 332 ? 44.113 -1.455 -46.671 1.00 31.17 332 ASP A C 1
ATOM 2526 O O . ASP A 1 332 ? 43.158 -2.184 -46.393 1.00 31.17 332 ASP A O 1
ATOM 2530 N N . GLY A 1 333 ? 44.384 -0.376 -45.945 1.00 28.75 333 GLY A N 1
ATOM 2531 C CA . GLY A 1 333 ? 43.510 0.190 -44.934 1.00 28.75 333 GLY A CA 1
ATOM 2532 C C . GLY A 1 333 ? 43.049 1.560 -45.397 1.00 28.75 333 GLY A C 1
ATOM 2533 O O . GLY A 1 333 ? 43.862 2.465 -45.558 1.00 28.75 333 GLY A O 1
ATOM 2534 N N . LEU A 1 334 ? 41.737 1.735 -45.589 1.00 31.27 334 LEU A N 1
ATOM 2535 C CA . LEU A 1 334 ? 41.139 3.072 -45.617 1.00 31.27 334 LEU A CA 1
ATOM 2536 C C . LEU A 1 334 ? 41.706 3.873 -44.431 1.00 31.27 334 LEU A C 1
ATOM 2538 O O . LEU A 1 334 ? 41.723 3.332 -43.319 1.00 31.27 334 LEU A O 1
ATOM 2542 N N . PRO A 1 335 ? 42.176 5.119 -44.643 1.00 37.09 335 PRO A N 1
ATOM 2543 C CA . PRO A 1 335 ? 42.775 5.911 -43.580 1.00 37.09 335 PRO A CA 1
ATOM 2544 C C . PRO A 1 335 ? 41.807 5.965 -42.405 1.00 37.09 335 PRO A C 1
ATOM 2546 O O . PRO A 1 335 ? 40.595 6.088 -42.612 1.00 37.09 335 PRO A O 1
ATOM 2549 N N . THR A 1 336 ? 42.355 5.850 -41.197 1.00 46.72 336 THR A N 1
ATOM 2550 C CA . THR A 1 336 ? 41.703 5.895 -39.882 1.00 46.72 336 THR A CA 1
ATOM 2551 C C . THR A 1 336 ? 40.989 7.243 -39.697 1.00 46.72 336 THR A C 1
ATOM 2553 O O . THR A 1 336 ? 41.366 8.090 -38.898 1.00 46.72 336 THR A O 1
ATOM 2556 N N . LEU A 1 337 ? 39.943 7.488 -40.488 1.00 43.91 337 LEU A N 1
ATOM 2557 C CA . LEU A 1 337 ? 39.229 8.762 -40.610 1.00 43.91 337 LEU A CA 1
ATOM 2558 C C . LEU A 1 337 ? 38.471 9.131 -39.328 1.00 43.91 337 LEU A C 1
ATOM 2560 O O . LEU A 1 337 ? 38.021 10.265 -39.199 1.00 43.91 337 LEU A O 1
ATOM 2564 N N . LEU A 1 338 ? 38.348 8.185 -38.396 1.00 4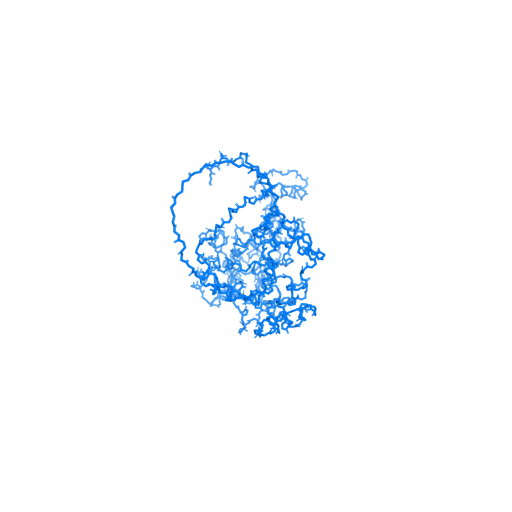6.75 338 LEU A N 1
ATOM 2565 C CA . LEU A 1 338 ? 37.607 8.309 -37.144 1.00 46.75 338 LEU A CA 1
ATOM 2566 C C . LEU A 1 338 ? 38.506 8.466 -35.909 1.00 46.75 338 LEU A C 1
ATOM 2568 O O . LEU A 1 338 ? 37.982 8.727 -34.830 1.00 46.75 338 LEU A O 1
ATOM 2572 N N . ALA A 1 339 ? 39.831 8.320 -36.043 1.00 43.62 339 ALA A N 1
ATOM 2573 C CA . ALA A 1 339 ? 40.750 8.532 -34.927 1.00 43.62 339 ALA A CA 1
ATOM 2574 C C . ALA A 1 339 ? 40.696 10.011 -34.497 1.00 43.62 339 ALA A C 1
ATOM 2576 O O . ALA A 1 339 ? 40.979 10.901 -35.297 1.00 43.62 339 ALA A O 1
ATOM 2577 N N . GLY A 1 340 ? 40.249 10.271 -33.264 1.00 49.00 340 GLY A N 1
ATOM 2578 C CA . GLY A 1 340 ? 40.123 11.622 -32.701 1.00 49.00 340 GLY A CA 1
ATOM 2579 C C . GLY A 1 340 ? 38.945 12.464 -33.218 1.00 49.00 340 GLY A C 1
ATOM 2580 O O . GLY A 1 340 ? 38.875 13.652 -32.916 1.00 49.00 340 GLY A O 1
ATOM 2581 N N . ALA A 1 341 ? 38.018 11.899 -34.000 1.00 54.59 341 ALA A N 1
ATOM 2582 C CA . ALA A 1 341 ? 36.810 12.622 -34.403 1.00 54.59 341 ALA A CA 1
ATOM 2583 C C . ALA A 1 341 ? 35.763 12.579 -33.279 1.00 54.59 341 ALA A C 1
ATOM 2585 O O . ALA A 1 341 ? 35.611 11.547 -32.634 1.00 54.59 341 ALA A O 1
ATOM 2586 N N . VAL A 1 342 ? 35.023 13.670 -33.062 1.00 59.53 342 VAL A N 1
ATOM 2587 C CA . VAL A 1 342 ? 33.929 13.737 -32.077 1.00 59.53 342 VAL A CA 1
ATOM 2588 C C . VAL A 1 342 ? 32.651 14.188 -32.778 1.00 59.53 342 VAL A C 1
ATOM 2590 O O . VAL A 1 342 ? 32.660 15.111 -33.601 1.00 59.53 342 VAL A O 1
ATOM 2593 N N . LEU A 1 343 ? 31.531 13.536 -32.465 1.00 58.22 343 LEU A N 1
ATOM 2594 C CA . LEU A 1 343 ? 30.212 13.952 -32.937 1.00 58.22 343 LEU A CA 1
ATOM 2595 C C . LEU A 1 343 ? 29.708 15.117 -32.073 1.00 58.22 343 LEU A C 1
ATOM 2597 O O . LEU A 1 343 ? 29.193 14.904 -30.982 1.00 58.22 343 LEU A O 1
ATOM 2601 N N . ARG A 1 344 ? 29.861 16.355 -32.566 1.00 56.56 344 ARG A N 1
ATOM 2602 C CA . ARG A 1 344 ? 29.379 17.589 -31.900 1.00 56.56 344 ARG A CA 1
ATOM 2603 C C . ARG A 1 344 ? 28.043 18.120 -32.438 1.00 56.56 344 ARG A C 1
ATOM 2605 O O . ARG A 1 344 ? 27.650 19.242 -32.133 1.00 56.56 344 ARG A O 1
ATOM 2612 N N . GLY A 1 345 ? 27.346 17.345 -33.266 1.00 60.28 345 GLY A N 1
ATOM 2613 C CA . GLY A 1 345 ? 26.030 17.720 -33.775 1.00 60.28 345 GLY A CA 1
ATOM 2614 C C . GLY A 1 345 ? 25.267 16.541 -34.365 1.00 60.28 345 GLY A C 1
ATOM 2615 O O . GLY A 1 345 ? 25.858 15.632 -34.943 1.00 60.28 345 GLY A O 1
ATOM 2616 N N . GLY A 1 346 ? 23.942 16.580 -34.235 1.00 60.41 346 GLY A N 1
ATOM 2617 C CA . GLY A 1 346 ? 23.013 15.591 -34.775 1.00 60.41 346 GLY A CA 1
ATOM 2618 C C . GLY A 1 346 ? 21.603 16.178 -34.925 1.00 60.41 346 GLY A C 1
ATOM 2619 O O . GLY A 1 346 ? 21.322 17.244 -34.373 1.00 60.41 346 GLY A O 1
ATOM 2620 N N . PRO A 1 347 ? 20.707 15.533 -35.689 1.00 59.81 347 PRO A N 1
ATOM 2621 C CA . PRO A 1 347 ? 19.353 16.036 -35.893 1.00 59.81 347 PRO A CA 1
ATOM 2622 C C . PRO A 1 347 ? 18.513 15.967 -34.605 1.00 59.81 347 PRO A C 1
ATOM 2624 O O . PRO A 1 347 ? 18.527 14.969 -33.883 1.00 59.81 347 PRO A O 1
ATOM 2627 N N . GLY A 1 348 ? 17.743 17.027 -34.341 1.00 65.88 348 GLY A N 1
ATOM 2628 C CA . GLY A 1 348 ? 16.762 17.080 -33.252 1.00 65.88 348 GLY A CA 1
ATOM 2629 C C . GLY A 1 348 ? 17.383 16.921 -31.850 1.00 65.88 348 GLY A C 1
ATOM 2630 O O . GLY A 1 348 ? 18.348 17.622 -31.541 1.00 65.88 348 GLY A O 1
ATOM 2631 N N . PRO A 1 349 ? 16.861 16.027 -30.985 1.00 58.88 349 PRO A N 1
ATOM 2632 C CA . PRO A 1 349 ? 17.317 15.889 -29.595 1.00 58.88 349 PRO A CA 1
ATOM 2633 C C . PRO A 1 349 ? 18.783 15.442 -29.468 1.00 58.88 349 PRO A C 1
ATOM 2635 O O . PRO A 1 349 ? 19.429 15.750 -28.467 1.00 58.88 349 PRO A O 1
ATOM 2638 N N . LEU A 1 350 ? 19.340 14.785 -30.494 1.00 60.41 350 LEU A N 1
ATOM 2639 C CA . LEU A 1 350 ? 20.759 14.414 -30.533 1.00 60.41 350 LEU A CA 1
ATOM 2640 C C . LEU A 1 350 ? 21.672 15.644 -30.547 1.00 60.41 350 LEU A C 1
ATOM 2642 O O . LEU A 1 350 ? 22.707 15.623 -29.892 1.00 60.41 350 LEU A O 1
ATOM 2646 N N . GLY A 1 351 ? 21.274 16.728 -31.222 1.00 60.00 351 GLY A N 1
ATOM 2647 C CA . GLY A 1 351 ? 22.053 17.968 -31.267 1.00 60.00 351 GLY A CA 1
ATOM 2648 C C . GLY A 1 351 ? 22.154 18.662 -29.907 1.00 60.00 351 GLY A C 1
ATOM 2649 O O . GLY A 1 351 ? 23.227 19.136 -29.540 1.00 60.00 351 GLY A O 1
ATOM 2650 N N . ALA A 1 352 ? 21.063 18.662 -29.131 1.00 61.94 352 ALA A N 1
ATOM 2651 C CA . ALA A 1 352 ? 21.047 19.198 -27.768 1.00 61.94 352 ALA A CA 1
ATOM 2652 C C . ALA A 1 352 ? 21.890 18.344 -26.806 1.00 61.94 352 ALA A C 1
ATOM 2654 O O . ALA A 1 352 ? 22.570 18.874 -25.931 1.00 61.94 352 ALA A O 1
ATOM 2655 N N . TRP A 1 353 ? 21.892 17.024 -26.994 1.00 58.28 353 TRP A N 1
ATOM 2656 C CA . TRP A 1 353 ? 22.669 16.103 -26.166 1.00 58.28 353 TRP A CA 1
ATOM 2657 C C . TRP A 1 353 ? 24.180 16.188 -26.444 1.00 58.28 353 TRP A C 1
ATOM 2659 O O . TRP A 1 353 ? 24.977 16.200 -25.506 1.00 58.28 353 TRP A O 1
ATOM 2669 N N . THR A 1 354 ? 24.583 16.350 -27.712 1.00 65.81 354 THR A N 1
ATOM 2670 C CA . THR A 1 354 ? 25.992 16.556 -28.111 1.00 65.81 354 THR A CA 1
ATOM 2671 C C . THR A 1 354 ? 26.540 17.948 -27.774 1.00 65.81 354 THR A C 1
ATOM 2673 O O . THR A 1 354 ? 27.729 18.191 -27.948 1.00 65.81 354 THR A O 1
ATOM 2676 N N . ALA A 1 355 ? 25.703 18.877 -27.294 1.00 62.66 355 ALA A N 1
ATOM 2677 C CA . ALA A 1 355 ? 26.142 20.212 -26.880 1.00 62.66 355 ALA A CA 1
ATOM 2678 C C . ALA A 1 355 ? 26.889 20.210 -25.531 1.00 62.66 355 ALA A C 1
ATOM 2680 O O . ALA A 1 355 ? 27.665 21.123 -25.265 1.00 62.66 355 ALA A O 1
ATOM 2681 N N . GLY A 1 356 ? 26.667 19.189 -24.693 1.00 58.62 356 GLY A N 1
ATOM 2682 C CA . GLY A 1 356 ? 27.305 19.051 -23.377 1.00 58.62 356 GLY A CA 1
ATOM 2683 C C . GLY A 1 356 ? 28.073 17.744 -23.171 1.00 58.62 356 GLY A C 1
ATOM 2684 O O . GLY A 1 356 ? 28.539 17.494 -22.062 1.00 58.62 356 GLY A O 1
ATOM 2685 N N . ARG A 1 357 ? 28.163 16.877 -24.189 1.00 61.28 357 ARG A N 1
ATOM 2686 C CA . ARG A 1 357 ? 28.818 15.562 -24.103 1.00 61.28 357 ARG A CA 1
ATOM 2687 C C . ARG A 1 357 ? 29.526 15.221 -25.408 1.00 61.28 357 ARG A C 1
ATOM 2689 O O . ARG A 1 357 ? 28.926 15.320 -26.476 1.00 61.28 357 ARG A O 1
ATOM 2696 N N . ASP A 1 358 ? 30.764 14.748 -25.306 1.00 59.47 358 ASP A N 1
ATOM 2697 C CA . ASP A 1 358 ? 31.491 14.191 -26.442 1.00 59.47 358 ASP A CA 1
ATOM 2698 C C . ASP A 1 358 ? 30.994 12.769 -26.725 1.00 59.47 358 ASP A C 1
ATOM 2700 O O . ASP A 1 358 ? 30.964 11.916 -25.833 1.00 59.47 358 ASP A O 1
ATOM 2704 N N . PHE A 1 359 ? 30.596 12.502 -27.971 1.00 61.59 359 PHE A N 1
ATOM 2705 C CA . PHE A 1 359 ? 30.209 11.161 -28.401 1.00 61.59 359 PHE A CA 1
ATOM 2706 C C . PHE A 1 359 ? 31.261 10.595 -29.365 1.00 61.59 359 PHE A C 1
ATOM 2708 O O . PHE A 1 359 ? 31.475 11.177 -30.439 1.00 61.59 359 PHE A O 1
ATOM 2715 N N . PRO A 1 360 ? 31.936 9.486 -29.004 1.00 63.19 360 PRO A N 1
ATOM 2716 C CA . PRO A 1 360 ? 32.924 8.881 -29.877 1.00 63.19 360 PRO A CA 1
ATOM 2717 C C . PRO A 1 360 ? 32.227 8.277 -31.108 1.00 63.19 360 PRO A C 1
ATOM 2719 O O . PRO A 1 360 ? 31.154 7.679 -30.985 1.00 63.19 360 PRO A O 1
ATOM 2722 N N . PRO A 1 361 ? 32.808 8.411 -32.309 1.00 65.94 361 PRO A N 1
ATOM 2723 C CA . PRO A 1 361 ? 32.261 7.827 -33.519 1.00 65.94 361 PRO A CA 1
ATOM 2724 C C . PRO A 1 361 ? 32.235 6.306 -33.409 1.00 65.94 361 PRO A C 1
ATOM 2726 O O . PRO A 1 361 ? 33.134 5.688 -32.834 1.00 65.94 361 PRO A O 1
ATOM 2729 N N . LEU A 1 362 ? 31.236 5.684 -34.038 1.00 65.00 362 LEU A N 1
ATOM 2730 C CA . LEU A 1 362 ? 31.236 4.231 -34.209 1.00 65.00 362 LEU A CA 1
ATOM 2731 C C . LEU A 1 362 ? 32.478 3.815 -35.000 1.00 65.00 362 LEU A C 1
ATOM 2733 O O . LEU A 1 362 ? 32.657 4.281 -36.124 1.00 65.00 362 LEU A O 1
ATOM 2737 N N . ALA A 1 363 ? 33.317 2.962 -34.408 1.00 65.38 363 ALA A N 1
ATOM 2738 C CA . ALA A 1 363 ? 34.578 2.530 -35.000 1.00 65.38 363 ALA A CA 1
ATOM 2739 C C . ALA A 1 363 ? 34.373 1.858 -36.371 1.00 65.38 363 ALA A C 1
ATOM 2741 O O . ALA A 1 363 ? 33.421 1.109 -36.591 1.00 65.38 363 ALA A O 1
ATOM 2742 N N . ASP A 1 364 ? 35.306 2.105 -37.290 1.00 60.22 364 ASP A N 1
ATOM 2743 C CA . ASP A 1 364 ? 35.328 1.548 -38.651 1.00 60.22 364 ASP A CA 1
ATOM 2744 C C . ASP A 1 364 ? 35.624 0.039 -38.673 1.00 60.22 364 ASP A C 1
ATOM 2746 O O . ASP A 1 364 ? 35.280 -0.664 -39.630 1.00 60.22 364 ASP A O 1
ATOM 2750 N N . ARG A 1 365 ? 36.248 -0.458 -37.603 1.00 63.12 365 ARG A N 1
ATOM 2751 C CA . ARG A 1 365 ? 36.627 -1.854 -37.403 1.00 63.12 365 ARG A CA 1
ATOM 2752 C C . ARG A 1 365 ? 36.168 -2.357 -36.030 1.00 63.12 365 ARG A C 1
ATOM 2754 O O . ARG A 1 365 ? 36.153 -1.596 -35.063 1.00 63.12 365 ARG A O 1
ATOM 2761 N N . PRO A 1 366 ? 35.806 -3.643 -35.913 1.00 67.12 366 PRO A N 1
ATOM 2762 C CA . PRO A 1 366 ? 35.441 -4.233 -34.633 1.00 67.12 366 PRO A CA 1
ATOM 2763 C C . PRO A 1 366 ? 36.653 -4.325 -33.694 1.00 67.12 366 PRO A C 1
ATOM 2765 O O . PRO A 1 366 ? 37.791 -4.465 -34.147 1.00 67.12 366 PRO A O 1
ATOM 2768 N N . PHE A 1 367 ? 36.399 -4.319 -32.382 1.00 72.38 367 PHE A N 1
ATOM 2769 C CA . PHE A 1 367 ? 37.449 -4.319 -31.357 1.00 72.38 367 PHE A CA 1
ATOM 2770 C C . PHE A 1 367 ? 38.464 -5.454 -31.531 1.00 72.38 367 PHE A C 1
ATOM 2772 O O . PHE A 1 367 ? 39.650 -5.201 -31.422 1.00 72.38 367 PHE A O 1
ATOM 2779 N N . HIS A 1 368 ? 38.043 -6.671 -31.893 1.00 68.56 368 HIS A N 1
ATOM 2780 C CA . HIS A 1 368 ? 38.967 -7.797 -32.098 1.00 68.56 368 HIS A CA 1
ATOM 2781 C C . HIS A 1 368 ? 40.021 -7.532 -33.186 1.00 68.56 368 HIS A C 1
ATOM 2783 O O . HIS A 1 368 ? 41.175 -7.915 -33.029 1.00 68.56 368 HIS A O 1
ATOM 2789 N N . ALA A 1 369 ? 39.640 -6.851 -34.271 1.00 71.62 369 ALA A N 1
ATOM 2790 C CA . ALA A 1 369 ? 40.560 -6.499 -35.349 1.00 71.62 369 ALA A CA 1
ATOM 2791 C C . ALA A 1 369 ? 41.516 -5.379 -34.915 1.00 71.62 369 ALA A C 1
ATOM 2793 O O . ALA A 1 369 ? 42.685 -5.391 -35.284 1.00 71.62 369 ALA A O 1
ATOM 2794 N N . ARG A 1 370 ? 41.036 -4.434 -34.093 1.00 67.75 370 ARG A N 1
ATOM 2795 C CA . ARG A 1 370 ? 41.885 -3.394 -33.496 1.00 67.75 370 ARG A CA 1
ATOM 2796 C C . ARG A 1 370 ? 42.815 -3.964 -32.423 1.00 67.75 370 ARG A C 1
ATOM 2798 O O . ARG A 1 370 ? 43.948 -3.526 -32.330 1.00 67.75 370 ARG A O 1
ATOM 2805 N N . TRP A 1 371 ? 42.355 -4.938 -31.645 1.00 71.19 371 TRP A N 1
ATOM 2806 C CA . TRP A 1 371 ? 43.103 -5.539 -30.546 1.00 71.19 371 TRP A CA 1
ATOM 2807 C C . TRP A 1 371 ? 44.341 -6.284 -31.033 1.00 71.19 371 TRP A C 1
ATOM 2809 O O . TRP A 1 371 ? 45.404 -6.112 -30.454 1.00 71.19 371 TRP A O 1
ATOM 2819 N N . ALA A 1 372 ? 44.231 -7.042 -32.128 1.00 72.31 372 ALA A N 1
ATOM 2820 C CA . ALA A 1 372 ? 45.389 -7.685 -32.753 1.00 72.31 372 ALA A CA 1
ATOM 2821 C C . ALA A 1 372 ? 46.468 -6.658 -33.144 1.00 72.31 372 ALA A C 1
ATOM 2823 O O . ALA A 1 372 ? 47.644 -6.865 -32.882 1.00 72.31 372 ALA A O 1
ATOM 2824 N N . GLN A 1 373 ? 46.042 -5.511 -33.672 1.00 66.75 373 GLN A N 1
ATOM 2825 C CA . GLN A 1 373 ? 46.928 -4.416 -34.056 1.00 66.75 373 GLN A CA 1
ATOM 2826 C C . GLN A 1 373 ? 47.529 -3.692 -32.836 1.00 66.75 373 GLN A C 1
ATOM 2828 O O . GLN A 1 373 ? 48.704 -3.362 -32.833 1.00 66.75 373 GLN A O 1
ATOM 2833 N N . LEU A 1 374 ? 46.753 -3.497 -31.764 1.00 67.56 374 LEU A N 1
ATOM 2834 C CA . LEU A 1 374 ? 47.235 -2.900 -30.510 1.00 67.56 374 LEU A CA 1
ATOM 2835 C C . LEU A 1 374 ? 48.284 -3.771 -29.803 1.00 67.56 374 LEU A C 1
ATOM 2837 O O . LEU A 1 374 ? 49.160 -3.244 -29.128 1.00 67.56 374 LEU A O 1
ATOM 2841 N N . GLN A 1 375 ? 48.204 -5.095 -29.955 1.00 68.88 375 GLN A N 1
ATOM 2842 C CA . GLN A 1 375 ? 49.228 -6.018 -29.454 1.00 68.88 375 GLN A CA 1
ATOM 2843 C C . GLN A 1 375 ? 50.543 -5.897 -30.240 1.00 68.88 375 GLN A C 1
ATOM 2845 O O . GLN A 1 375 ? 51.610 -6.104 -29.671 1.00 68.88 375 GLN A O 1
ATOM 2850 N N . GLU A 1 376 ? 50.471 -5.534 -31.523 1.00 68.62 376 GLU A N 1
ATOM 2851 C CA . GLU A 1 376 ? 51.640 -5.248 -32.365 1.00 68.62 376 GLU A CA 1
ATOM 2852 C C . GLU A 1 376 ? 52.213 -3.840 -32.110 1.00 68.62 376 GLU A C 1
ATOM 2854 O O . GLU A 1 376 ? 53.421 -3.652 -32.217 1.00 68.62 376 GLU A O 1
ATOM 2859 N N . GLU A 1 377 ? 51.369 -2.865 -31.743 1.00 62.81 377 GLU A N 1
ATOM 2860 C CA . GLU A 1 377 ? 51.747 -1.460 -31.494 1.00 62.81 377 GLU A CA 1
ATOM 2861 C C . GLU A 1 377 ? 52.487 -1.242 -30.147 1.00 62.81 377 GLU A C 1
ATOM 2863 O O . GLU A 1 377 ? 53.162 -0.227 -29.990 1.00 62.81 377 GLU A O 1
ATOM 2868 N N . GLY A 1 378 ? 52.437 -2.189 -29.197 1.00 52.97 378 GLY A N 1
ATOM 2869 C CA . GLY A 1 378 ? 53.118 -2.079 -27.893 1.00 52.97 378 GLY A CA 1
ATOM 2870 C C . GLY A 1 378 ? 52.566 -0.957 -26.983 1.00 52.97 378 GLY A C 1
ATOM 2871 O O . GLY A 1 378 ? 51.707 -0.179 -27.391 1.00 52.97 378 GLY A O 1
ATOM 2872 N N . PRO A 1 379 ? 53.001 -0.849 -25.710 1.00 54.88 379 PRO A N 1
ATOM 2873 C CA . PRO A 1 379 ? 52.426 0.083 -24.731 1.00 54.88 379 PRO A CA 1
ATOM 2874 C C . PRO A 1 379 ? 52.887 1.550 -24.881 1.00 54.88 379 PRO A C 1
ATOM 2876 O O . PRO A 1 379 ? 52.741 2.327 -23.940 1.00 54.88 379 PRO A O 1
ATOM 2879 N N . GLU A 1 380 ? 53.425 1.967 -26.029 1.00 50.00 380 GLU A N 1
ATOM 2880 C CA . GLU A 1 380 ? 53.989 3.317 -26.235 1.00 50.00 380 GLU A CA 1
ATOM 2881 C C . GLU A 1 380 ? 52.967 4.344 -26.759 1.00 50.00 380 GLU A C 1
ATOM 2883 O O . GLU A 1 380 ? 53.274 5.214 -27.571 1.00 50.00 380 GLU A O 1
ATOM 2888 N N . GLY A 1 381 ? 51.726 4.268 -26.279 1.00 46.19 381 GLY A N 1
ATOM 2889 C CA . GLY A 1 381 ? 50.726 5.312 -26.482 1.00 46.19 381 GLY A CA 1
ATOM 2890 C C . GLY A 1 381 ? 50.460 6.032 -25.171 1.00 46.19 381 GLY A C 1
ATOM 2891 O O . GLY A 1 381 ? 49.736 5.502 -24.330 1.00 46.19 381 GLY A O 1
ATOM 2892 N N . GLU A 1 382 ? 51.029 7.225 -24.992 1.00 40.28 382 GLU A N 1
ATOM 2893 C CA . GLU A 1 382 ? 50.646 8.157 -23.926 1.00 40.28 382 GLU A CA 1
ATOM 2894 C C . GLU A 1 382 ? 49.113 8.236 -23.855 1.00 40.28 382 GLU A C 1
ATOM 2896 O O . GLU A 1 382 ? 48.451 8.656 -24.806 1.00 40.28 382 GLU A O 1
ATOM 2901 N N . VAL A 1 383 ? 48.526 7.794 -22.739 1.00 40.53 383 VAL A N 1
ATOM 2902 C CA . VAL A 1 383 ? 47.119 8.073 -22.451 1.00 40.53 383 VAL A CA 1
ATOM 2903 C C . VAL A 1 383 ? 47.047 9.585 -22.254 1.00 40.53 383 VAL A C 1
ATOM 2905 O O . VAL A 1 383 ? 47.645 10.070 -21.290 1.00 40.53 383 VAL A O 1
ATOM 2908 N N . PRO A 1 384 ? 46.373 10.351 -23.133 1.00 37.47 384 PRO A N 1
ATOM 2909 C CA . PRO A 1 384 ? 46.287 11.788 -22.942 1.00 37.47 384 PRO A CA 1
ATOM 2910 C C . PRO A 1 384 ? 45.645 12.035 -21.572 1.00 37.47 384 PRO A C 1
ATOM 2912 O O . PRO A 1 384 ? 44.678 11.340 -21.222 1.00 37.47 384 PRO A O 1
ATOM 2915 N N . PRO A 1 385 ? 46.180 12.962 -20.759 1.00 35.81 385 PRO A N 1
ATOM 2916 C CA . PRO A 1 385 ? 45.585 13.266 -19.470 1.00 35.81 385 PRO A CA 1
ATOM 2917 C C . PRO A 1 385 ? 44.116 13.622 -19.701 1.00 35.81 385 PRO A C 1
ATOM 2919 O O . PRO A 1 385 ? 43.798 14.435 -20.569 1.00 35.81 385 PRO A O 1
ATOM 2922 N N . ARG A 1 386 ? 43.207 12.975 -18.959 1.00 35.81 386 ARG A N 1
ATOM 2923 C CA . ARG A 1 386 ? 41.796 13.372 -18.952 1.00 35.81 386 ARG A CA 1
ATOM 2924 C C . ARG A 1 386 ? 41.758 14.850 -18.582 1.00 35.81 386 ARG A C 1
ATOM 2926 O O . ARG A 1 386 ? 42.130 15.191 -17.460 1.00 35.81 386 ARG A O 1
ATOM 2933 N N . GLU A 1 387 ? 41.319 15.706 -19.502 1.00 34.84 387 GLU A N 1
ATOM 2934 C CA . GLU A 1 387 ? 40.952 17.071 -19.139 1.00 34.84 387 GLU A CA 1
ATOM 2935 C C . GLU A 1 387 ? 39.971 16.994 -17.960 1.00 34.84 387 GLU A C 1
ATOM 2937 O O . GLU A 1 387 ? 39.074 16.136 -17.969 1.00 34.84 387 GLU A O 1
ATOM 2942 N N . PRO A 1 388 ? 40.134 17.832 -16.921 1.00 35.44 388 PRO A N 1
ATOM 2943 C CA . PRO A 1 388 ? 39.126 17.928 -15.884 1.00 35.44 388 PRO A CA 1
ATOM 2944 C C . PRO A 1 388 ? 37.804 18.243 -16.580 1.00 35.44 388 PRO A C 1
ATOM 2946 O O . PRO A 1 388 ? 37.715 19.194 -17.359 1.00 35.44 388 PRO A O 1
ATOM 2949 N N . GLN A 1 389 ? 36.797 17.396 -16.344 1.00 38.41 389 GLN A N 1
ATOM 2950 C CA . GLN A 1 389 ? 35.437 17.649 -16.804 1.00 38.41 389 GLN A CA 1
ATOM 2951 C C . GLN A 1 389 ? 35.119 19.102 -16.457 1.00 38.41 389 GLN A C 1
ATOM 2953 O O . GLN A 1 389 ? 35.272 19.484 -15.295 1.00 38.41 389 GLN A O 1
ATOM 2958 N N . ARG A 1 390 ? 34.752 19.923 -17.455 1.00 39.41 390 ARG A N 1
ATOM 2959 C CA . ARG A 1 390 ? 34.255 21.278 -17.191 1.00 39.41 390 ARG A CA 1
ATOM 2960 C C . ARG A 1 390 ? 33.210 21.140 -16.104 1.00 39.41 390 ARG A C 1
ATOM 2962 O O . ARG A 1 390 ? 32.228 20.425 -16.308 1.00 39.41 390 ARG A O 1
ATOM 2969 N N . GLY A 1 391 ? 33.494 21.756 -14.959 1.00 32.28 391 GLY A N 1
ATOM 2970 C CA . GLY A 1 391 ? 32.611 21.733 -13.815 1.00 32.28 391 GLY A CA 1
ATOM 2971 C C . GLY A 1 391 ? 31.204 22.046 -14.295 1.00 32.28 391 GLY A C 1
ATOM 2972 O O . GLY A 1 391 ? 30.958 23.077 -14.916 1.00 32.28 391 GLY A O 1
ATOM 2973 N N . VAL A 1 392 ? 30.286 21.123 -14.033 1.00 35.69 392 VAL A N 1
ATOM 2974 C CA . VAL A 1 392 ? 28.952 21.561 -13.654 1.00 35.69 392 VAL A CA 1
ATOM 2975 C C . VAL A 1 392 ? 29.216 22.420 -12.430 1.00 35.69 392 VAL A C 1
ATOM 2977 O O . VAL A 1 392 ? 29.814 21.913 -11.484 1.00 35.69 392 VAL A O 1
ATOM 2980 N N . ASP A 1 393 ? 28.905 23.712 -12.502 1.00 32.72 393 ASP A N 1
ATOM 2981 C CA . ASP A 1 393 ? 29.036 24.622 -11.372 1.00 32.72 393 ASP A CA 1
ATOM 2982 C C . ASP A 1 393 ? 28.400 23.957 -10.143 1.00 32.72 393 ASP A C 1
ATOM 2984 O O . ASP A 1 393 ? 27.176 23.881 -10.016 1.00 32.72 393 ASP A O 1
ATOM 2988 N N . GLU A 1 394 ? 29.236 23.433 -9.244 1.00 35.56 394 GLU A N 1
ATOM 2989 C CA . GLU A 1 394 ? 28.839 23.043 -7.901 1.00 35.56 394 GLU A CA 1
ATOM 2990 C C . GLU A 1 394 ? 28.596 24.336 -7.120 1.00 35.56 394 GLU A C 1
ATOM 2992 O O . GLU A 1 394 ? 29.350 24.724 -6.233 1.00 35.56 394 GLU A O 1
ATOM 2997 N N . ALA A 1 395 ? 27.503 25.023 -7.442 1.00 34.50 395 ALA A N 1
ATOM 2998 C CA . ALA A 1 395 ? 26.857 25.934 -6.514 1.00 34.50 395 ALA A CA 1
ATOM 2999 C C . ALA A 1 395 ? 26.050 25.093 -5.510 1.00 34.50 395 ALA A C 1
ATOM 3001 O O . ALA A 1 395 ? 24.820 25.120 -5.478 1.00 34.50 395 ALA A O 1
ATOM 3002 N N . GLY A 1 396 ? 26.757 24.296 -4.709 1.00 29.55 396 GLY A N 1
ATOM 3003 C CA . GLY A 1 396 ? 26.229 23.772 -3.459 1.00 29.55 396 GLY A CA 1
ATOM 3004 C C . GLY A 1 396 ? 26.350 24.863 -2.391 1.00 29.55 396 GLY A C 1
ATOM 3005 O O . GLY A 1 396 ? 27.446 25.391 -2.203 1.00 29.55 396 GLY A O 1
ATOM 3006 N N . PRO A 1 397 ? 25.277 25.237 -1.674 1.00 36.72 397 PRO A N 1
ATOM 3007 C CA . PRO A 1 397 ? 25.408 26.119 -0.526 1.00 36.72 397 PRO A CA 1
ATOM 3008 C C . PRO A 1 397 ? 26.046 25.333 0.625 1.00 36.72 397 PRO A C 1
ATOM 3010 O O . PRO A 1 397 ? 25.369 24.634 1.376 1.00 36.72 397 PRO A O 1
ATOM 3013 N N . THR A 1 398 ? 27.365 25.439 0.776 1.00 34.34 398 THR A N 1
ATOM 3014 C CA . THR A 1 398 ? 28.030 25.152 2.049 1.00 34.34 398 THR A CA 1
ATOM 3015 C C . THR A 1 398 ? 27.929 26.389 2.930 1.00 34.34 398 THR A C 1
ATOM 3017 O O . THR A 1 398 ? 28.636 27.373 2.722 1.00 34.34 398 THR A O 1
ATOM 3020 N N . GLY A 1 399 ? 27.037 26.332 3.913 1.00 30.66 399 GLY A N 1
ATOM 3021 C CA . GLY A 1 399 ? 26.913 27.332 4.963 1.00 30.66 399 GLY A CA 1
ATOM 3022 C C . GLY A 1 399 ? 25.845 26.913 5.963 1.00 30.66 399 GLY A C 1
ATOM 3023 O O . GLY A 1 399 ? 24.664 27.019 5.670 1.00 30.66 399 GLY A O 1
ATOM 3024 N N . GLU A 1 400 ? 26.298 26.447 7.128 1.00 36.56 400 GLU A N 1
ATOM 3025 C CA . GLU A 1 400 ? 25.522 26.243 8.360 1.00 36.56 400 GLU A CA 1
ATOM 3026 C C . GLU A 1 400 ? 24.567 25.040 8.403 1.00 36.56 400 GLU A C 1
ATOM 3028 O O . GLU A 1 400 ? 23.397 25.125 8.039 1.00 36.56 400 GLU A O 1
ATOM 3033 N N . ARG A 1 401 ? 25.053 23.928 8.975 1.00 32.88 401 ARG A N 1
ATOM 3034 C CA . ARG A 1 401 ? 24.285 23.053 9.887 1.00 32.88 401 ARG A CA 1
ATOM 3035 C C . ARG A 1 401 ? 25.213 22.037 10.555 1.00 32.88 401 ARG A C 1
ATOM 3037 O O . ARG A 1 401 ? 25.168 20.843 10.288 1.00 32.88 401 ARG A O 1
ATOM 3044 N N . GLU A 1 402 ? 26.031 22.534 11.473 1.00 33.75 402 GLU A N 1
ATOM 3045 C CA . GLU A 1 402 ? 26.692 21.708 12.483 1.00 33.75 402 GLU A CA 1
ATOM 3046 C C . GLU A 1 402 ? 26.473 22.348 13.861 1.00 33.75 402 GLU A C 1
ATOM 3048 O O . GLU A 1 402 ? 27.353 22.967 14.442 1.00 33.75 402 GLU A O 1
ATOM 3053 N N . ALA A 1 403 ? 25.223 22.279 14.329 1.00 35.47 403 ALA A N 1
ATOM 3054 C CA . ALA A 1 403 ? 24.821 22.512 15.718 1.00 35.47 403 ALA A CA 1
ATOM 3055 C C . ALA A 1 403 ? 23.368 22.040 15.903 1.00 35.47 403 ALA A C 1
ATOM 3057 O O . ALA A 1 403 ? 22.445 22.836 15.776 1.00 35.47 403 ALA A O 1
ATOM 3058 N N . ALA A 1 404 ? 23.167 20.732 16.104 1.00 38.16 404 ALA A N 1
ATOM 3059 C CA . ALA A 1 404 ? 22.006 20.124 16.782 1.00 38.16 404 ALA A CA 1
ATOM 3060 C C . ALA A 1 404 ? 22.035 18.596 16.591 1.00 38.16 404 ALA A C 1
ATOM 3062 O O . ALA A 1 404 ? 21.248 18.017 15.844 1.00 38.16 404 ALA A O 1
ATOM 3063 N N . ARG A 1 405 ? 22.977 17.933 17.260 1.00 36.59 405 ARG A N 1
ATOM 3064 C CA . ARG A 1 405 ? 22.866 16.515 17.617 1.00 36.59 405 ARG A CA 1
ATOM 3065 C C . ARG A 1 405 ? 23.272 16.383 19.075 1.00 36.59 405 ARG A C 1
ATOM 3067 O O . ARG A 1 405 ? 24.364 15.938 19.371 1.00 36.59 405 ARG A O 1
ATOM 3074 N N . ASP A 1 406 ? 22.386 16.877 19.927 1.00 38.09 406 ASP A N 1
ATOM 3075 C CA . ASP A 1 406 ? 22.198 16.457 21.312 1.00 38.09 406 ASP A CA 1
ATOM 3076 C C . ASP A 1 406 ? 20.789 16.915 21.710 1.00 38.09 406 ASP A C 1
ATOM 3078 O O . ASP A 1 406 ? 20.521 18.112 21.806 1.00 38.09 406 ASP A O 1
ATOM 3082 N N . GLY A 1 407 ? 19.869 15.959 21.867 1.00 34.59 407 GLY A N 1
ATOM 3083 C CA . GLY A 1 407 ? 18.518 16.198 22.380 1.00 34.59 407 GLY A CA 1
ATOM 3084 C C . GLY A 1 407 ? 17.406 15.431 21.656 1.00 34.59 407 GLY A C 1
ATOM 3085 O O . GLY A 1 407 ? 17.104 15.744 20.508 1.00 34.59 407 GLY A O 1
ATOM 3086 N N . ALA A 1 408 ? 16.762 14.538 22.421 1.00 35.22 408 ALA A N 1
ATOM 3087 C CA . ALA A 1 408 ? 15.567 13.716 22.160 1.00 35.22 408 ALA A CA 1
ATOM 3088 C C . ALA A 1 408 ? 15.793 12.350 21.493 1.00 35.22 408 ALA A C 1
ATOM 3090 O O . ALA A 1 408 ? 15.920 12.275 20.251 1.00 35.22 408 ALA A O 1
#

Radius of gyration: 34.22 Å; chains: 1; bounding box: 105×51×78 Å